Protein AF-S5MVE2-F1 (afdb_monomer_lite)

Radius of gyration: 26.45 Å; chains: 1; bounding box: 63×66×74 Å

Foldseek 3Di:
DFDDDDLQFTFQFLPQFKKFKFPDFLFAQAPDVGDTDTWIKMFTSVQKDPADDPDADDPRTGTDFAPIKNAFMDGCVRSVCAQPPQSFHRGIKGWQDFHPPDDDPNTGTFGAQTKIQHRRNSTIRNSRMDGDGDDDDDDDDDDDDDDDDDDPPPPPPPPDDLPFDQQFAEEEAELFPVSQDPPQVCQQVVQVVLCVLQVHDQQDGFPADSLNSDGPQDDPRGGNTSYDYQWFFDAAAAPVQQVVQVVVQVVVCVPCPVNGDDGGPKHFDDPPVVCVSSVVFGAIPQRHGADPVRNTGTSFAPQQFDQAQVQLQAAGDDDPLLVVVVCLVPPPFAPRNDNHDDTRGGGSVSLVVSLCVLLVVQVVQCVDVVRVPGAYEYEYEESSLNSLLSNQVVNVVVVHQGHFAYEYALYLHDLAWAPSQVVDPDDTDGSVRSLVSVQVSLVSQCVFPQNPLFFFDDPVVLVVSPVSNVHDPVSSVVSVDRQSRTDLGSAYEAEAECPDLSSQFRRRVHCNNQPDFPVSCVSHPSRYAYFYDYAQDWGQQDFFAQDAHDDDDPPHPPRGPRGDDHGSRRHTHHHHHPTDHD

Sequence (582 aa):
MVTININGLTLCHKGSDGVSHNTLPDVCKTPPFGVPVAYENEAYSADLVKGTVSVSADGGNMIANMGSQFARSVLDEAGSMGGVNSGTNKAETEWISHSFDVFFEGKPACRLTDKLFMNHGNTVNMAGLMQGYLPPLPELEDESYIPPWRDENNDEDEGKDKKSAMPCIVILVHGVNDVGEAYQNQDTGICAGLNERLGRTDLHPHSWNAEEFMITDVKDNVARSPIIPFYWGYKPVDKTTWEADQKRYRNELREKRNKTDLPYDTYRQDDEKIRHAHNDANIDNLNNWLDKKAHAKGGGTFANATTNIPDMFGPGANGVALDVVGAISRSKMNDGDWSHPIYANPHRIYQAYAARRLADLILAIRRHPPTEKDTINIVAHSQGTIVTMLANLWVKAEGEAPADCVILNNSPYSLENRWLENAQPGNQQTDKARQQTLAHFCQVMGDNARYNGGQSHSADDTEQLFNQGCLSDSGKEKWGAATYNRNNFGLVHNYFCPNDQVVSMLPVQGMGWRGIPDNISTQTKGNLRQRVFCKDVSVGDKTGYHFVMPEAKQNDPKIPPQDVKYTYQDVTVSGAAGTLRV

Secondary structure (DSSP, 8-state):
----EETTEEBPBTTS--EEE-SS-EEEEETTTTEEEEE--EEEGGGEES--SS-EETTTEEBPBTT-EES--BS-GGGTT-BTTT--SSPPPEES---SS-EETTEEBPBTT--EEETTTTEEESS--B-PPPPPPPP-------PPPPPS-----TTS--PPPP--EEEEE-S-GGG-SSHHHHHHHHHHHHHHHHT-S---PPPEETTTTEE---GGG--S--EEE---EE--B-HHHHHHHHHHHHHHHHHHGGGSPPPP--BB---HHHHHHTTT--BBTT--B--TTT-SEET--GGG--SSSGGGGSPPP-HHHHHHHHHHHTSTTSTT---S-------THHHHHHHHHHHHHHHHHHHSTTTTT--EEEEEETHHHHHHHHHHHHHHHTTS---SEEEEES----SS--HHHHTSSS-PPPHHHHHHHHHHHHHHHHT-TT--SSPBPPHHHHHHHHHTTSS-HHHHHHTTSTTTSB--TT-EEEEE-TT-TTTTBTTT--HHHH---HHHHTTS-S-EEEEE--TT-EESS--SEE--PPPPPTTSPPPPTTBPP---TT-EE----S-EE-

InterPro domains:
  IPR029058 Alpha/Beta hydrolase fold [SSF53474] (302-503)
  IPR056221 T6SS, Tle3 phospholipase effector, alpha/beta domain [PF24322] (166-517)

pLDDT: mean 79.29, std 18.42, range [29.34, 98.75]

Organism: NCBI:txid1197719

Structure (mmCIF, N/CA/C/O backbone):
data_AF-S5MVE2-F1
#
_entry.id   AF-S5MVE2-F1
#
loop_
_atom_site.group_PDB
_atom_site.id
_atom_site.type_symbol
_atom_site.label_atom_id
_atom_site.label_alt_id
_atom_site.label_comp_id
_atom_site.label_asym_id
_atom_site.label_entity_id
_atom_site.label_seq_id
_atom_site.pdbx_PDB_ins_code
_atom_site.Cartn_x
_atom_site.Cartn_y
_atom_site.Cartn_z
_atom_site.occupancy
_atom_site.B_iso_or_equiv
_atom_site.auth_seq_id
_atom_site.auth_comp_id
_atom_site.auth_asym_id
_atom_site.auth_atom_id
_atom_site.pdbx_PDB_model_num
ATOM 1 N N . MET A 1 1 ? -19.422 -7.641 -33.757 1.00 65.00 1 MET A N 1
ATOM 2 C CA . MET A 1 1 ? -19.140 -6.436 -32.950 1.00 65.00 1 MET A CA 1
ATOM 3 C C . MET A 1 1 ? -19.051 -6.899 -31.513 1.00 65.00 1 MET A C 1
ATOM 5 O O . MET A 1 1 ? -19.985 -7.555 -31.075 1.00 65.00 1 MET A O 1
ATOM 9 N N . VAL A 1 2 ? -17.928 -6.632 -30.848 1.00 82.44 2 VAL A N 1
ATOM 10 C CA . VAL A 1 2 ? -17.718 -6.956 -29.429 1.00 82.44 2 VAL A CA 1
ATOM 11 C C . VAL A 1 2 ? -18.524 -5.993 -28.564 1.00 82.44 2 VAL A C 1
ATOM 13 O O . VAL A 1 2 ? -18.376 -4.782 -28.719 1.00 82.44 2 VAL A O 1
ATOM 16 N N . THR A 1 3 ? -19.387 -6.510 -27.688 1.00 83.31 3 THR A N 1
ATOM 17 C CA . THR A 1 3 ? -20.278 -5.668 -26.860 1.00 83.31 3 THR A CA 1
ATOM 18 C C . THR A 1 3 ? -20.161 -5.920 -25.362 1.00 83.31 3 THR A C 1
ATOM 20 O O . THR A 1 3 ? -20.628 -5.112 -24.560 1.00 83.31 3 THR A O 1
ATOM 23 N N . ILE A 1 4 ? -19.520 -7.020 -24.967 1.00 80.62 4 ILE A N 1
ATOM 24 C CA . ILE A 1 4 ? -19.500 -7.464 -23.574 1.00 80.62 4 ILE A CA 1
ATOM 25 C C . ILE A 1 4 ? -18.275 -6.902 -22.846 1.00 80.62 4 ILE A C 1
ATOM 27 O O . ILE A 1 4 ? -17.134 -7.190 -23.215 1.00 80.62 4 ILE A O 1
ATOM 31 N N . ASN A 1 5 ? -18.535 -6.122 -21.794 1.00 80.44 5 ASN A N 1
ATOM 32 C CA . ASN A 1 5 ? -17.540 -5.585 -20.868 1.00 80.44 5 ASN A CA 1
ATOM 33 C C . ASN A 1 5 ? -17.265 -6.586 -19.739 1.00 80.44 5 ASN A C 1
ATOM 35 O O . ASN A 1 5 ? -18.195 -7.033 -19.068 1.00 80.44 5 ASN A O 1
ATOM 39 N N . ILE A 1 6 ? -15.989 -6.896 -19.519 1.00 63.50 6 ILE A N 1
ATOM 40 C CA . ILE A 1 6 ? -15.503 -7.688 -18.394 1.00 63.50 6 ILE A CA 1
ATOM 41 C C . ILE A 1 6 ? -14.327 -6.929 -17.762 1.00 63.50 6 ILE A C 1
ATOM 43 O O . ILE A 1 6 ? -13.237 -6.880 -18.329 1.00 63.50 6 ILE A O 1
ATOM 47 N N . ASN A 1 7 ? -14.551 -6.308 -16.601 1.00 61.16 7 ASN A N 1
ATOM 48 C CA . ASN A 1 7 ? -13.590 -5.437 -15.901 1.00 61.16 7 ASN A CA 1
ATOM 49 C C . ASN A 1 7 ? -12.975 -4.340 -16.803 1.00 61.16 7 ASN A C 1
ATOM 51 O O . ASN A 1 7 ? -11.760 -4.162 -16.854 1.00 61.16 7 ASN A O 1
ATOM 55 N N . GLY A 1 8 ? -13.808 -3.645 -17.581 1.00 50.81 8 GLY A N 1
ATOM 56 C CA . GLY A 1 8 ? -13.369 -2.562 -18.473 1.00 50.81 8 GLY A CA 1
ATOM 57 C C . GLY A 1 8 ? -12.738 -3.027 -19.790 1.00 50.81 8 GLY A C 1
ATOM 58 O O . GLY A 1 8 ? -12.370 -2.198 -20.619 1.00 50.81 8 GLY A O 1
ATOM 59 N N . LEU A 1 9 ? -12.637 -4.338 -20.018 1.00 67.19 9 LEU A N 1
ATOM 60 C CA . LEU A 1 9 ? -12.027 -4.939 -21.203 1.00 67.19 9 LEU A CA 1
ATOM 61 C C . LEU A 1 9 ? -13.079 -5.705 -22.008 1.00 67.19 9 LEU A C 1
ATOM 63 O O . LEU A 1 9 ? -14.011 -6.280 -21.445 1.00 67.19 9 LEU A O 1
ATOM 67 N N . THR A 1 10 ? -12.956 -5.724 -23.337 1.00 83.38 10 THR A N 1
ATOM 68 C CA . THR A 1 10 ? -13.884 -6.499 -24.171 1.00 83.38 10 THR A CA 1
ATOM 69 C C . THR A 1 10 ? -13.614 -7.994 -24.026 1.00 83.38 10 THR A C 1
ATOM 71 O O . THR A 1 10 ? -12.465 -8.434 -24.025 1.00 83.38 10 THR A O 1
ATOM 74 N N . LEU A 1 11 ? -14.676 -8.791 -23.906 1.00 95.44 11 LEU A N 1
ATOM 75 C CA . LEU A 1 11 ? -14.588 -10.250 -23.824 1.00 95.44 11 LEU A CA 1
ATOM 76 C C . LEU A 1 11 ? -13.982 -10.851 -25.104 1.00 95.44 11 LEU A C 1
ATOM 78 O O . LEU A 1 11 ? -14.411 -10.510 -26.208 1.00 95.44 11 LEU A O 1
ATOM 82 N N . CYS A 1 12 ? -13.032 -11.782 -24.981 1.00 96.50 12 CYS A N 1
ATOM 83 C CA . CYS A 1 12 ? -12.551 -12.561 -26.121 1.00 96.50 12 CYS A CA 1
ATOM 84 C C . CYS A 1 12 ? -13.529 -13.699 -26.435 1.00 96.50 12 CYS A C 1
ATOM 86 O O . CYS A 1 12 ? -13.911 -14.490 -25.570 1.00 96.50 12 CYS A O 1
ATOM 88 N N . HIS A 1 13 ? -13.933 -13.802 -27.695 1.00 97.50 13 HIS A N 1
ATOM 89 C CA . HIS A 1 13 ? -14.771 -14.882 -28.201 1.00 97.50 13 HIS A CA 1
ATOM 90 C C . HIS A 1 13 ? -14.418 -15.148 -29.667 1.00 97.50 13 HIS A C 1
ATOM 92 O O . HIS A 1 13 ? -13.736 -14.359 -30.307 1.00 97.50 13 HIS A O 1
ATOM 98 N N . LYS A 1 14 ? -14.898 -16.254 -30.236 1.00 97.25 14 LYS A N 1
ATOM 99 C CA . LYS A 1 14 ? -14.463 -16.722 -31.565 1.00 97.25 14 LYS A CA 1
ATOM 100 C C . LYS A 1 14 ? -14.621 -15.699 -32.703 1.00 97.25 14 LYS A C 1
ATOM 102 O O . LYS A 1 14 ? -13.828 -15.676 -33.633 1.00 97.25 14 LYS A O 1
ATOM 107 N N . GLY A 1 15 ? -15.653 -14.865 -32.624 1.00 94.19 15 GLY A N 1
ATOM 108 C CA . GLY A 1 15 ? -15.914 -13.760 -33.554 1.00 94.19 15 GLY A CA 1
ATOM 109 C C . GLY A 1 15 ? -15.497 -12.372 -33.053 1.00 94.19 15 GLY A C 1
ATOM 110 O O . GLY A 1 15 ? -16.134 -11.401 -33.454 1.00 94.19 15 GLY A O 1
ATOM 111 N N . SER A 1 16 ? -14.542 -12.258 -32.118 1.00 92.31 16 SER A N 1
ATOM 112 C CA . SER A 1 16 ? -14.120 -10.962 -31.554 1.00 92.31 16 SER A CA 1
ATOM 113 C C . SER A 1 16 ? -13.064 -10.233 -32.391 1.00 92.31 16 SER A C 1
ATOM 115 O O . SER A 1 16 ? -12.664 -9.128 -32.029 1.00 92.31 16 SER A O 1
ATOM 117 N N . ASP A 1 17 ? -12.615 -10.849 -33.491 1.00 92.44 17 ASP A N 1
ATOM 118 C CA . ASP A 1 17 ? -11.520 -10.385 -34.356 1.00 92.44 17 ASP A CA 1
ATOM 119 C C . ASP A 1 17 ? -10.205 -10.148 -33.593 1.00 92.44 17 ASP A C 1
ATOM 121 O O . ASP A 1 17 ? -9.360 -9.347 -33.985 1.00 92.44 17 ASP A O 1
ATOM 125 N N . GLY A 1 18 ? -10.025 -10.863 -32.479 1.00 89.44 18 GLY A N 1
ATOM 126 C CA . GLY A 1 18 ? -8.828 -10.786 -31.661 1.00 89.44 18 GLY A CA 1
ATOM 127 C C . GLY A 1 18 ? -7.590 -11.389 -32.319 1.00 89.44 18 GLY A C 1
ATOM 128 O O . GLY A 1 18 ? -7.659 -12.485 -32.882 1.00 89.44 18 GLY A O 1
ATOM 129 N N . VAL A 1 19 ? -6.467 -10.688 -32.187 1.00 87.81 19 VAL A N 1
ATOM 130 C CA . VAL A 1 19 ? -5.134 -11.047 -32.678 1.00 87.81 19 VAL A CA 1
ATOM 131 C C . VAL A 1 19 ? -4.164 -11.057 -31.503 1.00 87.81 19 VAL A C 1
ATOM 133 O O . VAL A 1 19 ? -4.139 -10.142 -30.682 1.00 87.81 19 VAL A O 1
ATOM 136 N N . SER A 1 20 ? -3.350 -12.098 -31.415 1.00 79.31 20 SER A N 1
ATOM 137 C CA . SER A 1 20 ? -2.237 -12.196 -30.483 1.00 79.31 20 SER A CA 1
ATOM 138 C C . SER A 1 20 ? -0.950 -12.205 -31.286 1.00 79.31 20 SER A C 1
ATOM 140 O O . SER A 1 20 ? -0.762 -13.125 -32.073 1.00 79.31 20 SER A O 1
ATOM 142 N N . HIS A 1 21 ? -0.083 -11.218 -31.071 1.00 72.88 21 HIS A N 1
ATOM 143 C CA . HIS A 1 21 ? 1.223 -11.101 -31.721 1.00 72.88 21 HIS A CA 1
ATOM 144 C C . HIS A 1 21 ? 2.330 -11.284 -30.680 1.00 72.88 21 HIS A C 1
ATOM 146 O O . HIS A 1 21 ? 2.231 -10.764 -29.566 1.00 72.88 21 HIS A O 1
ATOM 152 N N . ASN A 1 22 ? 3.372 -12.043 -31.003 1.00 57.62 22 ASN A N 1
ATOM 153 C CA . ASN A 1 22 ? 4.445 -12.325 -30.060 1.00 57.62 22 ASN A CA 1
ATOM 154 C C . ASN A 1 22 ? 5.256 -11.068 -29.715 1.00 57.62 22 ASN A C 1
ATOM 156 O O . ASN A 1 22 ? 5.780 -10.366 -30.568 1.00 57.62 22 ASN A O 1
ATOM 160 N N . THR A 1 23 ? 5.424 -10.804 -28.423 1.00 50.69 23 THR A N 1
ATOM 161 C CA . THR A 1 23 ? 6.289 -9.713 -27.942 1.00 50.69 23 THR A CA 1
ATOM 162 C C . THR A 1 23 ? 7.745 -10.131 -27.812 1.00 50.69 23 THR A C 1
ATOM 164 O O . THR A 1 23 ? 8.641 -9.292 -27.855 1.00 50.69 23 THR A O 1
ATOM 167 N N . LEU A 1 24 ? 7.985 -11.425 -27.593 1.00 54.53 24 LEU A N 1
ATOM 168 C CA . LEU A 1 24 ? 9.326 -11.991 -27.637 1.00 54.53 24 LEU A CA 1
ATOM 169 C C . LEU A 1 24 ? 9.519 -12.699 -28.979 1.00 54.53 24 LEU A C 1
ATOM 171 O O . LEU A 1 24 ? 8.573 -13.297 -29.492 1.00 54.53 24 LEU A O 1
ATOM 175 N N . PRO A 1 25 ? 10.726 -12.661 -29.561 1.00 56.44 25 PRO A N 1
ATOM 176 C CA . PRO A 1 25 ? 10.979 -13.347 -30.818 1.00 56.44 25 PRO A CA 1
ATOM 177 C C . PRO A 1 25 ? 10.756 -14.852 -30.664 1.00 56.44 25 PRO A C 1
ATOM 179 O O . PRO A 1 25 ? 11.233 -15.465 -29.707 1.00 56.44 25 PRO A O 1
ATOM 182 N N . ASP A 1 26 ? 10.055 -15.453 -31.621 1.00 62.41 26 ASP A N 1
ATOM 183 C CA . ASP A 1 26 ? 9.882 -16.898 -31.696 1.00 62.41 26 ASP A CA 1
ATOM 184 C C . ASP A 1 26 ? 11.151 -17.529 -32.269 1.00 62.41 26 ASP A C 1
ATOM 186 O O . ASP A 1 26 ? 11.365 -17.557 -33.480 1.00 62.41 26 ASP A O 1
ATOM 190 N N . VAL A 1 27 ? 12.074 -17.943 -31.398 1.00 76.56 27 VAL A N 1
ATOM 191 C CA . VAL A 1 27 ? 13.354 -18.496 -31.852 1.00 76.56 27 VAL A CA 1
ATOM 192 C C . VAL A 1 27 ? 13.167 -19.961 -32.236 1.00 76.56 27 VAL A C 1
ATOM 194 O O . VAL A 1 27 ? 12.989 -20.828 -31.374 1.00 76.56 27 VAL A O 1
ATOM 197 N N . CYS A 1 28 ? 13.265 -20.248 -33.532 1.00 74.38 28 CYS A N 1
ATOM 198 C CA . CYS A 1 28 ? 13.054 -21.573 -34.107 1.00 74.38 28 CYS A CA 1
ATOM 199 C C . CYS A 1 28 ? 14.303 -22.083 -34.829 1.00 74.38 28 CYS A C 1
ATOM 201 O O . CYS A 1 28 ? 15.113 -21.320 -35.365 1.00 74.38 28 CYS A O 1
ATOM 203 N N . LYS A 1 29 ? 14.476 -23.405 -34.847 1.00 86.88 29 LYS A N 1
ATOM 204 C CA . LYS A 1 29 ? 15.540 -24.064 -35.606 1.00 86.88 29 LYS A CA 1
ATOM 205 C C . LYS A 1 29 ? 15.180 -24.034 -37.087 1.00 86.88 29 LYS A C 1
ATOM 207 O O . LYS A 1 29 ? 14.137 -24.537 -37.501 1.00 86.88 29 LYS A O 1
ATOM 212 N N . THR A 1 30 ? 16.083 -23.475 -37.881 1.00 88.44 30 THR A N 1
ATOM 213 C CA . THR A 1 30 ? 15.837 -23.197 -39.297 1.00 88.44 30 THR A CA 1
ATOM 214 C C . THR A 1 30 ? 16.711 -24.081 -40.187 1.00 88.44 30 THR A C 1
ATOM 216 O O . THR A 1 30 ? 17.927 -24.169 -39.961 1.00 88.44 30 THR A O 1
ATOM 219 N N . PRO A 1 31 ? 16.135 -24.752 -41.202 1.00 88.94 31 PRO A N 1
ATOM 220 C CA . PRO A 1 31 ? 16.895 -25.507 -42.190 1.00 88.94 31 PRO A CA 1
ATOM 221 C C . PRO A 1 31 ? 17.967 -24.669 -42.917 1.00 88.94 31 PRO A C 1
ATOM 223 O O . PRO A 1 31 ? 17.847 -23.450 -43.016 1.00 88.94 31 PRO A O 1
ATOM 226 N N . PRO A 1 32 ? 19.000 -25.314 -43.490 1.00 85.81 32 PRO A N 1
ATOM 227 C CA . PRO A 1 32 ? 19.242 -26.760 -43.473 1.00 85.81 32 PRO A CA 1
ATOM 228 C C . PRO A 1 32 ? 20.035 -27.244 -42.248 1.00 85.81 32 PRO A C 1
ATOM 230 O O . PRO A 1 32 ? 20.119 -28.446 -42.021 1.00 85.81 32 PRO A O 1
ATOM 233 N N . PHE A 1 33 ? 20.613 -26.337 -41.454 1.00 90.00 33 PHE A N 1
ATOM 234 C CA . PHE A 1 33 ? 21.539 -26.696 -40.369 1.00 90.00 33 PHE A CA 1
ATOM 235 C C . PHE A 1 33 ? 20.926 -26.597 -38.964 1.00 90.00 33 PHE A C 1
ATOM 237 O O . PHE A 1 33 ? 21.631 -26.790 -37.977 1.00 90.00 33 PHE A O 1
ATOM 244 N N . GLY A 1 34 ? 19.631 -26.285 -38.857 1.00 84.88 34 GLY A N 1
ATOM 245 C CA . GLY A 1 34 ? 18.962 -26.078 -37.572 1.00 84.88 34 GLY A CA 1
ATOM 246 C C . GLY A 1 34 ? 19.457 -24.830 -36.843 1.00 84.88 34 GLY A C 1
ATOM 247 O O . GLY A 1 34 ? 19.500 -24.821 -35.613 1.00 84.88 34 GLY A O 1
ATOM 248 N N . VAL A 1 35 ? 19.855 -23.793 -37.589 1.00 83.31 35 VAL A N 1
ATOM 249 C CA . VAL A 1 35 ? 20.337 -22.533 -37.008 1.00 83.31 35 VAL A CA 1
ATOM 250 C C . VAL A 1 35 ? 19.170 -21.850 -36.288 1.00 83.31 35 VAL A C 1
ATOM 252 O O . VAL A 1 35 ? 18.106 -21.713 -36.894 1.00 83.31 35 VAL A O 1
ATOM 255 N N . PRO A 1 36 ? 19.330 -21.430 -35.021 1.00 81.88 36 PRO A N 1
ATOM 256 C CA . PRO A 1 36 ? 18.324 -20.631 -34.332 1.00 81.88 36 PRO A CA 1
ATOM 257 C C . PRO A 1 36 ? 18.107 -19.287 -35.038 1.00 81.88 36 PRO A C 1
ATOM 259 O O . PRO A 1 36 ? 19.049 -18.507 -35.182 1.00 81.88 36 PRO A O 1
ATOM 262 N N . VAL A 1 37 ? 16.876 -19.017 -35.466 1.00 70.00 37 VAL A N 1
ATOM 263 C CA . VAL A 1 37 ? 16.459 -17.757 -36.099 1.00 70.00 37 VAL A CA 1
ATOM 264 C C . VAL A 1 37 ? 15.207 -17.254 -35.390 1.00 70.00 37 VAL A C 1
ATOM 266 O O . VAL A 1 37 ? 14.331 -18.043 -35.049 1.00 70.00 37 VAL A O 1
ATOM 269 N N . ALA A 1 38 ? 15.157 -15.950 -35.134 1.00 71.56 38 ALA A N 1
ATOM 270 C CA . ALA A 1 38 ? 14.005 -15.278 -34.550 1.00 71.56 38 ALA A CA 1
ATOM 271 C C . ALA A 1 38 ? 12.928 -15.019 -35.613 1.00 71.56 38 ALA A C 1
ATOM 273 O O . ALA A 1 38 ? 13.238 -14.452 -36.662 1.00 71.56 38 ALA A O 1
ATOM 274 N N . TYR A 1 39 ? 11.684 -15.384 -35.306 1.00 68.94 39 TYR A N 1
ATOM 275 C CA . TYR A 1 39 ? 10.509 -15.135 -36.136 1.00 68.94 39 TYR A CA 1
ATOM 276 C C . TYR A 1 39 ? 9.450 -14.307 -35.403 1.00 68.94 39 TYR A C 1
ATOM 278 O O . TYR A 1 39 ? 9.380 -14.279 -34.168 1.00 68.94 39 TYR A O 1
ATOM 286 N N . GLU A 1 40 ? 8.621 -13.634 -36.193 1.00 76.62 40 GLU A N 1
ATOM 287 C CA . GLU A 1 40 ? 7.307 -13.173 -35.749 1.00 76.62 40 GLU A CA 1
ATOM 288 C C . GLU A 1 40 ? 6.378 -14.384 -35.601 1.00 76.62 40 GLU A C 1
ATOM 290 O O . GLU A 1 40 ? 6.586 -15.426 -36.224 1.00 76.62 40 GLU A O 1
ATOM 295 N N . ASN A 1 41 ? 5.373 -14.265 -34.742 1.00 81.75 41 ASN A N 1
ATOM 296 C CA . ASN A 1 41 ? 4.404 -15.310 -34.476 1.00 81.75 41 ASN A CA 1
ATOM 297 C C . ASN A 1 41 ? 3.049 -14.679 -34.129 1.00 81.75 41 ASN A C 1
ATOM 299 O O . ASN A 1 41 ? 2.964 -13.831 -33.240 1.00 81.75 41 ASN A O 1
ATOM 303 N N . GLU A 1 42 ? 1.989 -15.103 -34.815 1.00 86.50 42 GLU A N 1
ATOM 304 C CA . GLU A 1 42 ? 0.624 -14.607 -34.615 1.00 86.50 42 GLU A CA 1
ATOM 305 C C . GLU A 1 42 ? -0.389 -15.727 -34.407 1.00 86.50 42 GLU A C 1
ATOM 307 O O . GLU A 1 42 ? -0.283 -16.800 -34.994 1.00 86.50 42 GLU A O 1
ATOM 312 N N . ALA A 1 43 ? -1.416 -15.466 -33.603 1.00 92.62 43 ALA A N 1
ATOM 313 C CA . ALA A 1 43 ? -2.549 -16.362 -33.410 1.00 92.62 43 ALA A CA 1
ATOM 314 C C . ALA A 1 43 ? -3.857 -15.573 -33.298 1.00 92.62 43 ALA A C 1
ATOM 316 O O . ALA A 1 43 ? -3.871 -14.443 -32.809 1.00 92.62 43 ALA A O 1
ATOM 317 N N . TYR A 1 44 ? -4.968 -16.174 -33.722 1.00 96.25 44 TYR A N 1
ATOM 318 C CA . TYR A 1 44 ? -6.228 -15.457 -33.920 1.00 96.25 44 TYR A CA 1
ATOM 319 C C . TYR A 1 44 ? -7.380 -16.081 -33.135 1.00 96.25 44 TYR A C 1
ATOM 321 O O . TYR A 1 44 ? -7.546 -17.300 -33.106 1.00 96.25 44 TYR A O 1
ATOM 329 N N . SER A 1 45 ? -8.253 -15.233 -32.593 1.00 96.38 45 SER A N 1
ATOM 330 C CA . SER A 1 45 ? -9.502 -15.637 -31.928 1.00 96.38 45 SER A CA 1
ATOM 331 C C . SER A 1 45 ? -10.439 -16.455 -32.823 1.00 96.38 45 SER A C 1
ATOM 333 O O . SER A 1 45 ? -11.175 -17.304 -32.325 1.00 96.38 45 SER A O 1
ATOM 335 N N . ALA A 1 46 ? -10.359 -16.294 -34.147 1.00 96.69 46 ALA A N 1
ATOM 336 C CA . ALA A 1 46 ? -11.088 -17.125 -35.105 1.00 96.69 46 ALA A CA 1
ATOM 337 C C . ALA A 1 46 ? -10.722 -18.621 -35.004 1.00 96.69 46 ALA A C 1
ATOM 339 O O . ALA A 1 46 ? -11.563 -19.484 -35.272 1.00 96.69 46 ALA A O 1
ATOM 340 N N . ASP A 1 47 ? -9.505 -18.932 -34.546 1.00 97.19 47 ASP A N 1
ATOM 341 C CA . ASP A 1 47 ? -9.013 -20.291 -34.305 1.00 97.19 47 ASP A CA 1
ATOM 342 C C . ASP A 1 47 ? -9.297 -20.769 -32.862 1.00 97.19 47 ASP A C 1
ATOM 344 O O . ASP A 1 47 ? -8.759 -21.792 -32.431 1.00 97.19 47 ASP A O 1
ATOM 348 N N . LEU A 1 48 ? -10.159 -20.066 -32.106 1.00 97.88 48 LEU A N 1
ATOM 349 C CA . LEU A 1 48 ? -10.539 -20.440 -30.742 1.00 97.88 48 LEU A CA 1
ATOM 350 C C . LEU A 1 48 ? -11.178 -21.837 -30.692 1.00 97.88 48 LEU A C 1
ATOM 352 O O . LEU A 1 48 ? -12.163 -22.146 -31.385 1.00 97.88 48 LEU A O 1
ATOM 356 N N . VAL A 1 49 ? -10.608 -22.656 -29.810 1.00 97.19 49 VAL A N 1
ATOM 357 C CA . VAL A 1 49 ? -11.026 -24.006 -29.430 1.00 97.19 49 VAL A CA 1
ATOM 358 C C . VAL A 1 49 ? -10.965 -24.156 -27.909 1.00 97.19 49 VAL A C 1
ATOM 360 O O . VAL A 1 49 ? -10.363 -23.341 -27.212 1.00 97.19 49 VAL A O 1
ATOM 363 N N . LYS A 1 50 ? -11.590 -25.215 -27.377 1.00 96.88 50 LYS A N 1
ATOM 364 C CA . LYS A 1 50 ? -11.644 -25.505 -25.929 1.00 96.88 50 LYS A CA 1
ATOM 365 C C . LYS A 1 50 ? -12.230 -24.360 -25.073 1.00 96.88 50 LYS A C 1
ATOM 367 O O . LYS A 1 50 ? -11.993 -24.326 -23.870 1.00 96.88 50 LYS A O 1
ATOM 372 N N . GLY A 1 51 ? -12.972 -23.436 -25.688 1.00 94.25 51 GLY A N 1
ATOM 373 C CA . GLY A 1 51 ? -13.767 -22.424 -24.995 1.00 94.25 51 GLY A CA 1
ATOM 374 C C . GLY A 1 51 ? -15.094 -22.985 -24.487 1.00 94.25 51 GLY A C 1
ATOM 375 O O . GLY A 1 51 ? -15.274 -24.201 -24.391 1.00 94.25 51 GLY A O 1
ATOM 376 N N . THR A 1 52 ? -16.027 -22.093 -24.173 1.00 96.50 52 THR A N 1
ATOM 377 C CA . THR A 1 52 ? -17.339 -22.464 -23.628 1.00 96.50 52 THR A CA 1
ATOM 378 C C . THR A 1 52 ? -18.183 -23.309 -24.589 1.00 96.50 52 THR A C 1
ATOM 380 O O . THR A 1 52 ? -18.070 -23.194 -25.811 1.00 96.50 52 THR A O 1
ATOM 383 N N . VAL A 1 53 ? -19.074 -24.144 -24.041 1.00 94.69 53 VAL A N 1
ATOM 384 C CA . VAL A 1 53 ? -19.969 -25.014 -24.836 1.00 94.69 53 VAL A CA 1
ATOM 385 C C . VAL A 1 53 ? -21.448 -24.650 -24.655 1.00 94.69 53 VAL A C 1
ATOM 387 O O . VAL A 1 53 ? -22.229 -24.741 -25.597 1.00 94.69 53 VAL A O 1
ATOM 390 N N . SER A 1 54 ? -21.838 -24.228 -23.453 1.00 93.50 54 SER A N 1
ATOM 391 C CA . SER A 1 54 ? -23.216 -23.919 -23.043 1.00 93.50 54 SER A CA 1
ATOM 392 C C . SER A 1 54 ? -23.546 -22.424 -23.023 1.00 93.50 54 SER A C 1
ATOM 394 O O . SER A 1 54 ? -24.722 -22.064 -23.033 1.00 93.50 54 SER A O 1
ATOM 396 N N . VAL A 1 55 ? -22.531 -21.553 -23.022 1.00 92.44 55 VAL A N 1
ATOM 397 C CA . VAL A 1 55 ? -22.691 -20.089 -23.017 1.00 92.44 55 VAL A CA 1
ATOM 398 C C . VAL A 1 55 ? -21.967 -19.485 -24.216 1.00 92.44 55 VAL A C 1
ATOM 400 O O . VAL A 1 55 ? -20.851 -19.889 -24.537 1.00 92.44 55 VAL A O 1
ATOM 403 N N . SER A 1 56 ? -22.588 -18.507 -24.871 1.00 95.81 56 SER A N 1
ATOM 404 C CA . SER A 1 56 ? -22.058 -17.845 -26.068 1.00 95.81 56 SER A CA 1
ATOM 405 C C . SER A 1 56 ? -22.221 -16.326 -25.999 1.00 95.81 56 SER A C 1
ATOM 407 O O . SER A 1 56 ? -23.174 -15.850 -25.385 1.00 95.81 56 SER A O 1
ATOM 409 N N . ALA A 1 57 ? -21.348 -15.579 -26.674 1.00 92.00 57 ALA A N 1
ATOM 410 C CA . ALA A 1 57 ? -21.353 -14.115 -26.735 1.00 92.00 57 ALA A CA 1
ATOM 411 C C . ALA A 1 57 ? -21.546 -13.598 -28.169 1.00 92.00 57 ALA A C 1
ATOM 413 O O . ALA A 1 57 ? -21.263 -14.316 -29.127 1.00 92.00 57 ALA A O 1
ATOM 414 N N . ASP A 1 58 ? -22.031 -12.360 -28.310 1.00 91.00 58 ASP A N 1
ATOM 415 C CA . ASP A 1 58 ? -21.982 -11.564 -29.547 1.00 91.00 58 ASP A CA 1
ATOM 416 C C . ASP A 1 58 ? -22.300 -12.356 -30.830 1.00 91.00 58 ASP A C 1
ATOM 418 O O . ASP A 1 58 ? -21.454 -12.549 -31.701 1.00 91.00 58 ASP A O 1
ATOM 422 N N . GLY A 1 59 ? -23.541 -12.844 -30.938 1.00 86.81 59 GLY A N 1
ATOM 423 C CA . GLY A 1 59 ? -24.010 -13.587 -32.116 1.00 86.81 59 GLY A CA 1
ATOM 424 C C . GLY A 1 59 ? -23.757 -15.097 -32.073 1.00 86.81 59 GLY A C 1
ATOM 425 O O . GLY A 1 59 ? -23.636 -15.722 -33.122 1.00 86.81 59 GLY A O 1
ATOM 426 N N . GLY A 1 60 ? -23.694 -15.693 -30.878 1.00 93.69 60 GLY A N 1
ATOM 427 C CA . GLY A 1 60 ? -23.568 -17.147 -30.706 1.00 93.69 60 GLY A CA 1
ATOM 428 C C . GLY A 1 60 ? -22.126 -17.660 -30.719 1.00 93.69 60 GLY A C 1
ATOM 429 O O . GLY A 1 60 ? -21.898 -18.860 -30.858 1.00 93.69 60 GLY A O 1
ATOM 430 N N . ASN A 1 61 ? -21.142 -16.775 -30.562 1.00 97.50 61 ASN A N 1
ATOM 431 C CA . ASN A 1 61 ? -19.734 -17.143 -30.565 1.00 97.50 61 ASN A CA 1
ATOM 432 C C . ASN A 1 61 ? -19.306 -17.824 -29.260 1.00 97.50 61 ASN A C 1
ATOM 434 O O . ASN A 1 61 ? -19.674 -17.397 -28.165 1.00 97.50 61 ASN A O 1
ATOM 438 N N . MET A 1 62 ? -18.464 -18.850 -29.397 1.00 97.62 62 MET A N 1
ATOM 439 C CA . MET A 1 62 ? -17.761 -19.500 -28.287 1.00 97.62 62 MET A CA 1
ATOM 440 C C . MET A 1 62 ? -16.910 -18.479 -27.533 1.00 97.62 62 MET A C 1
ATOM 442 O O . MET A 1 62 ? -16.146 -17.746 -28.161 1.00 97.62 62 MET A O 1
ATOM 446 N N . ILE A 1 63 ? -17.030 -18.451 -26.208 1.00 98.25 63 ILE A N 1
ATOM 447 C CA . ILE A 1 63 ? -16.311 -17.527 -25.329 1.00 98.25 63 ILE A CA 1
ATOM 448 C C . ILE A 1 63 ? -14.964 -18.143 -24.941 1.00 98.25 63 ILE A C 1
ATOM 450 O O . ILE A 1 63 ? -14.882 -19.342 -24.661 1.00 98.25 63 ILE A O 1
ATOM 454 N N . ALA A 1 64 ? -13.912 -17.324 -24.911 1.00 97.56 64 ALA A N 1
ATOM 455 C CA . ALA A 1 64 ? -12.624 -17.720 -24.366 1.00 97.56 64 ALA A CA 1
ATOM 456 C C . ALA A 1 64 ? -12.653 -17.631 -22.831 1.00 97.56 64 ALA A C 1
ATOM 458 O O . ALA A 1 64 ? -12.972 -16.593 -22.249 1.00 97.56 64 ALA A O 1
ATOM 459 N N . ASN A 1 65 ? -12.315 -18.734 -22.174 1.00 94.94 65 ASN A N 1
ATOM 460 C CA . ASN A 1 65 ? -12.093 -18.813 -20.734 1.00 94.94 65 ASN A CA 1
ATOM 461 C C . ASN A 1 65 ? -10.774 -19.552 -20.445 1.00 94.94 65 ASN A C 1
ATOM 463 O O . ASN A 1 65 ? -10.167 -20.130 -21.352 1.00 94.94 65 ASN A O 1
ATOM 467 N N . MET A 1 66 ? -10.302 -19.518 -19.199 1.00 88.88 66 MET A N 1
ATOM 468 C CA . MET A 1 66 ? -9.006 -20.093 -18.830 1.00 88.88 66 MET A CA 1
ATOM 469 C C . MET A 1 66 ? -8.932 -21.594 -19.172 1.00 88.88 66 MET A C 1
ATOM 471 O O . MET A 1 66 ? -9.763 -22.398 -18.738 1.00 88.88 66 MET A O 1
ATOM 475 N N . GLY A 1 67 ? -7.934 -21.972 -19.976 1.00 83.06 67 GLY A N 1
ATOM 476 C CA . GLY A 1 67 ? -7.776 -23.311 -20.566 1.00 83.06 67 GLY A CA 1
ATOM 477 C C . GLY A 1 67 ? -8.317 -23.470 -21.998 1.00 83.06 67 GLY A C 1
ATOM 478 O O . GLY A 1 67 ? -8.154 -24.538 -22.593 1.00 83.06 67 GLY A O 1
ATOM 479 N N . SER A 1 68 ? -8.941 -22.431 -22.562 1.00 94.94 68 SER A N 1
ATOM 480 C CA . SER A 1 68 ? -9.191 -22.327 -24.006 1.00 94.94 68 SER A CA 1
ATOM 481 C C . SER A 1 68 ? -7.903 -22.005 -24.777 1.00 94.94 68 SER A C 1
ATOM 483 O O . SER A 1 68 ? -6.901 -21.618 -24.178 1.00 94.94 68 SER A O 1
ATOM 485 N N . GLN A 1 69 ? -7.891 -22.210 -26.096 1.00 97.50 69 GLN A N 1
ATOM 486 C CA . GLN A 1 69 ? -6.686 -22.067 -26.926 1.00 97.50 69 GLN A CA 1
ATOM 487 C C . GLN A 1 69 ? -7.029 -21.482 -28.294 1.00 97.50 69 GLN A C 1
ATOM 489 O O . GLN A 1 69 ? -8.105 -21.760 -28.824 1.00 97.50 69 GLN A O 1
ATOM 494 N N . PHE A 1 70 ? -6.101 -20.760 -28.919 1.00 97.69 70 PHE A N 1
ATOM 495 C CA . PHE A 1 70 ? -6.105 -20.602 -30.374 1.00 97.69 70 PHE A CA 1
ATOM 496 C C . PHE A 1 70 ? -5.346 -21.787 -30.956 1.00 97.69 70 PHE A C 1
ATOM 498 O O . PHE A 1 70 ? -4.196 -22.023 -30.598 1.00 97.69 70 PHE A O 1
ATOM 505 N N . ALA A 1 71 ? -6.010 -22.576 -31.801 1.00 95.38 71 ALA A N 1
ATOM 506 C CA . ALA A 1 71 ? -5.555 -23.918 -32.174 1.00 95.38 71 ALA A CA 1
ATOM 507 C C . ALA A 1 71 ? -4.215 -23.959 -32.924 1.00 95.38 71 ALA A C 1
ATOM 509 O O . ALA A 1 71 ? -3.620 -25.027 -33.052 1.00 95.38 71 ALA A O 1
ATOM 510 N N . ARG A 1 72 ? -3.772 -22.822 -33.457 1.00 92.62 72 ARG A N 1
ATOM 511 C CA . ARG A 1 72 ? -2.521 -22.687 -34.193 1.00 92.62 72 ARG A CA 1
ATOM 512 C C . ARG A 1 72 ? -1.994 -21.266 -34.095 1.00 92.62 72 ARG A C 1
ATOM 514 O O . ARG A 1 72 ? -2.768 -20.324 -33.905 1.00 92.62 72 ARG A O 1
ATOM 521 N N . SER A 1 73 ? -0.701 -21.136 -34.339 1.00 89.25 73 SER A N 1
ATOM 522 C CA . SER A 1 73 ? -0.066 -19.867 -34.651 1.00 89.25 73 SER A CA 1
ATOM 523 C C . SER A 1 73 ? 0.646 -19.909 -36.010 1.00 89.25 73 SER A C 1
ATOM 525 O O . SER A 1 73 ? 0.754 -20.970 -36.629 1.00 89.25 73 SER A O 1
ATOM 527 N N . VAL A 1 74 ? 1.015 -18.746 -36.541 1.00 88.88 74 VAL A N 1
ATOM 528 C CA . VAL A 1 74 ? 1.554 -18.544 -37.899 1.00 88.88 74 VAL A CA 1
ATOM 529 C C . VAL A 1 74 ? 2.709 -17.539 -37.880 1.00 88.88 74 VAL A C 1
ATOM 531 O O . VAL A 1 74 ? 2.911 -16.897 -36.858 1.00 88.88 74 VAL A O 1
ATOM 534 N N . LEU A 1 75 ? 3.402 -17.357 -39.013 1.00 84.81 75 LEU A N 1
ATOM 535 C CA . LEU A 1 75 ? 4.563 -16.471 -39.252 1.00 84.81 75 LEU A CA 1
ATOM 536 C C . LEU A 1 75 ? 5.939 -17.060 -38.880 1.00 84.81 75 LEU A C 1
ATOM 538 O O . LEU A 1 75 ? 6.969 -16.500 -39.261 1.00 84.81 75 LEU A O 1
ATOM 542 N N . ASP A 1 76 ? 5.975 -18.244 -38.265 1.00 80.50 76 ASP A N 1
ATOM 543 C CA . ASP A 1 76 ? 7.195 -18.982 -37.916 1.00 80.50 76 ASP A CA 1
ATOM 544 C C . ASP A 1 76 ? 7.515 -20.142 -38.887 1.00 80.50 76 ASP A C 1
ATOM 546 O O . ASP A 1 76 ? 8.399 -20.957 -38.623 1.00 80.50 76 ASP A O 1
ATOM 550 N N . GLU A 1 77 ? 6.832 -20.237 -40.037 1.00 89.12 77 GLU A N 1
ATOM 551 C CA . GLU A 1 77 ? 6.914 -21.341 -41.013 1.00 89.12 77 GLU A CA 1
ATOM 552 C C . GLU A 1 77 ? 8.333 -21.760 -41.420 1.00 89.12 77 GLU A C 1
ATOM 554 O O . GLU A 1 77 ? 8.603 -22.942 -41.652 1.00 89.12 77 GLU A O 1
ATOM 559 N N . ALA A 1 78 ? 9.238 -20.792 -41.571 1.00 84.19 78 ALA A N 1
ATOM 560 C CA . ALA A 1 78 ? 10.608 -21.063 -41.993 1.00 84.19 78 ALA A CA 1
ATOM 561 C C . ALA A 1 78 ? 11.409 -21.801 -40.901 1.00 84.19 78 ALA A C 1
ATOM 563 O O . ALA A 1 78 ? 12.283 -22.610 -41.225 1.00 84.19 78 ALA A O 1
ATOM 564 N N . GLY A 1 79 ? 11.026 -21.640 -39.630 1.00 86.62 79 GLY A N 1
ATOM 565 C CA . GLY A 1 79 ? 11.514 -22.375 -38.463 1.00 86.62 79 GLY A CA 1
ATOM 566 C C . GLY A 1 79 ? 10.992 -23.814 -38.359 1.00 86.62 79 GLY A C 1
ATOM 567 O O . GLY A 1 79 ? 10.732 -24.314 -37.267 1.00 86.62 79 GLY A O 1
ATOM 568 N N . SER A 1 80 ? 10.827 -24.494 -39.494 1.00 90.69 80 SER A N 1
ATOM 569 C CA . SER A 1 80 ? 10.153 -25.797 -39.621 1.00 90.69 80 SER A CA 1
ATOM 570 C C . SER A 1 80 ? 10.802 -26.969 -38.870 1.00 90.69 80 SER A C 1
ATOM 572 O O . SER A 1 80 ? 10.186 -28.028 -38.758 1.00 90.69 80 SER A O 1
ATOM 574 N N . MET A 1 81 ? 12.018 -26.814 -38.327 1.00 86.69 81 MET A N 1
ATOM 575 C CA . MET A 1 81 ? 12.624 -27.817 -37.433 1.00 86.69 81 MET A CA 1
ATOM 576 C C . MET A 1 81 ? 12.204 -27.632 -35.964 1.00 86.69 81 MET A C 1
ATOM 578 O O . MET A 1 81 ? 12.723 -28.327 -35.086 1.00 86.69 81 MET A O 1
ATOM 582 N N . GLY A 1 82 ? 11.272 -26.713 -35.708 1.00 85.38 82 GLY A N 1
ATOM 583 C CA . GLY A 1 82 ? 10.637 -26.478 -34.423 1.00 85.38 82 GLY A CA 1
ATOM 584 C C . GLY A 1 82 ? 11.335 -25.420 -33.574 1.00 85.38 82 GLY A C 1
ATOM 585 O O . GLY A 1 82 ? 12.524 -25.123 -33.731 1.00 85.38 82 GLY A O 1
ATOM 586 N N . GLY A 1 83 ? 10.571 -24.876 -32.636 1.00 81.12 83 GLY A N 1
ATOM 587 C CA . GLY A 1 83 ? 11.021 -23.949 -31.618 1.00 81.12 83 GLY A CA 1
ATOM 588 C C . GLY A 1 83 ? 12.219 -24.470 -30.834 1.00 81.12 83 GLY A C 1
ATOM 589 O O . GLY A 1 83 ? 12.309 -25.662 -30.526 1.00 81.12 83 GLY A O 1
ATOM 590 N N . VAL A 1 84 ? 13.165 -23.593 -30.496 1.00 67.88 84 VAL A N 1
ATOM 591 C CA . VAL A 1 84 ? 14.340 -23.982 -29.701 1.00 67.88 84 VAL A CA 1
ATOM 592 C C . VAL A 1 84 ? 13.925 -24.531 -28.333 1.00 67.88 84 VAL A C 1
ATOM 594 O O . VAL A 1 84 ? 14.563 -25.468 -27.850 1.00 67.88 84 VAL A O 1
ATOM 597 N N . ASN A 1 85 ? 12.845 -23.995 -27.756 1.00 60.69 85 ASN A N 1
ATOM 598 C CA . ASN A 1 85 ? 12.325 -24.404 -26.456 1.00 60.69 85 ASN A CA 1
ATOM 599 C C . ASN A 1 85 ? 11.211 -25.449 -26.570 1.00 60.69 85 ASN A C 1
ATOM 601 O O . ASN A 1 85 ? 11.238 -26.431 -25.829 1.00 60.69 85 ASN A O 1
ATOM 605 N N . SER A 1 86 ? 10.246 -25.249 -27.471 1.00 74.69 86 SER A N 1
ATOM 606 C CA . SER A 1 86 ? 9.071 -26.128 -27.571 1.00 74.69 86 SER A CA 1
ATOM 607 C C . SER A 1 86 ? 9.296 -27.367 -28.440 1.00 74.69 86 SER A C 1
ATOM 609 O O . SER A 1 86 ? 8.631 -28.382 -28.255 1.00 74.69 86 SER A O 1
ATOM 611 N N . GLY A 1 87 ? 10.215 -27.306 -29.410 1.00 86.38 87 GLY A N 1
ATOM 612 C CA . GLY A 1 87 ? 10.345 -28.316 -30.464 1.00 86.38 87 GLY A CA 1
ATOM 613 C C . GLY A 1 87 ? 9.179 -28.341 -31.463 1.00 86.38 87 GLY A C 1
ATOM 614 O O . GLY A 1 87 ? 9.137 -29.235 -32.305 1.00 86.38 87 GLY A O 1
ATOM 615 N N . THR A 1 88 ? 8.250 -27.383 -31.396 1.00 86.00 88 THR A N 1
ATOM 616 C CA . THR A 1 88 ? 7.036 -27.317 -32.226 1.00 86.00 88 THR A CA 1
ATOM 617 C C . THR A 1 88 ? 7.078 -26.164 -33.227 1.00 86.00 88 THR A C 1
ATOM 619 O O . THR A 1 88 ? 7.846 -25.220 -33.071 1.00 86.00 88 THR A O 1
ATOM 622 N N . ASN A 1 89 ? 6.245 -26.236 -34.261 1.00 87.62 89 ASN A N 1
ATOM 623 C CA . ASN A 1 89 ? 5.991 -25.159 -35.219 1.00 87.62 89 ASN A CA 1
ATOM 624 C C . ASN A 1 89 ? 4.474 -25.069 -35.428 1.00 87.62 89 ASN A C 1
ATOM 626 O O . ASN A 1 89 ? 3.821 -26.116 -35.482 1.00 87.62 89 ASN A O 1
ATOM 630 N N . LYS A 1 90 ? 3.925 -23.851 -35.534 1.00 86.25 90 LYS A N 1
ATOM 631 C CA . LYS A 1 90 ? 2.475 -23.590 -35.680 1.00 86.25 90 LYS A CA 1
ATOM 632 C C . LYS A 1 90 ? 1.583 -24.153 -34.571 1.00 86.25 90 LYS A C 1
ATOM 634 O O . LYS A 1 90 ? 0.409 -24.448 -34.808 1.00 86.25 90 LYS A O 1
ATOM 639 N N . ALA A 1 91 ? 2.130 -24.350 -33.377 1.00 90.06 91 ALA A N 1
ATOM 640 C CA . ALA A 1 91 ? 1.370 -24.922 -32.276 1.00 90.06 91 ALA A CA 1
ATOM 641 C C . ALA A 1 91 ? 0.445 -23.896 -31.604 1.00 90.06 91 ALA A C 1
ATOM 643 O O . ALA A 1 91 ? 0.503 -22.693 -31.862 1.00 90.06 91 ALA A O 1
ATOM 644 N N . GLU A 1 92 ? -0.438 -24.401 -30.757 1.00 92.75 92 GLU A N 1
ATOM 645 C CA . GLU A 1 92 ? -1.493 -23.641 -30.108 1.00 92.75 92 GLU A CA 1
ATOM 646 C C . GLU A 1 92 ? -0.987 -22.585 -29.114 1.00 92.75 92 GLU A C 1
ATOM 648 O O . GLU A 1 92 ? 0.167 -22.602 -28.663 1.00 92.75 92 GLU A O 1
ATOM 653 N N . THR A 1 93 ? -1.892 -21.672 -28.758 1.00 90.06 93 THR A N 1
ATOM 654 C CA . THR A 1 93 ? -1.703 -20.716 -27.664 1.00 90.06 93 THR A CA 1
ATOM 655 C C . THR A 1 93 ? -2.273 -21.220 -26.343 1.00 90.06 93 THR A C 1
ATOM 657 O O . THR A 1 93 ? -3.155 -22.080 -26.315 1.00 90.06 93 THR A O 1
ATOM 660 N N . GLU A 1 94 ? -1.811 -20.636 -25.239 1.00 88.06 94 GLU A N 1
ATOM 661 C CA . GLU A 1 94 ? -2.369 -20.849 -23.901 1.00 88.06 94 GLU A CA 1
ATOM 662 C C . GLU A 1 94 ? -2.448 -19.519 -23.146 1.00 88.06 94 GLU A C 1
ATOM 664 O O . GLU A 1 94 ? -1.517 -18.717 -23.203 1.00 88.06 94 GLU A O 1
ATOM 669 N N . TRP A 1 95 ? -3.566 -19.260 -22.467 1.00 78.81 95 TRP A N 1
ATOM 670 C CA . TRP A 1 95 ? -3.779 -18.012 -21.733 1.00 78.81 95 TRP A CA 1
ATOM 671 C C . TRP A 1 95 ? -2.910 -17.934 -20.479 1.00 78.81 95 TRP A C 1
ATOM 673 O O . TRP A 1 95 ? -2.800 -18.888 -19.719 1.00 78.81 95 TRP A O 1
ATOM 683 N N . ILE A 1 96 ? -2.331 -16.760 -20.264 1.00 71.56 96 ILE A N 1
ATOM 684 C CA . ILE A 1 96 ? -1.480 -16.413 -19.122 1.00 71.56 96 ILE A CA 1
ATOM 685 C C . ILE A 1 96 ? -2.255 -15.578 -18.106 1.00 71.56 96 ILE A C 1
ATOM 687 O O . ILE A 1 96 ? -2.087 -15.744 -16.904 1.00 71.56 96 ILE A O 1
ATOM 691 N N . SER A 1 97 ? -3.073 -14.640 -18.584 1.00 59.59 97 SER A N 1
ATOM 692 C CA . SER A 1 97 ? -3.917 -13.807 -17.731 1.00 59.59 97 SER A CA 1
ATOM 693 C C . SER A 1 97 ? -5.377 -13.925 -18.140 1.00 59.59 97 SER A C 1
ATOM 695 O O . SER A 1 97 ? -5.704 -14.368 -19.242 1.00 59.59 97 SER A O 1
ATOM 697 N N . HIS A 1 98 ? -6.253 -13.575 -17.209 1.00 79.44 98 HIS A N 1
ATOM 698 C CA . HIS A 1 98 ? -7.699 -13.674 -17.335 1.00 79.44 98 HIS A CA 1
ATOM 699 C C . HIS A 1 98 ? -8.364 -12.778 -16.277 1.00 79.44 98 HIS A C 1
ATOM 701 O O . HIS A 1 98 ? -7.692 -12.205 -15.416 1.00 79.44 98 HIS A O 1
ATOM 707 N N . SER A 1 99 ? -9.691 -12.659 -16.316 1.00 61.84 99 SER A N 1
ATOM 708 C CA . SER A 1 99 ? -10.481 -12.026 -15.250 1.00 61.84 99 SER A CA 1
ATOM 709 C C . SER A 1 99 ? -10.275 -12.742 -13.906 1.00 61.84 99 SER A C 1
ATOM 711 O O . SER A 1 99 ? -10.022 -13.943 -13.870 1.00 61.84 99 SER A O 1
ATOM 713 N N . PHE A 1 100 ? -10.350 -12.027 -12.787 1.00 59.91 100 PHE A N 1
ATOM 714 C CA . PHE A 1 100 ? -10.199 -12.611 -11.445 1.00 59.91 100 PHE A CA 1
ATOM 715 C C . PHE A 1 100 ? -11.552 -12.881 -10.765 1.00 59.91 100 PHE A C 1
ATOM 717 O O . PHE A 1 100 ? -11.609 -13.640 -9.800 1.00 59.91 100 PHE A O 1
ATOM 724 N N . ASP A 1 101 ? -12.637 -12.295 -11.273 1.00 54.09 101 ASP A N 1
ATOM 725 C CA . ASP A 1 101 ? -13.964 -12.276 -10.651 1.00 54.09 101 ASP A CA 1
ATOM 726 C C . ASP A 1 101 ? -15.111 -12.643 -11.610 1.00 54.09 101 ASP A C 1
ATOM 728 O O . ASP A 1 101 ? -16.189 -13.024 -11.151 1.00 54.09 101 ASP A O 1
ATOM 732 N N . VAL A 1 102 ? -14.896 -12.605 -12.930 1.00 59.66 102 VAL A N 1
ATOM 733 C CA . VAL A 1 102 ? -15.906 -12.993 -13.920 1.00 59.66 102 VAL A CA 1
ATOM 734 C C . VAL A 1 102 ? -15.576 -14.344 -14.546 1.00 59.66 102 VAL A C 1
ATOM 736 O O . VAL A 1 102 ? -14.537 -14.542 -15.181 1.00 59.66 102 VAL A O 1
ATOM 739 N N . PHE A 1 103 ? -16.511 -15.283 -14.395 1.00 88.81 103 PHE A N 1
ATOM 740 C CA . PHE A 1 103 ? -16.351 -16.680 -14.785 1.00 88.81 103 PHE A CA 1
ATOM 741 C C . PHE A 1 103 ? -17.435 -17.111 -15.776 1.00 88.81 103 PHE A C 1
ATOM 743 O O . PHE A 1 103 ? -18.618 -16.837 -15.582 1.00 88.81 103 PHE A O 1
ATOM 750 N N . PHE A 1 104 ? -17.042 -17.887 -16.786 1.00 86.75 104 PHE A N 1
ATOM 751 C CA . PHE A 1 104 ? -17.945 -18.616 -17.673 1.00 86.75 104 PHE A CA 1
ATOM 752 C C . PHE A 1 104 ? -17.687 -20.114 -17.534 1.00 86.75 104 PHE A C 1
ATOM 754 O O . PHE A 1 104 ? -16.556 -20.575 -17.684 1.00 86.75 104 PHE A O 1
ATOM 761 N N . GLU A 1 105 ? -18.740 -20.878 -17.233 1.00 93.12 105 GLU A N 1
ATOM 762 C CA . GLU A 1 105 ? -18.658 -22.327 -16.970 1.00 93.12 105 GLU A CA 1
ATOM 763 C C . GLU A 1 105 ? -17.672 -22.683 -15.841 1.00 93.12 105 GLU A C 1
ATOM 765 O O . GLU A 1 105 ? -16.956 -23.681 -15.898 1.00 93.12 105 GLU A O 1
ATOM 770 N N . GLY A 1 106 ? -17.618 -21.836 -14.806 1.00 85.38 106 GLY A N 1
ATOM 771 C CA . GLY A 1 106 ? -16.728 -22.013 -13.654 1.00 85.38 106 GLY A CA 1
ATOM 772 C C . GLY A 1 106 ? -15.256 -21.702 -13.935 1.00 85.38 106 GLY A C 1
ATOM 773 O O . GLY A 1 106 ? -14.419 -21.940 -13.068 1.00 85.38 106 GLY A O 1
ATOM 774 N N . LYS A 1 107 ? -14.928 -21.164 -15.117 1.00 86.00 107 LYS A N 1
ATOM 775 C CA . LYS A 1 107 ? -13.568 -20.784 -15.513 1.00 86.00 107 LYS A CA 1
ATOM 776 C C . LYS A 1 107 ? -13.471 -19.281 -15.784 1.00 86.00 107 LYS A C 1
ATOM 778 O O . LYS A 1 107 ? -14.392 -18.734 -16.391 1.00 86.00 107 LYS A O 1
ATOM 783 N N . PRO A 1 108 ? -12.380 -18.617 -15.374 1.00 80.50 108 PRO A N 1
ATOM 784 C CA . PRO A 1 108 ? -12.172 -17.193 -15.618 1.00 80.50 108 PRO A CA 1
ATOM 785 C C . PRO A 1 108 ? -12.315 -16.777 -17.083 1.00 80.50 108 PRO A C 1
ATOM 787 O O . PRO A 1 108 ? -11.833 -17.487 -17.963 1.00 80.50 108 PRO A O 1
ATOM 790 N N . ALA A 1 109 ? -12.936 -15.630 -17.351 1.00 87.44 109 ALA A N 1
ATOM 791 C CA . ALA A 1 109 ? -13.072 -15.074 -18.698 1.00 87.44 109 ALA A CA 1
ATOM 792 C C . ALA A 1 109 ? -11.738 -14.526 -19.245 1.00 87.44 109 ALA A C 1
ATOM 794 O O . ALA A 1 109 ? -11.020 -13.837 -18.521 1.00 87.44 109 ALA A O 1
ATOM 795 N N . CYS A 1 110 ? -11.437 -14.761 -20.525 1.00 92.75 110 CYS A N 1
ATOM 796 C CA . CYS A 1 110 ? -10.283 -14.179 -21.224 1.00 92.75 110 CYS A CA 1
ATOM 797 C C . CYS A 1 110 ? -10.724 -12.980 -22.076 1.00 92.75 110 CYS A C 1
ATOM 799 O O . CYS A 1 110 ? -11.807 -12.991 -22.666 1.00 92.75 110 CYS A O 1
ATOM 801 N N . ARG A 1 111 ? -9.923 -11.916 -22.114 1.00 90.00 111 ARG A N 1
ATOM 802 C CA . ARG A 1 111 ? -10.358 -10.583 -22.558 1.00 90.00 111 ARG A CA 1
ATOM 803 C C . ARG A 1 111 ? -9.290 -9.882 -23.393 1.00 90.00 111 ARG A C 1
ATOM 805 O O . ARG A 1 111 ? -8.156 -10.337 -23.520 1.00 90.00 111 ARG A O 1
ATOM 812 N N . LEU A 1 112 ? -9.651 -8.729 -23.943 1.00 73.62 112 LEU A N 1
ATOM 813 C CA . LEU A 1 112 ? -8.708 -7.735 -24.449 1.00 73.62 112 LEU A CA 1
ATOM 814 C C . LEU A 1 112 ? -7.565 -7.515 -23.441 1.00 73.62 112 LEU A C 1
ATOM 816 O O . LEU A 1 112 ? -7.813 -7.400 -22.248 1.00 73.62 112 LEU A O 1
ATOM 820 N N . THR A 1 113 ? -6.325 -7.435 -23.922 1.00 67.62 113 THR A N 1
ATOM 821 C CA . THR A 1 113 ? -5.063 -7.329 -23.157 1.00 67.62 113 THR A CA 1
ATOM 822 C C . THR A 1 113 ? -4.653 -8.549 -22.320 1.00 67.62 113 THR A C 1
ATOM 824 O O . THR A 1 113 ? -3.564 -8.538 -21.729 1.00 67.62 113 THR A O 1
ATOM 827 N N . ASP A 1 114 ? -5.449 -9.625 -22.306 1.00 63.03 114 ASP A N 1
ATOM 828 C CA . ASP A 1 114 ? -5.033 -10.855 -21.638 1.00 63.03 114 ASP A CA 1
ATOM 829 C C . ASP A 1 114 ? -3.923 -11.565 -22.426 1.00 63.03 114 ASP A C 1
ATOM 831 O O . ASP A 1 114 ? -3.955 -11.639 -23.653 1.00 63.03 114 ASP A O 1
ATOM 835 N N . LYS A 1 115 ? -2.890 -12.025 -21.721 1.00 82.38 115 LYS A N 1
ATOM 836 C CA . LYS A 1 115 ? -1.617 -12.494 -22.297 1.00 82.38 115 LYS A CA 1
ATOM 837 C C . LYS A 1 115 ? -1.711 -13.949 -22.729 1.00 82.38 115 LYS A C 1
ATOM 839 O O . LYS A 1 115 ? -2.490 -14.705 -22.152 1.00 82.38 115 LYS A O 1
ATOM 844 N N . LEU A 1 116 ? -0.894 -14.347 -23.705 1.00 81.94 116 LEU A N 1
ATOM 845 C CA . LEU A 1 116 ? -0.865 -15.725 -24.197 1.00 81.94 116 LEU A CA 1
ATOM 846 C C . LEU A 1 116 ? 0.560 -16.227 -24.417 1.00 81.94 116 LEU A C 1
ATOM 848 O O . LEU A 1 116 ? 1.374 -15.546 -25.036 1.00 81.94 116 LEU A O 1
ATOM 852 N N . PHE A 1 117 ? 0.832 -17.461 -24.006 1.00 82.50 117 PHE A N 1
ATOM 853 C CA . PHE A 1 117 ? 1.881 -18.265 -24.619 1.00 82.50 117 PHE A CA 1
ATOM 854 C C . PHE A 1 117 ? 1.497 -18.614 -26.048 1.00 82.50 117 PHE A C 1
ATOM 856 O O . PHE A 1 117 ? 0.319 -18.786 -26.357 1.00 82.50 117 PHE A O 1
ATOM 863 N N . MET A 1 118 ? 2.490 -18.738 -26.921 1.00 84.81 118 MET A N 1
ATOM 864 C CA . MET A 1 118 ? 2.285 -19.029 -28.336 1.00 84.81 118 MET A CA 1
ATOM 865 C C . MET A 1 118 ? 3.271 -20.100 -28.795 1.00 84.81 118 MET A C 1
ATOM 867 O O . MET A 1 118 ? 4.362 -20.235 -28.231 1.00 84.81 118 MET A O 1
ATOM 871 N N . ASN A 1 119 ? 2.868 -20.879 -29.801 1.00 85.25 119 ASN A N 1
ATOM 872 C CA . ASN A 1 119 ? 3.643 -21.998 -30.327 1.00 85.25 119 ASN A CA 1
ATOM 873 C C . ASN A 1 119 ? 4.081 -22.980 -29.219 1.00 85.25 119 ASN A C 1
ATOM 875 O O . ASN A 1 119 ? 5.269 -23.266 -29.054 1.00 85.25 119 ASN A O 1
ATOM 879 N N . HIS A 1 120 ? 3.118 -23.452 -28.415 1.00 86.00 120 HIS A N 1
ATOM 880 C CA . HIS A 1 120 ? 3.364 -24.377 -27.297 1.00 86.00 120 HIS A CA 1
ATOM 881 C C . HIS A 1 120 ? 4.410 -23.846 -26.291 1.00 86.00 120 HIS A C 1
ATOM 883 O O . HIS A 1 120 ? 5.279 -24.573 -25.805 1.00 86.00 120 HIS A O 1
ATOM 889 N N . GLY A 1 121 ? 4.369 -22.536 -26.028 1.00 74.00 121 GLY A N 1
ATOM 890 C CA . GLY A 1 121 ? 5.276 -21.863 -25.098 1.00 74.00 121 GLY A CA 1
ATOM 891 C C . GLY A 1 121 ? 6.689 -21.624 -25.637 1.00 74.00 121 GLY A C 1
ATOM 892 O O . GLY A 1 121 ? 7.586 -21.324 -24.848 1.00 74.00 121 GLY A O 1
ATOM 893 N N . ASN A 1 122 ? 6.922 -21.739 -26.953 1.00 80.88 122 ASN A N 1
ATOM 894 C CA . ASN A 1 122 ? 8.201 -21.315 -27.536 1.00 80.88 122 ASN A CA 1
ATOM 895 C C . ASN A 1 122 ? 8.387 -19.798 -27.464 1.00 80.88 122 ASN A C 1
ATOM 897 O O . ASN A 1 122 ? 9.507 -19.320 -27.278 1.00 80.88 122 ASN A O 1
ATOM 901 N N . THR A 1 123 ? 7.276 -19.070 -27.583 1.00 60.06 123 THR A N 1
ATOM 902 C CA . THR A 1 123 ? 7.217 -17.619 -27.467 1.00 60.06 123 THR A CA 1
ATOM 903 C C . THR A 1 123 ? 5.967 -17.166 -26.707 1.00 60.06 123 THR A C 1
ATOM 905 O O . THR A 1 123 ? 5.179 -17.977 -26.216 1.00 60.06 123 THR A O 1
ATOM 908 N N . VAL A 1 124 ? 5.806 -15.856 -26.545 1.00 65.25 124 VAL A N 1
ATOM 909 C CA . VAL A 1 124 ? 4.761 -15.250 -25.727 1.00 65.25 124 VAL A CA 1
ATOM 910 C C . VAL A 1 124 ? 4.333 -13.892 -26.279 1.00 65.25 124 VAL A C 1
ATOM 912 O O . VAL A 1 124 ? 5.158 -13.095 -26.735 1.00 65.25 124 VAL A O 1
ATOM 915 N N . ASN A 1 125 ? 3.038 -13.610 -26.173 1.00 67.44 125 ASN A N 1
ATOM 916 C CA . ASN A 1 125 ? 2.458 -12.282 -26.272 1.00 67.44 125 ASN A CA 1
ATOM 917 C C . ASN A 1 125 ? 2.222 -11.710 -24.865 1.00 67.44 125 ASN A C 1
ATOM 919 O O . ASN A 1 125 ? 1.227 -12.018 -24.204 1.00 67.44 125 ASN A O 1
ATOM 923 N N . MET A 1 126 ? 3.135 -10.842 -24.428 1.00 53.69 126 MET A N 1
ATOM 924 C CA . MET A 1 126 ? 3.047 -10.107 -23.164 1.00 53.69 126 MET A CA 1
ATOM 925 C C . MET A 1 126 ? 2.318 -8.765 -23.292 1.00 53.69 126 MET A C 1
ATOM 927 O O . MET A 1 126 ? 1.961 -8.179 -22.270 1.00 53.69 126 MET A O 1
ATOM 931 N N . ALA A 1 127 ? 2.080 -8.281 -24.516 1.00 44.16 127 ALA A N 1
ATOM 932 C CA . ALA A 1 127 ? 1.257 -7.100 -24.783 1.00 44.16 127 ALA A CA 1
ATOM 933 C C . ALA A 1 127 ? -0.239 -7.415 -24.621 1.00 44.16 127 ALA A C 1
ATOM 935 O O . ALA A 1 127 ? -1.036 -6.521 -24.342 1.00 44.16 127 ALA A O 1
ATOM 936 N N . GLY A 1 128 ? -0.593 -8.699 -24.714 1.00 57.78 128 GLY A N 1
ATOM 937 C CA . GLY A 1 128 ? -1.949 -9.198 -24.570 1.00 57.78 128 GLY A CA 1
ATOM 938 C C . GLY A 1 128 ? -2.705 -9.271 -25.889 1.00 57.78 128 GLY A C 1
ATOM 939 O O . GLY A 1 128 ? -2.288 -8.717 -26.907 1.00 57.78 128 GLY A O 1
ATOM 940 N N . LEU A 1 129 ? -3.821 -9.992 -25.880 1.00 78.31 129 LEU A N 1
ATOM 941 C CA . LEU A 1 129 ? -4.736 -10.085 -27.007 1.00 78.31 129 LEU A CA 1
ATOM 942 C C . LEU A 1 129 ? -5.208 -8.687 -27.421 1.00 78.31 129 LEU A C 1
ATOM 944 O O . LEU A 1 129 ? -5.732 -7.938 -26.598 1.00 78.31 129 LEU A O 1
ATOM 948 N N . MET A 1 130 ? -5.100 -8.362 -28.701 1.00 70.50 130 MET A N 1
ATOM 949 C CA . MET A 1 130 ? -5.646 -7.141 -29.285 1.00 70.50 130 MET A CA 1
ATOM 950 C C . MET A 1 130 ? -6.981 -7.444 -29.955 1.00 70.50 130 MET A C 1
ATOM 952 O O . MET A 1 130 ? -7.052 -8.362 -30.756 1.00 70.50 130 MET A O 1
ATOM 956 N N . GLN A 1 131 ? -8.030 -6.681 -29.658 1.00 81.69 131 GLN A N 1
ATOM 957 C CA . GLN A 1 131 ? -9.336 -6.755 -30.325 1.00 81.69 131 GLN A CA 1
ATOM 958 C C . GLN A 1 131 ? -10.057 -5.403 -30.219 1.00 81.69 131 GLN A C 1
ATOM 960 O O . GLN A 1 131 ? -9.525 -4.460 -29.630 1.00 81.69 131 GLN A O 1
ATOM 965 N N . GLY A 1 132 ? -11.264 -5.289 -30.782 1.00 74.62 132 GLY A N 1
ATOM 966 C CA . GLY A 1 132 ? -12.063 -4.064 -30.682 1.00 74.62 132 GLY A CA 1
ATOM 967 C C . GLY A 1 132 ? -12.270 -3.613 -29.229 1.00 74.62 132 GLY A C 1
ATOM 968 O O . GLY A 1 132 ? -12.519 -4.434 -28.345 1.00 74.62 132 GLY A O 1
ATOM 969 N N . TYR A 1 133 ? -12.161 -2.308 -28.983 1.00 71.31 133 TYR A N 1
ATOM 970 C CA . TYR A 1 133 ? -12.443 -1.679 -27.692 1.00 71.31 133 TYR A CA 1
ATOM 971 C C . TYR A 1 133 ? -13.920 -1.271 -27.596 1.00 71.31 133 TYR A C 1
ATOM 973 O O . TYR A 1 133 ? -14.607 -1.132 -28.610 1.00 71.31 133 TYR A O 1
ATOM 981 N N . LEU A 1 134 ? -14.416 -1.071 -26.373 1.00 64.88 134 LEU A N 1
ATOM 982 C CA . LEU A 1 134 ? -15.735 -0.470 -26.173 1.00 64.88 134 LEU A CA 1
ATOM 983 C C . LEU A 1 134 ? -15.683 0.999 -26.620 1.00 64.88 134 LEU A C 1
ATOM 985 O O . LEU A 1 134 ? -14.705 1.678 -26.302 1.00 64.88 134 LEU A O 1
ATOM 989 N N . PRO A 1 135 ? -16.684 1.504 -27.362 1.00 47.47 135 PRO A N 1
ATOM 990 C CA . PRO A 1 135 ? -16.680 2.890 -27.811 1.00 47.47 135 PRO A CA 1
ATOM 991 C C . PRO A 1 135 ? -16.634 3.846 -26.604 1.00 47.47 135 PRO A C 1
ATOM 993 O O . PRO A 1 135 ? -17.364 3.622 -25.636 1.00 47.47 135 PRO A O 1
ATOM 996 N N . PRO A 1 136 ? -15.800 4.899 -26.648 1.00 44.84 136 PRO A N 1
ATOM 997 C CA . PRO A 1 136 ? -15.699 5.864 -25.561 1.00 44.84 136 PRO A CA 1
ATOM 998 C C . PRO A 1 136 ? -16.988 6.687 -25.436 1.00 44.84 136 PRO A C 1
ATOM 1000 O O . PRO A 1 136 ? -17.599 7.065 -26.441 1.00 44.84 136 PRO A O 1
ATOM 1003 N N . LEU A 1 137 ? -17.386 6.992 -24.200 1.00 37.84 137 LEU A N 1
ATOM 1004 C CA . LEU A 1 137 ? -18.327 8.080 -23.931 1.00 37.84 137 LEU A CA 1
ATOM 1005 C C . LEU A 1 137 ? -17.605 9.427 -24.131 1.00 37.84 137 LEU A C 1
ATOM 1007 O O . LEU A 1 137 ? -16.400 9.502 -23.891 1.00 37.84 137 LEU A O 1
ATOM 1011 N N . PRO A 1 138 ? -18.301 10.479 -24.602 1.00 30.64 138 PRO A N 1
ATOM 1012 C CA . PRO A 1 138 ? -17.668 11.758 -24.912 1.00 30.64 138 PRO A CA 1
ATOM 1013 C C . PRO A 1 138 ? -17.040 12.406 -23.668 1.00 30.64 138 PRO A C 1
ATOM 1015 O O . PRO A 1 138 ? -17.650 12.452 -22.601 1.00 30.64 138 PRO A O 1
ATOM 1018 N N . GLU A 1 139 ? -15.813 12.895 -23.850 1.00 32.75 139 GLU A N 1
ATOM 1019 C CA . GLU A 1 139 ? -14.917 13.441 -22.828 1.00 32.75 139 GLU A CA 1
ATOM 1020 C C . GLU A 1 139 ? -15.364 14.818 -22.306 1.00 32.75 139 GLU A C 1
ATOM 1022 O O . GLU A 1 139 ? -15.820 15.675 -23.064 1.00 32.75 139 GLU A O 1
ATOM 1027 N N . LEU A 1 140 ? -15.164 15.046 -21.006 1.00 31.66 140 LEU A N 1
ATOM 1028 C CA . LEU A 1 140 ? -15.041 16.375 -20.409 1.00 31.66 140 LEU A CA 1
ATOM 1029 C C . LEU A 1 140 ? -13.592 16.525 -19.934 1.00 31.66 140 LEU A C 1
ATOM 1031 O O . LEU A 1 140 ? -13.122 15.732 -19.119 1.00 31.66 140 LEU A O 1
ATOM 1035 N N . GLU A 1 141 ? -12.891 17.520 -20.473 1.00 35.09 141 GLU A N 1
ATOM 1036 C CA . GLU A 1 141 ? -11.592 17.976 -19.972 1.00 35.09 141 GLU A CA 1
ATOM 1037 C C . GLU A 1 141 ? -11.791 18.700 -18.632 1.00 35.09 141 GLU A C 1
ATOM 1039 O O . GLU A 1 141 ? -12.699 19.526 -18.516 1.00 35.09 141 GLU A O 1
ATOM 1044 N N . ASP A 1 142 ? -10.932 18.453 -17.639 1.00 34.66 142 ASP A N 1
ATOM 1045 C CA . ASP A 1 142 ? -10.775 19.393 -16.524 1.00 34.66 142 ASP A CA 1
ATOM 1046 C C . ASP A 1 142 ? -9.298 19.540 -16.129 1.00 34.66 142 ASP A C 1
ATOM 1048 O O . ASP A 1 142 ? -8.655 18.622 -15.609 1.00 34.66 142 ASP A O 1
ATOM 1052 N N . GLU A 1 143 ? -8.761 20.727 -16.415 1.00 34.81 143 GLU A N 1
ATOM 1053 C CA . GLU A 1 143 ? -7.518 21.242 -15.863 1.00 34.81 143 GLU A CA 1
ATOM 1054 C C . GLU A 1 143 ? -7.810 22.067 -14.599 1.00 34.81 143 GLU A C 1
ATOM 1056 O O . GLU A 1 143 ? -8.550 23.047 -14.628 1.00 34.81 143 GLU A O 1
ATOM 1061 N N . SER A 1 144 ? -7.020 21.789 -13.558 1.00 35.91 144 SER A N 1
ATOM 1062 C CA . SER A 1 144 ? -6.642 22.691 -12.456 1.00 35.91 144 SER A CA 1
ATOM 1063 C C . SER A 1 144 ? -7.637 22.925 -11.306 1.00 35.91 144 SER A C 1
ATOM 1065 O O . SER A 1 144 ? -8.827 23.131 -11.499 1.00 35.91 144 SER A O 1
ATOM 1067 N N . TYR A 1 145 ? -7.076 22.973 -10.083 1.00 39.09 145 TYR A N 1
ATOM 1068 C CA . TYR A 1 145 ? -7.313 23.996 -9.041 1.00 39.09 145 TYR A CA 1
ATOM 1069 C C . TYR A 1 145 ? -7.381 23.428 -7.607 1.00 39.09 145 TYR A C 1
ATOM 1071 O O . TYR A 1 145 ? -8.132 22.502 -7.312 1.00 39.09 145 TYR A O 1
ATOM 1079 N N . ILE A 1 146 ? -6.616 24.046 -6.697 1.00 35.19 146 ILE A N 1
ATOM 1080 C CA . ILE A 1 146 ? -6.720 23.893 -5.237 1.00 35.19 146 ILE A CA 1
ATOM 1081 C C . ILE A 1 146 ? -7.548 25.085 -4.721 1.00 35.19 146 ILE A C 1
ATOM 1083 O O . ILE A 1 146 ? -7.072 26.217 -4.851 1.00 35.19 146 ILE A O 1
ATOM 1087 N N . PRO A 1 147 ? -8.752 24.890 -4.151 1.00 35.62 147 PRO A N 1
ATOM 1088 C CA . PRO A 1 147 ? -9.542 25.994 -3.614 1.00 35.62 147 PRO A CA 1
ATOM 1089 C C . PRO A 1 147 ? -9.097 26.422 -2.202 1.00 35.62 147 PRO A C 1
ATOM 1091 O O . PRO A 1 147 ? -8.631 25.587 -1.423 1.00 35.62 147 PRO A O 1
ATOM 1094 N N . PRO A 1 148 ? -9.261 27.711 -1.842 1.00 31.77 148 PRO A N 1
ATOM 1095 C CA . PRO A 1 148 ? -9.134 28.181 -0.468 1.00 31.77 148 PRO A CA 1
ATOM 1096 C C . PRO A 1 148 ? -10.329 27.710 0.377 1.00 31.77 148 PRO A C 1
ATOM 1098 O O . PRO A 1 148 ? -11.466 27.664 -0.093 1.00 31.77 148 PRO A O 1
ATOM 1101 N N . TRP A 1 149 ? -10.047 27.349 1.629 1.00 39.59 149 TRP A N 1
ATOM 1102 C CA . TRP A 1 149 ? -11.003 26.782 2.579 1.00 39.59 149 TRP A CA 1
ATOM 1103 C C . TRP A 1 149 ? -12.004 27.823 3.095 1.00 39.59 149 TRP A C 1
ATOM 1105 O O . TRP A 1 149 ? -11.692 29.008 3.209 1.00 39.59 149 TRP A O 1
ATOM 1115 N N . ARG A 1 150 ? -13.221 27.349 3.382 1.00 35.31 150 ARG A N 1
ATOM 1116 C CA . ARG A 1 150 ? -14.380 28.129 3.829 1.00 35.31 150 ARG A CA 1
ATOM 1117 C C . ARG A 1 150 ? -14.091 28.811 5.172 1.00 35.31 150 ARG A C 1
ATOM 1119 O O . ARG A 1 150 ? -13.656 28.159 6.112 1.00 35.31 150 ARG A O 1
ATOM 1126 N N . ASP A 1 151 ? -14.347 30.113 5.222 1.00 34.16 151 ASP A N 1
ATOM 1127 C CA . ASP A 1 151 ? -14.184 30.977 6.394 1.00 34.16 151 ASP A CA 1
ATOM 1128 C C . ASP A 1 151 ? -15.187 30.571 7.494 1.00 34.16 151 ASP A C 1
ATOM 1130 O O . ASP A 1 151 ? -16.392 30.486 7.239 1.00 34.16 151 ASP A O 1
ATOM 1134 N N . GLU A 1 152 ? -14.692 30.290 8.702 1.00 43.03 152 GLU A N 1
ATOM 1135 C CA . GLU A 1 152 ? -15.471 29.805 9.857 1.00 43.03 152 GLU A CA 1
ATOM 1136 C C . GLU A 1 152 ? -16.256 30.923 10.571 1.00 43.03 152 GLU A C 1
ATOM 1138 O O . GLU A 1 152 ? -16.936 30.677 11.558 1.00 43.03 152 GLU A O 1
ATOM 1143 N N . ASN A 1 153 ? -16.235 32.157 10.062 1.00 36.56 153 ASN A N 1
ATOM 1144 C CA . ASN A 1 153 ? -16.871 33.313 10.704 1.00 36.56 153 ASN A CA 1
ATOM 1145 C C . ASN A 1 153 ? -18.401 33.415 10.514 1.00 36.56 153 ASN A C 1
ATOM 1147 O O . ASN A 1 153 ? -18.941 34.518 10.518 1.00 36.56 153 ASN A O 1
ATOM 1151 N N . ASN A 1 154 ? -19.118 32.301 10.348 1.00 38.00 154 ASN A N 1
ATOM 1152 C CA . ASN A 1 154 ? -20.581 32.305 10.214 1.00 38.00 154 ASN A CA 1
ATOM 1153 C C . ASN A 1 154 ? -21.248 31.452 11.306 1.00 38.00 154 ASN A C 1
ATOM 1155 O O . ASN A 1 154 ? -21.991 30.511 11.028 1.00 38.00 154 ASN A O 1
ATOM 1159 N N . ASP A 1 155 ? -20.985 31.822 12.560 1.00 37.28 155 ASP A N 1
ATOM 1160 C CA . ASP A 1 155 ? -21.697 31.366 13.761 1.00 37.28 155 ASP A CA 1
ATOM 1161 C C . ASP A 1 155 ? -23.082 32.048 13.891 1.00 37.28 155 ASP A C 1
ATOM 1163 O O . ASP A 1 155 ? -23.413 32.643 14.914 1.00 37.28 155 ASP A O 1
ATOM 1167 N N . GLU A 1 156 ? -23.916 31.984 12.847 1.00 38.41 156 GLU A N 1
ATOM 1168 C CA . GLU A 1 156 ? -25.301 32.500 12.869 1.00 38.41 156 GLU A CA 1
ATOM 1169 C C . GLU A 1 156 ? -26.345 31.434 12.473 1.00 38.41 156 GLU A C 1
ATOM 1171 O O . GLU A 1 156 ? -27.315 31.721 11.777 1.00 38.41 156 GLU A O 1
ATOM 1176 N N . ASP A 1 157 ? -26.186 30.184 12.919 1.00 39.34 157 ASP A N 1
ATOM 1177 C CA . ASP A 1 157 ? -27.251 29.167 12.807 1.00 39.34 157 ASP A CA 1
ATOM 1178 C C . ASP A 1 157 ? -27.465 28.460 14.166 1.00 39.34 157 ASP A C 1
ATOM 1180 O O . ASP A 1 157 ? -27.403 27.235 14.303 1.00 39.34 157 ASP A O 1
ATOM 1184 N N . GLU A 1 158 ? -27.714 29.255 15.217 1.00 40.44 158 GLU A N 1
ATOM 1185 C CA . GLU A 1 158 ? -28.268 28.769 16.488 1.00 40.44 158 GLU A CA 1
ATOM 1186 C C . GLU A 1 158 ? -29.696 28.238 16.256 1.00 40.44 158 GLU A C 1
ATOM 1188 O O . GLU A 1 158 ? -30.682 28.968 16.355 1.00 40.44 158 GLU A O 1
ATOM 1193 N N . GLY A 1 159 ? -29.824 26.947 15.930 1.00 39.22 159 GLY A N 1
ATOM 1194 C CA . GLY A 1 159 ? -31.133 26.280 15.916 1.00 39.22 159 GLY A CA 1
ATOM 1195 C C . GLY A 1 159 ? -31.309 25.040 15.040 1.00 39.22 159 GLY A C 1
ATOM 1196 O O . GLY A 1 159 ? -32.396 24.464 15.066 1.00 39.22 159 GLY A O 1
ATOM 1197 N N . LYS A 1 160 ? -30.301 24.587 14.283 1.00 39.34 160 LYS A N 1
ATOM 1198 C CA . LYS A 1 160 ? -30.392 23.359 13.468 1.00 39.34 160 LYS A CA 1
ATOM 1199 C C . LYS A 1 160 ? -29.383 22.310 13.924 1.00 39.34 160 LYS A C 1
ATOM 1201 O O . LYS A 1 160 ? -28.223 22.635 14.135 1.00 39.34 160 LYS A O 1
ATOM 1206 N N . ASP A 1 161 ? -29.872 21.079 14.097 1.00 45.34 161 ASP A N 1
ATOM 1207 C CA . ASP A 1 161 ? -29.163 19.822 14.379 1.00 45.34 161 ASP A CA 1
ATOM 1208 C C . ASP A 1 161 ? -27.652 19.943 14.616 1.00 45.34 161 ASP A C 1
ATOM 1210 O O . ASP A 1 161 ? -26.868 20.104 13.680 1.00 45.34 161 ASP A O 1
ATOM 1214 N N . LYS A 1 162 ? -27.233 19.791 15.880 1.00 53.53 162 LYS A N 1
ATOM 1215 C CA . LYS A 1 162 ? -25.821 19.698 16.269 1.00 53.53 162 LYS A CA 1
ATOM 1216 C C . LYS A 1 162 ? -25.157 18.591 15.440 1.00 53.53 162 LYS A C 1
ATOM 1218 O O . LYS A 1 162 ? -25.348 17.405 15.704 1.00 53.53 162 LYS A O 1
ATOM 1223 N N . LYS A 1 163 ? -24.419 18.978 14.398 1.00 64.94 163 LYS A N 1
ATOM 1224 C CA . LYS A 1 163 ? -23.854 18.054 13.411 1.00 64.94 163 LYS A CA 1
ATOM 1225 C C . LYS A 1 163 ? -22.884 17.105 14.120 1.00 64.94 163 LYS A C 1
ATOM 1227 O O . LYS A 1 163 ? -21.887 17.553 14.677 1.00 64.94 163 LYS A O 1
ATOM 1232 N N . SER A 1 164 ? -23.184 15.803 14.122 1.00 83.19 164 SER A N 1
ATOM 1233 C CA . SER A 1 164 ? -22.353 14.796 14.799 1.00 83.19 164 SER A CA 1
ATOM 1234 C C . SER A 1 164 ? -20.890 14.860 14.356 1.00 83.19 164 SER A C 1
ATOM 1236 O O . SER A 1 164 ? -20.611 14.897 13.152 1.00 83.19 164 SER A O 1
ATOM 1238 N N . ALA A 1 165 ? -19.957 14.808 15.307 1.00 88.56 165 ALA A N 1
ATOM 1239 C CA . ALA A 1 165 ? -18.529 14.805 14.998 1.00 88.56 165 ALA A CA 1
ATOM 1240 C C . ALA A 1 165 ? -18.144 13.610 14.102 1.00 88.56 165 ALA A C 1
ATOM 1242 O O . ALA A 1 165 ? -18.737 12.527 14.193 1.00 88.56 165 ALA A O 1
ATOM 1243 N N . MET A 1 166 ? -17.159 13.794 13.220 1.00 90.75 166 MET A N 1
ATOM 1244 C CA . MET A 1 166 ? -16.558 12.680 12.479 1.00 90.75 166 MET A CA 1
ATOM 1245 C C . MET A 1 166 ? -15.743 11.803 13.442 1.00 90.75 166 MET A C 1
ATOM 1247 O O . MET A 1 166 ? -15.115 12.334 14.356 1.00 90.75 166 MET A O 1
ATOM 1251 N N . PRO A 1 167 ? -15.752 10.467 13.284 1.00 91.31 167 PRO A N 1
ATOM 1252 C CA . PRO A 1 167 ? -15.100 9.581 14.247 1.00 91.31 167 PRO A CA 1
ATOM 1253 C C . PRO A 1 167 ? -13.573 9.595 14.168 1.00 91.31 167 PRO A C 1
ATOM 1255 O O . PRO A 1 167 ? -12.903 9.379 15.177 1.00 91.31 167 PRO A O 1
ATOM 1258 N N . CYS A 1 168 ? -13.031 9.802 12.970 1.00 94.38 168 CYS A N 1
ATOM 1259 C CA . CYS A 1 168 ? -11.605 9.873 12.689 1.00 94.38 168 CYS A CA 1
ATOM 1260 C C . CYS A 1 168 ? -11.370 10.296 11.233 1.00 94.38 168 CYS A C 1
ATOM 1262 O O . CYS A 1 168 ? -12.300 10.337 10.429 1.00 94.38 168 CYS A O 1
ATOM 1264 N N . ILE A 1 169 ? -10.102 10.534 10.912 1.00 97.44 169 ILE A N 1
ATOM 1265 C CA . ILE A 1 169 ? -9.550 10.529 9.561 1.00 97.44 169 ILE A CA 1
ATOM 1266 C C . ILE A 1 169 ? -8.939 9.143 9.318 1.00 97.44 169 ILE A C 1
ATOM 1268 O O . ILE A 1 169 ? -8.245 8.594 10.182 1.00 97.44 169 ILE A O 1
ATOM 1272 N N . VAL A 1 170 ? -9.181 8.568 8.143 1.00 97.75 170 VAL A N 1
ATOM 1273 C CA . VAL A 1 170 ? -8.604 7.293 7.710 1.00 97.75 170 VAL A CA 1
ATOM 1274 C C . VAL A 1 170 ? -7.886 7.496 6.384 1.00 97.75 170 VAL A C 1
ATOM 1276 O O . VAL A 1 170 ? -8.512 7.621 5.338 1.00 97.75 170 VAL A O 1
ATOM 1279 N N . ILE A 1 171 ? -6.558 7.493 6.409 1.00 97.81 171 ILE A N 1
ATOM 1280 C CA . ILE A 1 171 ? -5.753 7.587 5.193 1.00 97.81 171 ILE A CA 1
ATOM 1281 C C . ILE A 1 171 ? -5.562 6.176 4.632 1.00 97.81 171 ILE A C 1
ATOM 1283 O O . ILE A 1 171 ? -4.971 5.312 5.287 1.00 97.81 171 ILE A O 1
ATOM 1287 N N . LEU A 1 172 ? -6.058 5.936 3.420 1.00 94.69 172 LEU A N 1
ATOM 1288 C CA . LEU A 1 172 ? -5.852 4.674 2.712 1.00 94.69 172 LEU A CA 1
ATOM 1289 C C . LEU A 1 172 ? -4.596 4.773 1.848 1.00 94.69 172 LEU A C 1
ATOM 1291 O O . LEU A 1 172 ? -4.467 5.695 1.044 1.00 94.69 172 LEU A O 1
ATOM 1295 N N . VAL A 1 173 ? -3.680 3.814 1.980 1.00 93.31 173 VAL A N 1
ATOM 1296 C CA . VAL A 1 173 ? -2.412 3.785 1.234 1.00 93.31 173 VAL A CA 1
ATOM 1297 C C . VAL A 1 173 ? -2.241 2.421 0.570 1.00 93.31 173 VAL A C 1
ATOM 1299 O O . VAL A 1 173 ? -1.857 1.445 1.215 1.00 93.31 173 VAL A O 1
ATOM 1302 N N . HIS A 1 174 ? -2.499 2.328 -0.731 1.00 86.56 174 HIS A N 1
ATOM 1303 C CA . HIS A 1 174 ? -2.358 1.076 -1.468 1.00 86.56 174 HIS A CA 1
ATOM 1304 C C . HIS A 1 174 ? -0.971 0.942 -2.117 1.00 86.56 174 HIS A C 1
ATOM 1306 O O . HIS A 1 174 ? -0.327 1.937 -2.429 1.00 86.56 174 HIS A O 1
ATOM 1312 N N . GLY A 1 175 ? -0.472 -0.286 -2.295 1.00 73.12 175 GLY A N 1
ATOM 1313 C CA . GLY A 1 175 ? 0.866 -0.537 -2.853 1.00 73.12 175 GLY A CA 1
ATOM 1314 C C . GLY A 1 175 ? 0.956 -0.444 -4.380 1.00 73.12 175 GLY A C 1
ATOM 1315 O O . GLY A 1 175 ? 2.028 -0.163 -4.901 1.00 73.12 175 GLY A O 1
ATOM 1316 N N . VAL A 1 176 ? -0.159 -0.652 -5.086 1.00 65.31 176 VAL A N 1
ATOM 1317 C CA . VAL A 1 176 ? -0.267 -0.562 -6.553 1.00 65.31 176 VAL A CA 1
ATOM 1318 C C . VAL A 1 176 ? -1.566 0.165 -6.883 1.00 65.31 176 VAL A C 1
ATOM 1320 O O . VAL A 1 176 ? -2.641 -0.384 -6.654 1.00 65.31 176 VAL A O 1
ATOM 1323 N N . ASN A 1 177 ? -1.493 1.410 -7.353 1.00 57.91 177 ASN A N 1
ATOM 1324 C CA . ASN A 1 177 ? -2.699 2.230 -7.557 1.00 57.91 177 ASN A CA 1
ATOM 1325 C C . ASN A 1 177 ? -3.355 1.990 -8.929 1.00 57.91 177 ASN A C 1
ATOM 1327 O O . ASN A 1 177 ? -4.490 2.396 -9.134 1.00 57.91 177 ASN A O 1
ATOM 1331 N N . ASP A 1 178 ? -2.675 1.270 -9.826 1.00 49.22 178 ASP A N 1
ATOM 1332 C CA . ASP A 1 178 ? -3.109 1.036 -11.212 1.00 49.22 178 ASP A CA 1
ATOM 1333 C C . ASP A 1 178 ? -4.142 -0.099 -11.381 1.00 49.22 178 ASP A C 1
ATOM 1335 O O . ASP A 1 178 ? -4.609 -0.329 -12.491 1.00 49.22 178 ASP A O 1
ATOM 1339 N N . VAL A 1 179 ? -4.482 -0.837 -10.313 1.00 47.06 179 VAL A N 1
ATOM 1340 C CA . VAL A 1 179 ? -5.411 -1.995 -10.370 1.00 47.06 179 VAL A CA 1
ATOM 1341 C C . VAL A 1 179 ? -6.811 -1.692 -9.835 1.00 47.06 179 VAL A C 1
ATOM 1343 O O . VAL A 1 179 ? -7.648 -2.582 -9.755 1.00 47.06 179 VAL A O 1
ATOM 1346 N N . GLY A 1 180 ? -7.066 -0.439 -9.467 1.00 48.94 180 GLY A N 1
ATOM 1347 C CA . GLY A 1 180 ? -8.396 0.150 -9.426 1.00 48.94 180 GLY A CA 1
ATOM 1348 C C . GLY A 1 180 ? -9.439 -0.302 -8.398 1.00 48.94 180 GLY A C 1
ATOM 1349 O O . GLY A 1 180 ? -10.279 0.491 -7.992 1.00 48.94 180 GLY A O 1
ATOM 1350 N N . GLU A 1 181 ? -9.382 -1.514 -7.866 1.00 52.94 181 GLU A N 1
ATOM 1351 C CA . GLU A 1 181 ? -10.494 -2.034 -7.053 1.00 52.94 181 GLU A CA 1
ATOM 1352 C C . GLU A 1 181 ? -10.278 -1.947 -5.537 1.00 52.94 181 GLU A C 1
ATOM 1354 O O . GLU A 1 181 ? -11.085 -2.438 -4.747 1.00 52.94 181 GLU A O 1
ATOM 1359 N N . ALA A 1 182 ? -9.203 -1.305 -5.081 1.00 65.88 182 ALA A N 1
ATOM 1360 C CA . ALA A 1 182 ? -8.871 -1.297 -3.660 1.00 65.88 182 ALA A CA 1
ATOM 1361 C C . ALA A 1 182 ? -9.605 -0.203 -2.868 1.00 65.88 182 ALA A C 1
ATOM 1363 O O . ALA A 1 182 ? -10.197 -0.488 -1.826 1.00 65.88 182 ALA A O 1
ATOM 1364 N N . TYR A 1 183 ? -9.569 1.047 -3.334 1.00 81.50 183 TYR A N 1
ATOM 1365 C CA . TYR A 1 183 ? -9.996 2.187 -2.520 1.00 81.50 183 TYR A CA 1
ATOM 1366 C C . TYR A 1 183 ? -11.513 2.262 -2.328 1.00 81.50 183 TYR A C 1
ATOM 1368 O O . TYR A 1 183 ? -11.964 2.388 -1.192 1.00 81.50 183 TYR A O 1
ATOM 1376 N N . GLN A 1 184 ? -12.297 2.100 -3.398 1.00 85.06 184 GLN A N 1
ATOM 1377 C CA . GLN A 1 184 ? -13.764 2.132 -3.335 1.00 85.06 184 GLN A CA 1
ATOM 1378 C C . GLN A 1 184 ? -14.337 1.049 -2.409 1.00 85.06 184 GLN A C 1
ATOM 1380 O O . GLN A 1 184 ? -15.221 1.313 -1.588 1.00 85.06 184 GLN A O 1
ATOM 1385 N N . ASN A 1 185 ? -13.816 -0.175 -2.516 1.00 85.31 185 ASN A N 1
ATOM 1386 C CA . ASN A 1 185 ? -14.249 -1.298 -1.687 1.00 85.31 185 ASN A CA 1
ATOM 1387 C C . ASN A 1 185 ? -13.879 -1.084 -0.213 1.00 85.31 185 ASN A C 1
ATOM 1389 O O . ASN A 1 185 ? -14.689 -1.349 0.678 1.00 85.31 185 ASN A O 1
ATOM 1393 N N . GLN A 1 186 ? -12.677 -0.562 0.052 1.00 87.00 186 GLN A N 1
ATOM 1394 C CA . GLN A 1 186 ? -12.242 -0.222 1.407 1.00 87.00 186 GLN A CA 1
ATOM 1395 C C . GLN A 1 186 ? -13.080 0.905 2.007 1.00 87.00 186 GLN A C 1
ATOM 1397 O O . GLN A 1 186 ? -13.502 0.787 3.152 1.00 87.00 186 GLN A O 1
ATOM 1402 N N . ASP A 1 187 ? -13.369 1.956 1.245 1.00 90.69 187 ASP A N 1
ATOM 1403 C CA . ASP A 1 187 ? -14.207 3.071 1.683 1.00 90.69 187 ASP A CA 1
ATOM 1404 C C . ASP A 1 187 ? -15.625 2.608 2.040 1.00 90.69 187 ASP A C 1
ATOM 1406 O O . ASP A 1 187 ? -16.108 2.850 3.149 1.00 90.69 187 ASP A O 1
ATOM 1410 N N . THR A 1 188 ? -16.235 1.805 1.167 1.00 91.00 188 THR A N 1
ATOM 1411 C CA . THR A 1 188 ? -17.545 1.187 1.417 1.00 91.00 188 THR A CA 1
ATOM 1412 C C . THR A 1 188 ? -17.532 0.332 2.687 1.00 91.00 188 THR A C 1
ATOM 1414 O O . THR A 1 188 ? -18.379 0.504 3.568 1.00 91.00 188 THR A O 1
ATOM 1417 N N . GLY A 1 189 ? -16.554 -0.571 2.817 1.00 91.12 189 GLY A N 1
ATOM 1418 C CA . GLY A 1 189 ? -16.446 -1.474 3.962 1.00 91.12 189 GLY A CA 1
ATOM 1419 C C . GLY A 1 189 ? -16.146 -0.755 5.280 1.00 91.12 189 GLY A C 1
ATOM 1420 O O . GLY A 1 189 ? -16.707 -1.109 6.318 1.00 91.12 189 GLY A O 1
ATOM 1421 N N . ILE A 1 190 ? -15.300 0.277 5.256 1.00 92.69 190 ILE A N 1
ATOM 1422 C CA . ILE A 1 190 ? -14.939 1.065 6.441 1.00 92.69 190 ILE A CA 1
ATOM 1423 C C . ILE A 1 190 ? -16.118 1.925 6.891 1.00 92.69 190 ILE A C 1
ATOM 1425 O O . ILE A 1 190 ? -16.429 1.920 8.083 1.00 92.69 190 ILE A O 1
ATOM 1429 N N . CYS A 1 191 ? -16.817 2.598 5.973 1.00 94.06 191 CYS A N 1
ATOM 1430 C CA . CYS A 1 191 ? -18.034 3.340 6.303 1.00 94.06 191 CYS A CA 1
ATOM 1431 C C . CYS A 1 191 ? -19.095 2.417 6.919 1.00 94.06 191 CYS A C 1
ATOM 1433 O O . CYS A 1 191 ? -19.638 2.728 7.982 1.00 94.06 191 CYS A O 1
ATOM 1435 N N . ALA A 1 192 ? -19.337 1.247 6.316 1.00 94.12 192 ALA A N 1
ATOM 1436 C CA . ALA A 1 192 ? -20.276 0.257 6.842 1.00 94.12 192 ALA A CA 1
ATOM 1437 C C . ALA A 1 192 ? -19.875 -0.243 8.242 1.00 94.12 192 ALA A C 1
ATOM 1439 O O . ALA A 1 192 ? -20.693 -0.233 9.163 1.00 94.12 192 ALA A O 1
ATOM 1440 N N . GLY A 1 193 ? -18.606 -0.614 8.434 1.00 91.69 193 GLY A N 1
ATOM 1441 C CA . GLY A 1 193 ? -18.103 -1.097 9.719 1.00 91.69 193 GLY A CA 1
ATOM 1442 C C . GLY A 1 193 ? -18.108 -0.030 10.817 1.00 91.69 193 GLY A C 1
ATOM 1443 O O . GLY A 1 193 ? -18.382 -0.340 11.977 1.00 91.69 193 GLY A O 1
ATOM 1444 N N . LEU A 1 194 ? -17.840 1.237 10.482 1.00 92.88 194 LEU A N 1
ATOM 1445 C CA . LEU A 1 194 ? -17.930 2.350 11.431 1.00 92.88 194 LEU A CA 1
ATOM 1446 C C . LEU A 1 194 ? -19.379 2.652 11.811 1.00 92.88 194 LEU A C 1
ATOM 1448 O O . LEU A 1 194 ? -19.657 2.819 12.997 1.00 92.88 194 LEU A O 1
ATOM 1452 N N . ASN A 1 195 ? -20.297 2.653 10.843 1.00 93.94 195 ASN A N 1
ATOM 1453 C CA . ASN A 1 195 ? -21.732 2.753 11.103 1.00 93.94 195 ASN A CA 1
ATOM 1454 C C . ASN A 1 195 ? -22.192 1.644 12.058 1.00 93.94 195 ASN A C 1
ATOM 1456 O O . ASN A 1 195 ? -22.791 1.921 13.096 1.00 93.94 195 ASN A O 1
ATOM 1460 N N . GLU A 1 196 ? -21.815 0.393 11.791 1.00 92.00 196 GLU A N 1
ATOM 1461 C CA . GLU A 1 196 ? -22.143 -0.728 12.670 1.00 92.00 196 GLU A CA 1
ATOM 1462 C C . GLU A 1 196 ? -21.551 -0.556 14.077 1.00 92.00 196 GLU A C 1
ATOM 1464 O O . GLU A 1 196 ? -22.268 -0.722 15.074 1.00 92.00 196 GLU A O 1
ATOM 1469 N N . ARG A 1 197 ? -20.259 -0.209 14.163 1.00 90.25 197 ARG A N 1
ATOM 1470 C CA . ARG A 1 197 ? -19.519 -0.087 15.424 1.00 90.25 197 ARG A CA 1
ATOM 1471 C C . ARG A 1 197 ? -20.014 1.070 16.287 1.00 90.25 197 ARG A C 1
ATOM 1473 O O . ARG A 1 197 ? -20.024 0.936 17.506 1.00 90.25 197 ARG A O 1
ATOM 1480 N N . LEU A 1 198 ? -20.378 2.196 15.680 1.00 92.44 198 LEU A N 1
ATOM 1481 C CA . LEU A 1 198 ? -20.796 3.424 16.369 1.00 92.44 198 LEU A CA 1
ATOM 1482 C C . LEU A 1 198 ? -22.326 3.542 16.495 1.00 92.44 198 LEU A C 1
ATOM 1484 O O . LEU A 1 198 ? -22.836 4.486 17.106 1.00 92.44 198 LEU A O 1
ATOM 1488 N N . GLY A 1 199 ? -23.068 2.593 15.915 1.00 91.69 199 GLY A N 1
ATOM 1489 C CA . GLY A 1 199 ? -24.528 2.641 15.817 1.00 91.69 199 GLY A CA 1
ATOM 1490 C C . GLY A 1 199 ? -25.031 3.806 14.955 1.00 91.69 199 GLY A C 1
ATOM 1491 O O . GLY A 1 199 ? -26.093 4.367 15.202 1.00 91.69 199 GLY A O 1
ATOM 1492 N N . ARG A 1 200 ? -24.223 4.218 13.981 1.00 92.00 200 ARG A N 1
ATOM 1493 C CA . ARG A 1 200 ? -24.510 5.314 13.056 1.00 92.00 200 ARG A CA 1
ATOM 1494 C C . ARG A 1 200 ? -25.033 4.775 11.731 1.00 92.00 200 ARG A C 1
ATOM 1496 O O . ARG A 1 200 ? -24.937 3.584 11.451 1.00 92.00 200 ARG A O 1
ATOM 1503 N N . THR A 1 201 ? -25.621 5.655 10.933 1.00 92.69 201 THR A N 1
ATOM 1504 C CA . THR A 1 201 ? -26.139 5.331 9.590 1.00 92.69 201 THR A CA 1
ATOM 1505 C C . THR A 1 201 ? -25.807 6.400 8.556 1.00 92.69 201 THR A C 1
ATOM 1507 O O . THR A 1 201 ? -26.146 6.250 7.389 1.00 92.69 201 THR A O 1
ATOM 1510 N N . ASP A 1 202 ? -25.143 7.471 8.982 1.00 92.06 202 ASP A N 1
ATOM 1511 C CA . ASP A 1 202 ? -24.934 8.696 8.220 1.00 92.06 202 ASP A CA 1
ATOM 1512 C C . ASP A 1 202 ? -23.538 8.791 7.594 1.00 92.06 202 ASP A C 1
ATOM 1514 O O . ASP A 1 202 ? -23.263 9.750 6.874 1.00 92.06 202 ASP A O 1
ATOM 1518 N N . LEU A 1 203 ? -22.644 7.835 7.880 1.00 93.31 203 LEU A N 1
ATOM 1519 C CA . LEU A 1 203 ? -21.368 7.728 7.179 1.00 93.31 203 LEU A CA 1
ATOM 1520 C C . LEU A 1 203 ? -21.596 7.040 5.835 1.00 93.31 203 LEU A C 1
ATOM 1522 O O . LEU A 1 203 ? -22.129 5.927 5.786 1.00 93.31 203 LEU A O 1
ATOM 1526 N N . HIS A 1 204 ? -21.180 7.687 4.756 1.00 93.44 204 HIS A N 1
ATOM 1527 C CA . HIS A 1 204 ? -21.382 7.199 3.397 1.00 93.44 204 HIS A CA 1
ATOM 1528 C C . HIS A 1 204 ? -20.069 7.275 2.628 1.00 93.44 204 HIS A C 1
ATOM 1530 O O . HIS A 1 204 ? -19.359 8.269 2.797 1.00 93.44 204 HIS A O 1
ATOM 1536 N N . PRO A 1 205 ? -19.749 6.254 1.811 1.00 92.69 205 PRO A N 1
ATOM 1537 C CA . PRO A 1 205 ? -18.546 6.280 1.000 1.00 92.69 205 PRO A CA 1
ATOM 1538 C C . PRO A 1 205 ? -18.599 7.427 -0.007 1.00 92.69 205 PRO A C 1
ATOM 1540 O O . PR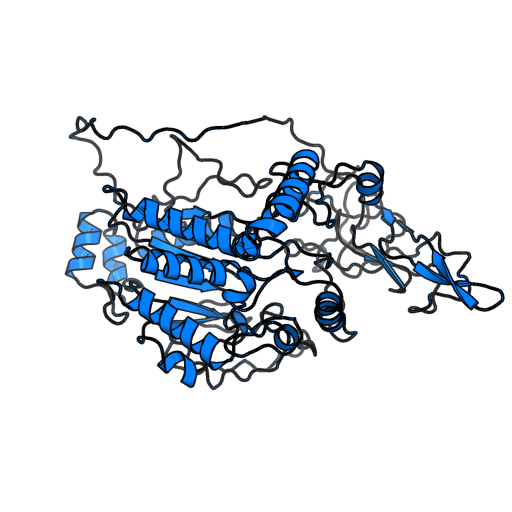O A 1 205 ? -19.674 7.920 -0.365 1.00 92.69 205 PRO A O 1
ATOM 1543 N N . HIS A 1 206 ? -17.421 7.809 -0.476 1.00 90.75 206 HIS A N 1
ATOM 1544 C CA . HIS A 1 206 ? -17.242 8.719 -1.589 1.00 90.75 206 HIS A CA 1
ATOM 1545 C C . HIS A 1 206 ? -17.948 8.225 -2.853 1.00 90.75 206 HIS A C 1
ATOM 1547 O O . HIS A 1 206 ? -18.259 7.041 -3.015 1.00 90.75 206 HIS A O 1
ATOM 1553 N N . SER A 1 207 ? -18.187 9.151 -3.776 1.00 88.94 207 SER A N 1
ATOM 1554 C CA . SER A 1 207 ? -18.562 8.807 -5.146 1.00 88.94 207 SER A CA 1
ATOM 1555 C C . SER A 1 207 ? -17.289 8.513 -5.928 1.00 88.94 207 SER A C 1
ATOM 1557 O O . SER A 1 207 ? -16.318 9.249 -5.813 1.00 88.94 207 SER A O 1
ATOM 1559 N N . TRP A 1 208 ? -17.279 7.445 -6.721 1.00 81.62 208 TRP A N 1
ATOM 1560 C CA . TRP A 1 208 ? -16.076 6.973 -7.413 1.00 81.62 208 TRP A CA 1
ATOM 1561 C C . TRP A 1 208 ? -16.279 6.977 -8.923 1.00 81.62 208 TRP A C 1
ATOM 1563 O O . TRP A 1 208 ? -17.332 6.561 -9.411 1.00 81.62 208 TRP A O 1
ATOM 1573 N N . ASN A 1 209 ? -15.257 7.398 -9.667 1.00 74.88 209 ASN A N 1
ATOM 1574 C CA . ASN A 1 209 ? -15.174 7.138 -11.099 1.00 74.88 209 ASN A CA 1
ATOM 1575 C C . ASN A 1 209 ? -14.490 5.782 -11.318 1.00 74.88 209 ASN A C 1
ATOM 1577 O O . ASN A 1 209 ? -13.307 5.631 -11.018 1.00 74.88 209 ASN A O 1
ATOM 1581 N N . ALA A 1 210 ? -15.228 4.807 -11.849 1.00 63.84 210 ALA A N 1
ATOM 1582 C CA . ALA A 1 210 ? -14.736 3.447 -12.061 1.00 63.84 210 ALA A CA 1
ATOM 1583 C C . ALA A 1 210 ? -13.606 3.347 -13.104 1.00 63.84 210 ALA A C 1
ATOM 1585 O O . ALA A 1 210 ? -12.890 2.354 -13.115 1.00 63.84 210 ALA A O 1
ATOM 1586 N N . GLU A 1 211 ? -13.433 4.348 -13.972 1.00 61.72 211 GLU A N 1
ATOM 1587 C CA . GLU A 1 211 ? -12.351 4.365 -14.968 1.00 61.72 211 GLU A CA 1
ATOM 1588 C C . GLU A 1 211 ? -11.072 5.032 -14.449 1.00 61.72 211 GLU A C 1
ATOM 1590 O O . GLU A 1 211 ? -9.984 4.756 -14.944 1.00 61.72 211 GLU A O 1
ATOM 1595 N N . GLU A 1 212 ? -11.203 5.930 -13.471 1.00 62.62 212 GLU A N 1
ATOM 1596 C CA . GLU A 1 212 ? -10.092 6.739 -12.944 1.00 62.62 212 GLU A CA 1
ATOM 1597 C C . GLU A 1 212 ? -9.662 6.301 -11.546 1.00 62.62 212 GLU A C 1
ATOM 1599 O O . GLU A 1 212 ? -8.608 6.708 -11.064 1.00 62.62 212 GLU A O 1
ATOM 1604 N N . PHE A 1 213 ? -10.489 5.491 -10.882 1.00 68.12 213 PHE A N 1
ATOM 1605 C CA . PHE A 1 213 ? -10.283 5.020 -9.514 1.00 68.12 213 PHE A CA 1
ATOM 1606 C C . PHE A 1 213 ? -10.039 6.159 -8.526 1.00 68.12 213 PHE A C 1
ATOM 1608 O O . PHE A 1 213 ? -9.298 6.020 -7.555 1.00 68.12 213 PHE A O 1
ATOM 1615 N N . MET A 1 214 ? -10.693 7.286 -8.797 1.00 75.88 214 MET A N 1
ATOM 1616 C CA . MET A 1 214 ? -10.634 8.517 -8.032 1.00 75.88 214 MET A CA 1
ATOM 1617 C C . MET A 1 214 ? -12.013 8.881 -7.495 1.00 75.88 214 MET A C 1
ATOM 1619 O O . MET A 1 214 ? -13.042 8.566 -8.100 1.00 75.88 214 MET A O 1
ATOM 1623 N N . ILE A 1 215 ? -12.012 9.573 -6.358 1.00 82.56 215 ILE A N 1
ATOM 1624 C CA . ILE A 1 215 ? -13.225 10.162 -5.799 1.00 82.56 215 ILE A CA 1
ATOM 1625 C C . ILE A 1 215 ? -13.681 11.336 -6.672 1.00 82.56 215 ILE A C 1
ATOM 1627 O O . ILE A 1 215 ? -12.855 12.109 -7.160 1.00 82.56 215 ILE A O 1
ATOM 1631 N N . THR A 1 216 ? -14.987 11.468 -6.876 1.00 82.25 216 THR A N 1
ATOM 1632 C CA . THR A 1 216 ? -15.607 12.514 -7.708 1.00 82.25 216 THR A CA 1
ATOM 1633 C C . THR A 1 216 ? -16.390 13.530 -6.888 1.00 82.25 216 THR A C 1
ATOM 1635 O O . THR A 1 216 ? -16.640 14.647 -7.337 1.00 82.25 216 THR A O 1
ATOM 1638 N N . ASP A 1 217 ? -16.746 13.176 -5.659 1.00 78.50 217 ASP A N 1
ATOM 1639 C CA . ASP A 1 217 ? -17.410 14.028 -4.684 1.00 78.50 217 ASP A CA 1
ATOM 1640 C C . ASP A 1 217 ? -16.387 14.899 -3.945 1.00 78.50 217 ASP A C 1
ATOM 1642 O O . ASP A 1 217 ? -16.089 14.739 -2.765 1.00 78.50 217 ASP A O 1
ATOM 1646 N N . VAL A 1 218 ? -15.824 15.848 -4.682 1.00 73.94 218 VAL A N 1
ATOM 1647 C CA . VAL A 1 218 ? -14.937 16.888 -4.156 1.00 73.94 218 VAL A CA 1
ATOM 1648 C C . VAL A 1 218 ? -15.700 18.214 -4.001 1.00 73.94 218 VAL A C 1
ATOM 1650 O O . VAL A 1 218 ? -16.747 18.413 -4.617 1.00 73.94 218 VAL A O 1
ATOM 1653 N N . LYS A 1 219 ? -15.165 19.162 -3.216 1.00 68.75 219 LYS A N 1
ATOM 1654 C CA . LYS A 1 219 ? -15.719 20.524 -2.995 1.00 68.75 219 LYS A CA 1
ATOM 1655 C C . LYS A 1 219 ? -16.971 20.560 -2.091 1.00 68.75 219 LYS A C 1
ATOM 1657 O O . LYS A 1 219 ? -16.904 20.111 -0.953 1.00 68.75 219 LYS A O 1
ATOM 1662 N N . ASP A 1 220 ? -18.088 21.136 -2.548 1.00 61.31 220 ASP A N 1
ATOM 1663 C CA . ASP A 1 220 ? -19.287 21.402 -1.727 1.00 61.31 220 ASP A CA 1
ATOM 1664 C C . ASP A 1 220 ? -20.201 20.180 -1.529 1.00 61.31 220 ASP A C 1
ATOM 1666 O O . ASP A 1 220 ? -21.153 20.241 -0.750 1.00 61.31 220 ASP A O 1
ATOM 1670 N N . ASN A 1 221 ? -19.924 19.073 -2.224 1.00 69.56 221 ASN A N 1
ATOM 1671 C CA . ASN A 1 221 ? -20.743 17.859 -2.204 1.00 69.56 221 ASN A CA 1
ATOM 1672 C C . ASN A 1 221 ? -19.960 16.628 -1.719 1.00 69.56 221 ASN A C 1
ATOM 1674 O O . ASN A 1 221 ? -20.206 15.525 -2.191 1.00 69.56 221 ASN A O 1
ATOM 1678 N N . VAL A 1 222 ? -18.989 16.824 -0.821 1.00 79.38 222 VAL A N 1
ATOM 1679 C CA . VAL A 1 222 ? -18.168 15.737 -0.264 1.00 79.38 222 VAL A CA 1
ATOM 1680 C C . VAL A 1 222 ? -19.043 14.814 0.581 1.00 79.38 222 VAL A C 1
ATOM 1682 O O . VAL A 1 222 ? -19.732 15.270 1.502 1.00 79.38 222 VAL A O 1
ATOM 1685 N N . ALA A 1 223 ? -19.019 13.515 0.276 1.00 85.00 223 ALA A N 1
ATOM 1686 C CA . ALA A 1 223 ? -19.705 12.510 1.070 1.00 85.00 223 ALA A CA 1
ATOM 1687 C C . ALA A 1 223 ? -19.193 12.523 2.509 1.00 85.00 223 ALA A C 1
ATOM 1689 O O . ALA A 1 223 ? -18.055 12.889 2.808 1.00 85.00 223 ALA A O 1
ATOM 1690 N N . ARG A 1 224 ? -20.033 12.065 3.436 1.00 90.56 224 ARG A N 1
ATOM 1691 C CA . ARG A 1 224 ? -19.664 11.947 4.848 1.00 90.56 224 ARG A CA 1
ATOM 1692 C C . ARG A 1 224 ? -18.807 10.696 5.093 1.00 90.56 224 ARG A C 1
ATOM 1694 O O . ARG A 1 224 ? -19.161 9.852 5.914 1.00 90.56 224 ARG A O 1
ATOM 1701 N N . SER A 1 225 ? -17.693 10.581 4.376 1.00 92.75 225 SER A N 1
ATOM 1702 C CA . SER A 1 225 ? -16.696 9.525 4.540 1.00 92.75 225 SER A CA 1
ATOM 1703 C C . SER A 1 225 ? -15.528 10.032 5.398 1.00 92.75 225 SER A C 1
ATOM 1705 O O . SER A 1 225 ? -15.126 11.189 5.268 1.00 92.75 225 SER A O 1
ATOM 1707 N N . PRO A 1 226 ? -14.964 9.210 6.303 1.00 94.25 226 PRO A N 1
ATOM 1708 C CA . PRO A 1 226 ? -13.726 9.543 7.008 1.00 94.25 226 PRO A CA 1
ATOM 1709 C C . PRO A 1 226 ? -12.471 9.304 6.150 1.00 94.25 226 PRO A C 1
ATOM 1711 O O . PRO A 1 226 ? -11.354 9.493 6.637 1.00 94.25 226 PRO A O 1
ATOM 1714 N N . ILE A 1 227 ? -12.627 8.797 4.927 1.00 93.75 227 ILE A N 1
ATOM 1715 C CA . ILE A 1 227 ? -11.530 8.300 4.107 1.00 93.75 227 ILE A CA 1
ATOM 1716 C C . ILE A 1 227 ? -10.802 9.438 3.383 1.00 93.75 227 ILE A C 1
ATOM 1718 O O . ILE A 1 227 ? -11.407 10.313 2.783 1.00 93.75 227 ILE A O 1
ATOM 1722 N N . ILE A 1 228 ? -9.472 9.374 3.371 1.00 92.94 228 ILE A N 1
ATOM 1723 C CA . ILE A 1 228 ? -8.619 10.116 2.442 1.00 92.94 228 ILE A CA 1
ATOM 1724 C C . ILE A 1 228 ? -7.835 9.083 1.624 1.00 92.94 228 ILE A C 1
ATOM 1726 O O . ILE A 1 228 ? -6.924 8.444 2.165 1.00 92.94 228 ILE A O 1
ATOM 1730 N N . PRO A 1 229 ? -8.150 8.876 0.334 1.00 90.62 229 PRO A N 1
ATOM 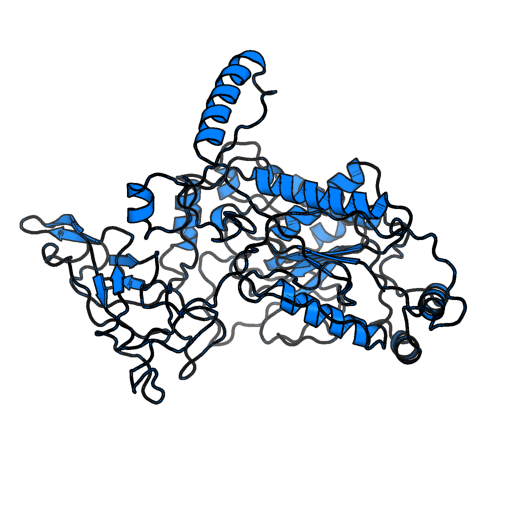1731 C CA . PRO A 1 229 ? -7.336 8.017 -0.512 1.00 90.62 229 PRO A CA 1
ATOM 1732 C C . PRO A 1 229 ? -6.003 8.707 -0.831 1.00 90.62 229 PRO A C 1
ATOM 1734 O O . PRO A 1 229 ? -5.965 9.815 -1.367 1.00 90.62 229 PRO A O 1
ATOM 1737 N N . PHE A 1 230 ? -4.888 8.057 -0.499 1.00 91.19 230 PHE A N 1
ATOM 1738 C CA . PHE A 1 230 ? -3.548 8.573 -0.766 1.00 91.19 230 PHE A CA 1
ATOM 1739 C C . PHE A 1 230 ? -2.959 7.936 -2.025 1.00 91.19 230 PHE A C 1
ATOM 1741 O O . PHE A 1 230 ? -2.430 6.820 -1.988 1.00 91.19 230 PHE A O 1
ATOM 1748 N N . TYR A 1 231 ? -3.023 8.665 -3.137 1.00 86.25 231 TYR A N 1
ATOM 1749 C CA . TYR A 1 231 ? -2.426 8.253 -4.403 1.00 86.25 231 TYR A CA 1
ATOM 1750 C C . TYR A 1 231 ? -0.948 8.624 -4.457 1.00 86.25 231 TYR A C 1
ATOM 1752 O O . TYR A 1 231 ? -0.529 9.739 -4.144 1.00 86.25 231 TYR A O 1
ATOM 1760 N N . TRP A 1 232 ? -0.139 7.681 -4.915 1.00 87.75 232 TRP A N 1
ATOM 1761 C CA . TRP A 1 232 ? 1.293 7.872 -5.088 1.00 87.75 232 TRP A CA 1
ATOM 1762 C C . TRP A 1 232 ? 1.813 7.060 -6.271 1.00 87.75 232 TRP A C 1
ATOM 1764 O O . TRP A 1 232 ? 1.074 6.294 -6.883 1.00 87.75 232 TRP A O 1
ATOM 1774 N N . GLY A 1 233 ? 3.079 7.254 -6.623 1.00 86.31 233 GLY A N 1
ATOM 1775 C CA . GLY A 1 233 ? 3.669 6.722 -7.844 1.00 86.31 233 GLY A CA 1
ATOM 1776 C C . GLY A 1 233 ? 4.734 7.663 -8.389 1.00 86.31 233 GLY A C 1
ATOM 1777 O O . GLY A 1 233 ? 5.198 8.551 -7.661 1.00 86.31 233 GLY A O 1
ATOM 1778 N N . TYR A 1 234 ? 5.081 7.497 -9.663 1.00 86.06 234 TYR A N 1
ATOM 1779 C CA . TYR A 1 234 ? 5.948 8.427 -10.388 1.00 86.06 234 TYR A CA 1
ATOM 1780 C C . TYR A 1 234 ? 5.253 8.965 -11.638 1.00 86.06 234 TYR A C 1
ATOM 1782 O O . TYR A 1 234 ? 4.402 8.305 -12.233 1.00 86.06 234 TYR A O 1
ATOM 1790 N N . LYS A 1 235 ? 5.627 10.184 -12.025 1.00 89.94 235 LYS A N 1
ATOM 1791 C CA . LYS A 1 235 ? 5.180 10.832 -13.254 1.00 89.94 235 LYS A CA 1
ATOM 1792 C C . LYS A 1 235 ? 6.419 11.268 -14.037 1.00 89.94 235 LYS A C 1
ATOM 1794 O O . LYS A 1 235 ? 7.125 12.153 -13.550 1.00 89.94 235 LYS A O 1
ATOM 1799 N N . PRO A 1 236 ? 6.714 10.652 -15.190 1.00 90.56 236 PRO A N 1
ATOM 1800 C CA . PRO A 1 236 ? 7.826 11.084 -16.021 1.00 90.56 236 PRO A CA 1
ATOM 1801 C C . PRO A 1 236 ? 7.583 12.490 -16.583 1.00 90.56 236 PRO A C 1
ATOM 1803 O O . PRO A 1 236 ? 6.449 12.880 -16.876 1.00 90.56 236 PRO A O 1
ATOM 1806 N N . VAL A 1 237 ? 8.664 13.248 -16.760 1.00 93.56 237 VAL A N 1
ATOM 1807 C CA . VAL A 1 237 ? 8.630 14.569 -17.411 1.00 93.56 237 VAL A CA 1
ATOM 1808 C C . VAL A 1 237 ? 8.565 14.423 -18.938 1.00 93.56 237 VAL A C 1
ATOM 1810 O O . VAL A 1 237 ? 8.632 13.318 -19.470 1.00 93.56 237 VAL A O 1
ATOM 1813 N N . ASP A 1 238 ? 8.411 15.511 -19.692 1.00 94.62 238 ASP A N 1
ATOM 1814 C CA . ASP A 1 238 ? 8.662 15.455 -21.137 1.00 94.62 238 ASP A CA 1
ATOM 1815 C C . ASP A 1 238 ? 10.170 15.330 -21.436 1.00 94.62 238 ASP A C 1
ATOM 1817 O O . ASP A 1 238 ? 11.025 15.673 -20.613 1.00 94.62 238 ASP A O 1
ATOM 1821 N N . LYS A 1 239 ? 10.505 14.838 -22.631 1.00 93.56 239 LYS A N 1
ATOM 1822 C CA . LYS A 1 239 ? 11.895 14.594 -23.031 1.00 93.56 239 LYS A CA 1
ATOM 1823 C C . LYS A 1 239 ? 12.755 15.853 -23.042 1.00 93.56 239 LYS A C 1
ATOM 1825 O O . LYS A 1 239 ? 13.921 15.782 -22.666 1.00 93.56 239 LYS A O 1
ATOM 1830 N N . THR A 1 240 ? 12.195 17.006 -23.407 1.00 95.38 240 THR A N 1
ATOM 1831 C CA . THR A 1 240 ? 12.948 18.269 -23.433 1.00 95.38 240 THR A CA 1
ATOM 1832 C C . THR A 1 240 ? 13.358 18.673 -22.019 1.00 95.38 240 THR A C 1
ATOM 1834 O O . THR A 1 240 ? 14.527 18.988 -21.775 1.00 95.38 240 THR A O 1
ATOM 1837 N N . THR A 1 241 ? 12.423 18.592 -21.069 1.00 96.00 241 THR A N 1
ATOM 1838 C CA . THR A 1 241 ? 12.689 18.810 -19.643 1.00 96.00 241 THR A CA 1
ATOM 1839 C C . THR A 1 241 ? 13.738 17.832 -19.123 1.00 96.00 241 THR A C 1
ATOM 1841 O O . THR A 1 241 ? 14.699 18.250 -18.474 1.00 96.00 241 THR A O 1
ATOM 1844 N N . TRP A 1 242 ? 13.616 16.544 -19.454 1.00 93.56 242 TRP A N 1
ATOM 1845 C CA . TRP A 1 242 ? 14.598 15.534 -19.062 1.00 93.56 242 TRP A CA 1
ATOM 1846 C C . TRP A 1 242 ? 15.995 15.831 -19.618 1.00 93.56 242 TRP A C 1
ATOM 1848 O O . TRP A 1 242 ? 16.962 15.846 -18.861 1.00 93.56 242 TRP A O 1
ATOM 1858 N N . GLU A 1 243 ? 16.133 16.130 -20.911 1.00 91.56 243 GLU A N 1
ATOM 1859 C CA . GLU A 1 243 ? 17.428 16.428 -21.537 1.00 91.56 243 GLU A CA 1
ATOM 1860 C C . GLU A 1 243 ? 18.103 17.669 -20.941 1.00 91.56 243 GLU A C 1
ATOM 1862 O O . GLU A 1 243 ? 19.329 17.688 -20.756 1.00 91.56 243 GLU A O 1
ATOM 1867 N N . ALA A 1 244 ? 17.321 18.710 -20.638 1.00 93.06 244 ALA A N 1
ATOM 1868 C CA . ALA A 1 244 ? 17.805 19.898 -19.944 1.00 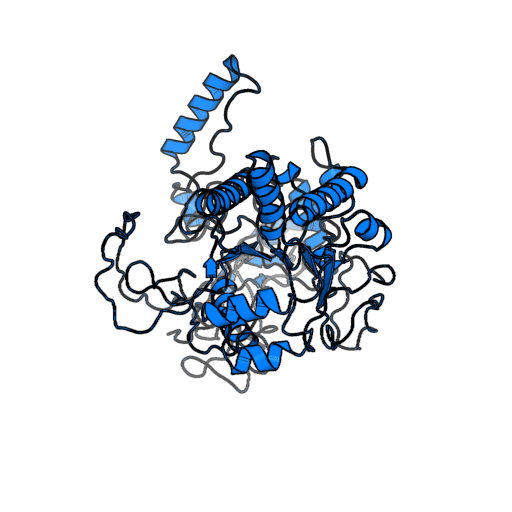93.06 244 ALA A CA 1
ATOM 1869 C C . ALA A 1 244 ? 18.327 19.542 -18.544 1.00 93.06 244 ALA A C 1
ATOM 1871 O O . ALA A 1 244 ? 19.421 19.968 -18.159 1.00 93.06 244 ALA A O 1
ATOM 1872 N N . ASP A 1 245 ? 17.601 18.688 -17.826 1.00 91.38 245 ASP A N 1
ATOM 1873 C CA . ASP A 1 245 ? 17.965 18.238 -16.488 1.00 91.38 245 ASP A CA 1
ATOM 1874 C C . ASP A 1 245 ? 19.221 17.353 -16.476 1.00 91.38 245 ASP A C 1
ATOM 1876 O O . ASP A 1 245 ? 20.115 17.533 -15.647 1.00 91.38 245 ASP A O 1
ATOM 1880 N N . GLN A 1 246 ? 19.375 16.475 -17.473 1.00 86.62 246 GLN A N 1
ATOM 1881 C CA . GLN A 1 246 ? 20.598 15.691 -17.667 1.00 86.62 246 GLN A CA 1
ATOM 1882 C C . GLN A 1 246 ? 21.824 16.589 -17.884 1.00 86.62 246 GLN A C 1
ATOM 1884 O O . GLN A 1 246 ? 22.922 16.287 -17.406 1.00 86.62 246 GLN A O 1
ATOM 1889 N N . LYS A 1 247 ? 21.673 17.699 -18.621 1.00 87.12 247 LYS A N 1
ATOM 1890 C CA . LYS A 1 247 ? 22.755 18.679 -18.819 1.00 87.12 247 LYS A CA 1
ATOM 1891 C C . LYS A 1 247 ? 23.074 19.410 -17.515 1.00 87.12 247 LYS A C 1
ATOM 1893 O O . LYS A 1 247 ? 24.252 19.479 -17.159 1.00 87.12 247 LYS A O 1
ATOM 1898 N N . ARG A 1 248 ? 22.053 19.884 -16.785 1.00 91.25 248 ARG A N 1
ATOM 1899 C CA . ARG A 1 248 ? 22.204 20.490 -15.449 1.00 91.25 248 ARG A CA 1
ATOM 1900 C C . ARG A 1 248 ? 22.992 19.562 -14.529 1.00 91.25 248 ARG A C 1
ATOM 1902 O O . ARG A 1 248 ? 24.044 19.951 -14.029 1.00 91.25 248 ARG A O 1
ATOM 1909 N N . TYR A 1 249 ? 22.537 18.320 -14.376 1.00 82.06 249 TYR A N 1
ATOM 1910 C CA . TYR A 1 249 ? 23.164 17.335 -13.501 1.00 82.06 249 TYR A CA 1
ATOM 1911 C C . TYR A 1 249 ? 24.634 17.088 -13.845 1.00 82.06 249 TYR A C 1
ATOM 1913 O O . TYR A 1 249 ? 25.481 17.137 -12.959 1.00 82.06 249 TYR A O 1
ATOM 1921 N N . ARG A 1 250 ? 24.982 16.892 -15.126 1.00 84.31 250 ARG A N 1
ATOM 1922 C CA . ARG A 1 250 ? 26.387 16.686 -15.532 1.00 84.31 250 ARG A CA 1
ATOM 1923 C C . ARG A 1 250 ? 27.281 17.891 -15.238 1.00 84.31 250 ARG A C 1
ATOM 1925 O O . ARG A 1 250 ? 28.459 17.692 -14.933 1.00 84.31 250 ARG A O 1
ATOM 1932 N N . ASN A 1 251 ? 26.751 19.107 -15.354 1.00 84.56 251 ASN A N 1
ATOM 1933 C CA . ASN A 1 251 ? 27.488 20.328 -15.035 1.00 84.56 251 ASN A CA 1
ATOM 1934 C C . ASN A 1 251 ? 27.716 20.433 -13.524 1.00 84.56 251 ASN A C 1
ATOM 1936 O O . ASN A 1 251 ? 28.854 20.567 -13.081 1.00 84.56 251 ASN A O 1
ATOM 1940 N N . GLU A 1 252 ? 26.653 20.273 -12.738 1.00 88.75 252 GLU A N 1
ATOM 1941 C CA . GLU A 1 252 ? 26.717 20.386 -11.283 1.00 88.75 252 GLU A CA 1
ATOM 1942 C C . GLU A 1 252 ? 27.513 19.253 -10.627 1.00 88.75 252 GLU A C 1
ATOM 1944 O O . GLU A 1 252 ? 28.227 19.499 -9.657 1.00 88.75 252 GLU A O 1
ATOM 1949 N N . LEU A 1 253 ? 27.475 18.033 -11.174 1.00 80.56 253 LEU A N 1
ATOM 1950 C CA . LEU A 1 253 ? 28.193 16.875 -10.630 1.00 80.56 253 LEU A CA 1
ATOM 1951 C C . LEU A 1 253 ? 29.705 17.106 -10.548 1.00 80.56 253 LEU A C 1
ATOM 1953 O O . LEU A 1 253 ? 30.365 16.618 -9.627 1.00 80.56 253 LEU A O 1
ATOM 1957 N N . ARG A 1 254 ? 30.259 17.881 -11.486 1.00 81.44 254 ARG A N 1
ATOM 1958 C CA . ARG A 1 254 ? 31.685 18.238 -11.506 1.00 81.44 254 ARG A CA 1
ATOM 1959 C C . ARG A 1 254 ? 32.068 19.144 -10.335 1.00 81.44 254 ARG A C 1
ATOM 1961 O O . ARG A 1 254 ? 33.191 19.050 -9.845 1.00 81.44 254 ARG A O 1
ATOM 1968 N N . GLU A 1 255 ? 31.138 19.980 -9.884 1.00 86.81 255 GLU A N 1
ATOM 1969 C CA . GLU A 1 255 ? 31.353 20.994 -8.851 1.00 86.81 255 GLU A CA 1
ATOM 1970 C C . GLU A 1 255 ? 30.925 20.498 -7.465 1.00 86.81 255 GLU A C 1
ATOM 1972 O O . GLU A 1 255 ? 31.709 20.513 -6.516 1.00 86.81 255 GLU A O 1
ATOM 1977 N N . LYS A 1 256 ? 29.683 20.017 -7.350 1.00 86.38 256 LYS A N 1
ATOM 1978 C CA . LYS A 1 256 ? 29.029 19.640 -6.090 1.00 86.38 256 LYS A CA 1
ATOM 1979 C C . LYS A 1 256 ? 29.282 18.184 -5.688 1.00 86.38 256 LYS A C 1
ATOM 1981 O O . LYS A 1 256 ? 29.082 17.833 -4.524 1.00 86.38 256 LYS A O 1
ATOM 1986 N N . ARG A 1 257 ? 29.743 17.330 -6.613 1.00 79.88 257 ARG A N 1
ATOM 1987 C CA . ARG A 1 257 ? 29.999 15.894 -6.390 1.00 79.88 257 ARG A CA 1
ATOM 1988 C C . ARG A 1 257 ? 28.794 15.203 -5.735 1.00 79.88 257 ARG A C 1
ATOM 1990 O O . ARG A 1 257 ? 27.705 15.213 -6.295 1.00 79.88 257 ARG A O 1
ATOM 1997 N N . ASN A 1 258 ? 28.962 14.634 -4.543 1.00 76.50 258 ASN A N 1
ATOM 1998 C CA . ASN A 1 258 ? 27.923 13.911 -3.806 1.00 76.50 258 ASN A CA 1
ATOM 1999 C C . ASN A 1 258 ? 26.815 14.806 -3.220 1.00 76.50 258 ASN A C 1
ATOM 2001 O O . ASN A 1 258 ? 25.882 14.279 -2.629 1.00 76.50 258 ASN A O 1
ATOM 2005 N N . LYS A 1 259 ? 26.915 16.134 -3.359 1.00 83.19 259 LYS A N 1
ATOM 2006 C CA . LYS A 1 259 ? 25.859 17.092 -2.991 1.00 83.19 259 LYS A CA 1
ATOM 2007 C C . LYS A 1 259 ? 24.991 17.521 -4.178 1.00 83.19 259 LYS A C 1
ATOM 2009 O O . LYS A 1 259 ? 24.236 18.478 -4.060 1.00 83.19 259 LYS A O 1
ATOM 2014 N N . THR A 1 260 ? 25.172 16.897 -5.337 1.00 77.44 260 THR A N 1
ATOM 2015 C CA . THR A 1 260 ? 24.383 17.206 -6.533 1.00 77.44 260 THR A CA 1
ATOM 2016 C C . THR A 1 260 ? 23.015 16.557 -6.417 1.00 77.44 260 THR A C 1
ATOM 2018 O O . THR A 1 260 ? 22.941 15.364 -6.119 1.00 77.44 260 THR A O 1
ATOM 2021 N N . ASP A 1 261 ? 21.961 17.317 -6.696 1.00 82.25 261 ASP A N 1
ATOM 2022 C CA . ASP A 1 261 ? 20.605 16.778 -6.731 1.00 82.25 261 ASP A CA 1
ATOM 2023 C C . ASP A 1 261 ? 20.470 15.734 -7.842 1.00 82.25 261 ASP A C 1
ATOM 2025 O O . ASP A 1 261 ? 21.036 15.881 -8.932 1.00 82.25 261 ASP A O 1
ATOM 2029 N N . LEU A 1 262 ? 19.719 14.668 -7.561 1.00 81.25 262 LEU A N 1
ATOM 2030 C CA . LEU A 1 262 ? 19.462 13.620 -8.544 1.00 81.25 262 LEU A CA 1
ATOM 2031 C C . LEU A 1 262 ? 18.709 14.205 -9.751 1.00 81.25 262 LEU A C 1
ATOM 2033 O O . LEU A 1 262 ? 17.809 15.031 -9.569 1.00 81.25 262 LEU A O 1
ATOM 2037 N N . PRO A 1 263 ? 19.068 13.807 -10.984 1.00 81.00 263 PRO A N 1
ATOM 2038 C CA . PRO A 1 263 ? 18.305 14.202 -12.152 1.00 81.00 263 PRO A CA 1
ATOM 2039 C C . PRO A 1 263 ? 17.015 13.389 -12.255 1.00 81.00 263 PRO A C 1
ATOM 2041 O O . PRO A 1 263 ? 16.919 12.293 -11.696 1.00 81.00 263 PRO A O 1
ATOM 2044 N N . TYR A 1 264 ? 16.069 13.871 -13.058 1.00 86.00 264 TYR A N 1
ATOM 2045 C CA . TYR A 1 264 ? 14.986 13.020 -13.545 1.00 86.00 264 TYR A CA 1
ATOM 2046 C C . TYR A 1 264 ? 15.561 11.789 -14.249 1.00 86.00 264 TYR A C 1
ATOM 2048 O O . TYR A 1 264 ? 16.457 11.879 -15.088 1.00 86.00 264 TYR A O 1
ATOM 2056 N N . ASP A 1 265 ? 15.033 10.624 -13.917 1.00 84.56 265 ASP A N 1
ATOM 2057 C CA . ASP A 1 265 ? 15.449 9.336 -14.466 1.00 84.56 265 ASP A CA 1
ATOM 2058 C C . ASP A 1 265 ? 14.549 8.867 -15.613 1.00 84.56 265 ASP A C 1
ATOM 2060 O O . ASP A 1 265 ? 14.978 8.064 -16.444 1.00 84.56 265 ASP A O 1
ATOM 2064 N N . THR A 1 266 ? 13.331 9.410 -15.682 1.00 88.69 266 THR A N 1
ATOM 2065 C CA . THR A 1 266 ? 12.306 9.012 -16.639 1.00 88.69 266 THR A CA 1
ATOM 2066 C C . THR A 1 266 ? 11.678 10.188 -17.380 1.00 88.69 266 THR A C 1
ATOM 2068 O O . THR A 1 266 ? 11.492 11.279 -16.835 1.00 88.69 266 THR A O 1
ATOM 2071 N N . TYR A 1 267 ? 11.339 9.949 -18.645 1.00 92.69 267 TYR A N 1
ATOM 2072 C CA . TYR A 1 267 ? 10.594 10.859 -19.506 1.00 92.69 267 TYR A CA 1
ATOM 2073 C C . TYR A 1 267 ? 9.527 10.106 -20.304 1.00 92.69 267 TYR A C 1
ATOM 2075 O O . TYR A 1 267 ? 9.657 8.909 -20.553 1.00 92.69 267 TYR A O 1
ATOM 2083 N N . ARG A 1 268 ? 8.457 10.805 -20.691 1.00 94.06 268 ARG A N 1
ATOM 2084 C CA . ARG A 1 268 ? 7.394 10.266 -21.547 1.00 94.06 268 ARG A CA 1
ATOM 2085 C C . ARG A 1 268 ? 7.971 9.976 -22.924 1.00 94.06 268 ARG A C 1
ATOM 2087 O O . ARG A 1 268 ? 8.535 10.882 -23.536 1.00 94.06 268 ARG A O 1
ATOM 2094 N N . GLN A 1 269 ? 7.832 8.742 -23.398 1.00 90.75 269 GLN A N 1
ATOM 2095 C CA . GLN A 1 269 ? 8.334 8.364 -24.712 1.00 90.75 269 GLN A CA 1
ATOM 2096 C C . GLN A 1 269 ? 7.617 9.181 -25.789 1.00 90.75 269 GLN A C 1
ATOM 2098 O O . GLN A 1 269 ? 6.390 9.180 -25.859 1.00 90.75 269 GLN A O 1
ATOM 2103 N N . ASP A 1 270 ? 8.389 9.871 -26.622 1.00 91.00 270 ASP A N 1
ATOM 2104 C CA . ASP A 1 270 ? 7.893 10.717 -27.708 1.00 91.00 270 ASP A CA 1
ATOM 2105 C C . ASP A 1 270 ? 8.347 10.237 -29.093 1.00 91.00 270 ASP A C 1
ATOM 2107 O O . ASP A 1 270 ? 7.859 10.742 -30.101 1.00 91.00 270 ASP A O 1
ATOM 2111 N N . ASP A 1 271 ? 9.238 9.242 -29.158 1.00 91.31 271 ASP A N 1
ATOM 2112 C CA . ASP A 1 271 ? 9.676 8.655 -30.418 1.00 91.31 271 ASP A CA 1
ATOM 2113 C C . ASP A 1 271 ? 8.547 7.814 -31.025 1.00 91.31 271 ASP A C 1
ATOM 2115 O O . ASP A 1 271 ? 8.152 6.779 -30.480 1.00 91.31 271 ASP A O 1
ATOM 2119 N N . GLU A 1 272 ? 8.033 8.264 -32.169 1.00 87.38 272 GLU A N 1
ATOM 2120 C CA . GLU A 1 272 ? 6.924 7.620 -32.876 1.00 87.38 272 GLU A CA 1
ATOM 2121 C C . GLU A 1 272 ? 7.223 6.163 -33.238 1.00 87.38 272 GLU A C 1
ATOM 2123 O O . GLU A 1 272 ? 6.327 5.329 -33.173 1.00 87.38 272 GLU A O 1
ATOM 2128 N N . LYS A 1 273 ? 8.475 5.816 -33.566 1.00 83.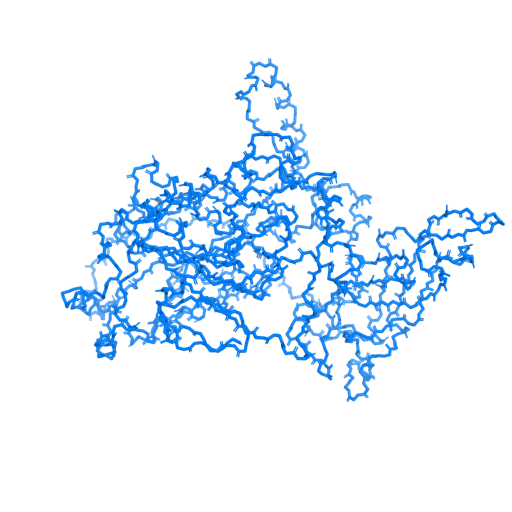38 273 LYS A N 1
ATOM 2129 C CA . LYS A 1 273 ? 8.829 4.436 -33.925 1.00 83.38 273 LYS A CA 1
ATOM 2130 C C . LYS A 1 273 ? 8.801 3.532 -32.705 1.00 83.38 273 LYS A C 1
ATOM 2132 O O . LYS A 1 273 ? 8.314 2.409 -32.799 1.00 83.38 273 LYS A O 1
ATOM 2137 N N . ILE A 1 274 ? 9.316 4.013 -31.572 1.00 72.00 274 ILE A N 1
ATOM 2138 C CA . ILE A 1 274 ? 9.288 3.254 -30.317 1.00 72.00 274 ILE A CA 1
ATOM 2139 C C . ILE A 1 274 ? 7.843 3.099 -29.846 1.00 72.00 274 ILE A C 1
ATOM 2141 O O . ILE A 1 274 ? 7.424 1.994 -29.523 1.00 72.00 274 ILE A O 1
ATOM 2145 N N . ARG A 1 275 ? 7.050 4.174 -29.865 1.00 76.44 275 ARG A N 1
ATOM 2146 C CA . ARG A 1 275 ? 5.629 4.099 -29.508 1.00 76.44 275 ARG A CA 1
ATOM 2147 C C . ARG A 1 275 ? 4.870 3.134 -30.407 1.00 76.44 275 ARG A C 1
ATOM 2149 O O . ARG A 1 275 ? 4.163 2.283 -29.880 1.00 76.44 275 ARG A O 1
ATOM 2156 N N . HIS A 1 276 ? 5.084 3.193 -31.717 1.00 69.12 276 HIS A N 1
ATOM 2157 C CA . HIS A 1 276 ? 4.451 2.274 -32.656 1.00 69.12 276 HIS A CA 1
ATOM 2158 C C . HIS A 1 276 ? 4.844 0.814 -32.384 1.00 69.12 276 HIS A C 1
ATOM 2160 O O . HIS A 1 276 ? 3.982 -0.059 -32.347 1.00 69.12 276 HIS A O 1
ATOM 2166 N N . ALA A 1 277 ? 6.118 0.552 -32.068 1.00 60.66 277 ALA A N 1
ATOM 2167 C CA . ALA A 1 277 ? 6.589 -0.770 -31.638 1.00 60.66 277 ALA A CA 1
ATOM 2168 C C . ALA A 1 277 ? 5.974 -1.245 -30.303 1.00 60.66 277 ALA A C 1
ATOM 2170 O O . ALA A 1 277 ? 6.028 -2.430 -29.980 1.00 60.66 277 ALA A O 1
ATOM 2171 N N . HIS A 1 278 ? 5.374 -0.334 -29.536 1.00 58.34 278 HIS A N 1
ATOM 2172 C CA . HIS A 1 278 ? 4.643 -0.595 -28.300 1.00 58.34 278 HIS A CA 1
ATOM 2173 C C . HIS A 1 278 ? 3.135 -0.311 -28.444 1.00 58.34 278 HIS A C 1
ATOM 2175 O O . HIS A 1 278 ? 2.483 0.081 -27.475 1.00 58.34 278 HIS A O 1
ATOM 2181 N N . ASN A 1 279 ? 2.564 -0.520 -29.637 1.00 69.56 279 ASN A N 1
ATOM 2182 C CA . ASN A 1 279 ? 1.129 -0.364 -29.929 1.00 69.56 279 ASN A CA 1
ATOM 2183 C C . ASN A 1 279 ? 0.577 1.031 -29.594 1.00 69.56 279 ASN A C 1
ATOM 2185 O O . ASN A 1 279 ? -0.530 1.171 -29.072 1.00 69.56 279 ASN A O 1
ATOM 2189 N N . ASP A 1 280 ? 1.390 2.058 -29.828 1.00 72.25 280 ASP A N 1
ATOM 2190 C CA . ASP A 1 280 ? 1.106 3.465 -29.542 1.00 72.25 280 ASP A CA 1
ATOM 2191 C C . ASP A 1 280 ? 0.740 3.750 -28.075 1.00 72.25 280 ASP A C 1
ATOM 2193 O O . ASP A 1 280 ? 0.191 4.811 -27.750 1.00 72.25 280 ASP A O 1
ATOM 2197 N N . ALA A 1 281 ? 1.095 2.826 -27.172 1.00 72.44 281 ALA A N 1
ATOM 2198 C CA . ALA A 1 281 ? 0.815 2.924 -25.752 1.00 72.44 281 ALA A CA 1
ATOM 2199 C C . ALA A 1 281 ? 1.482 4.154 -25.118 1.00 72.44 281 ALA A C 1
ATOM 2201 O O . ALA A 1 281 ? 2.550 4.618 -25.528 1.00 72.44 281 ALA A O 1
ATOM 2202 N N . ASN A 1 282 ? 0.842 4.671 -24.069 1.00 78.44 282 ASN A N 1
ATOM 2203 C CA . ASN A 1 282 ? 1.418 5.701 -23.216 1.00 78.44 282 ASN A CA 1
ATOM 2204 C C . ASN A 1 282 ? 2.478 5.039 -22.328 1.00 78.44 282 ASN A C 1
ATOM 2206 O O . ASN A 1 282 ? 2.131 4.291 -21.416 1.00 78.44 282 ASN A O 1
ATOM 2210 N N . ILE A 1 283 ? 3.756 5.259 -22.636 1.00 82.12 283 ILE A N 1
ATOM 2211 C CA . ILE A 1 283 ? 4.888 4.634 -21.943 1.00 82.12 283 ILE A CA 1
ATOM 2212 C C . ILE A 1 283 ? 5.960 5.664 -21.583 1.00 82.12 283 ILE A C 1
ATOM 2214 O O . ILE A 1 283 ? 6.064 6.728 -22.200 1.00 82.12 283 ILE A O 1
ATOM 2218 N N . ASP A 1 284 ? 6.776 5.345 -20.584 1.00 86.56 284 ASP A N 1
ATOM 2219 C CA . ASP A 1 284 ? 8.022 6.063 -20.327 1.00 86.56 284 ASP A CA 1
ATOM 2220 C C . ASP A 1 284 ? 9.170 5.551 -21.222 1.00 86.56 284 ASP A C 1
ATOM 2222 O O . ASP A 1 284 ? 9.044 4.589 -21.983 1.00 86.56 284 ASP A O 1
ATOM 2226 N N . ASN A 1 285 ? 10.330 6.193 -21.121 1.00 86.56 285 ASN A N 1
ATOM 2227 C CA . ASN A 1 285 ? 11.571 5.801 -21.793 1.00 86.56 285 ASN A CA 1
ATOM 2228 C C . ASN A 1 285 ? 12.157 4.453 -21.338 1.00 86.56 285 ASN A C 1
ATOM 2230 O O . ASN A 1 285 ? 13.192 4.039 -21.861 1.00 86.56 285 ASN A O 1
ATOM 2234 N N . LEU A 1 286 ? 11.547 3.808 -20.346 1.00 78.50 286 LEU A N 1
ATOM 2235 C CA . LEU A 1 286 ? 11.891 2.480 -19.852 1.00 78.50 286 LEU A CA 1
ATOM 2236 C C . LEU A 1 286 ? 10.836 1.437 -20.261 1.00 78.50 286 LEU A C 1
ATOM 2238 O O . LEU A 1 286 ? 10.923 0.285 -19.842 1.00 78.50 286 LEU A O 1
ATOM 2242 N N . ASN A 1 287 ? 9.880 1.827 -21.110 1.00 75.31 287 ASN A N 1
ATOM 2243 C CA . ASN A 1 287 ? 8.776 1.018 -21.622 1.00 75.31 287 ASN A CA 1
ATOM 2244 C C . ASN A 1 287 ? 7.751 0.597 -20.556 1.00 75.31 287 ASN A C 1
ATOM 2246 O O . ASN A 1 287 ? 6.965 -0.329 -20.768 1.00 75.31 287 ASN A O 1
ATOM 2250 N N . ASN A 1 288 ? 7.715 1.292 -19.419 1.00 74.00 288 ASN A N 1
ATOM 2251 C CA . ASN A 1 288 ? 6.662 1.113 -18.432 1.00 74.00 288 ASN A CA 1
ATOM 2252 C C . ASN A 1 288 ? 5.395 1.827 -18.897 1.00 74.00 288 ASN A C 1
ATOM 2254 O O . ASN A 1 288 ? 5.435 3.002 -19.258 1.00 74.00 288 ASN A O 1
ATOM 2258 N N . TRP A 1 289 ? 4.260 1.131 -18.837 1.00 74.06 289 TRP A N 1
ATOM 2259 C CA . TRP A 1 289 ? 2.954 1.719 -19.134 1.00 74.06 289 TRP A CA 1
ATOM 2260 C C . TRP A 1 289 ? 2.584 2.817 -18.137 1.00 74.06 289 TRP A C 1
ATOM 2262 O O . TRP A 1 289 ? 2.747 2.637 -16.932 1.00 74.06 289 TRP A O 1
ATOM 2272 N N . LEU A 1 290 ? 2.030 3.911 -18.646 1.00 76.38 290 LEU A N 1
ATOM 2273 C CA . LEU A 1 290 ? 1.559 5.061 -17.890 1.00 76.38 290 LEU A CA 1
ATOM 2274 C C . LEU A 1 290 ? 0.048 5.209 -18.062 1.00 76.38 290 LEU A C 1
ATOM 2276 O O . LEU A 1 290 ? -0.474 5.068 -19.172 1.00 76.38 290 LEU A O 1
ATOM 2280 N N . ASP A 1 291 ? -0.628 5.596 -16.984 1.00 75.19 291 ASP A N 1
ATOM 2281 C CA . ASP A 1 291 ? -2.034 5.971 -17.023 1.00 75.19 291 ASP A CA 1
ATOM 2282 C C . ASP A 1 291 ? -2.285 7.011 -18.117 1.00 75.19 291 ASP A C 1
ATOM 2284 O O . ASP A 1 291 ? -1.547 7.993 -18.239 1.00 75.19 291 ASP A O 1
ATOM 2288 N N . LYS A 1 292 ? -3.310 6.779 -18.940 1.00 70.19 292 LYS A N 1
ATOM 2289 C CA . LYS A 1 292 ? -3.563 7.570 -20.151 1.00 70.19 292 LYS A CA 1
ATOM 2290 C C . LYS A 1 292 ? -3.860 9.036 -19.842 1.00 70.19 292 LYS A C 1
ATOM 2292 O O . LYS A 1 292 ? -3.437 9.886 -20.617 1.00 70.19 292 LYS A O 1
ATOM 2297 N N . LYS A 1 293 ? -4.548 9.322 -18.733 1.00 72.62 293 LYS A N 1
ATOM 2298 C CA . LYS A 1 293 ? -4.969 10.678 -18.352 1.00 72.62 293 LYS A CA 1
ATOM 2299 C C . LYS A 1 293 ? -3.892 11.377 -17.526 1.00 72.62 293 LYS A C 1
ATOM 2301 O O . LYS A 1 293 ? -3.456 12.482 -17.839 1.00 72.62 293 LYS A O 1
ATOM 2306 N N . ALA A 1 294 ? -3.401 10.717 -16.483 1.00 74.00 294 ALA A N 1
ATOM 2307 C CA . ALA A 1 294 ? -2.420 11.282 -15.567 1.00 74.00 294 ALA A CA 1
ATOM 2308 C C . ALA A 1 294 ? -1.001 11.326 -16.159 1.00 74.00 294 ALA A C 1
ATOM 2310 O O . ALA A 1 294 ? -0.165 12.110 -15.686 1.00 74.00 294 ALA A O 1
ATOM 2311 N N . HIS A 1 295 ? -0.722 10.500 -17.176 1.00 81.56 295 HIS A N 1
ATOM 2312 C CA . HIS A 1 295 ? 0.619 10.189 -17.680 1.00 81.56 295 HIS A CA 1
ATOM 2313 C C . HIS A 1 295 ? 1.579 9.792 -16.553 1.00 81.56 295 HIS A C 1
ATOM 2315 O O . HIS A 1 295 ? 2.712 10.265 -16.495 1.00 81.56 295 HIS A O 1
ATOM 2321 N N . ALA A 1 296 ? 1.102 8.963 -15.627 1.00 83.94 296 ALA A N 1
ATOM 2322 C CA . ALA A 1 296 ? 1.816 8.557 -14.422 1.00 83.94 296 ALA A CA 1
ATOM 2323 C C . ALA A 1 296 ? 1.656 7.053 -14.174 1.00 83.94 296 ALA A C 1
ATOM 2325 O O . ALA A 1 296 ? 0.747 6.426 -14.707 1.00 83.94 296 ALA A O 1
ATOM 2326 N N . LYS A 1 297 ? 2.527 6.478 -13.347 1.00 79.19 297 LYS A N 1
ATOM 2327 C CA . LYS A 1 297 ? 2.439 5.088 -12.889 1.00 79.19 297 LYS A CA 1
ATOM 2328 C C . LYS A 1 297 ? 2.099 5.065 -11.405 1.00 79.19 297 LYS A C 1
ATOM 2330 O O . LYS A 1 297 ? 2.928 5.460 -10.578 1.00 79.19 297 LYS A O 1
ATOM 2335 N N . GLY A 1 298 ? 0.908 4.598 -11.057 1.00 78.12 298 GLY A N 1
ATOM 2336 C CA . GLY A 1 298 ? 0.405 4.529 -9.694 1.00 78.12 298 GLY A CA 1
ATOM 2337 C C . GLY A 1 298 ? 1.019 3.381 -8.886 1.00 78.12 298 GLY A C 1
ATOM 2338 O O . GLY A 1 298 ? 1.047 2.232 -9.309 1.00 78.12 298 GLY A O 1
ATOM 2339 N N . GLY A 1 299 ? 1.535 3.674 -7.691 1.00 73.62 299 GLY A N 1
ATOM 2340 C CA . GLY A 1 299 ? 2.274 2.726 -6.841 1.00 73.62 299 GLY A CA 1
ATOM 2341 C C . GLY A 1 299 ? 3.662 2.340 -7.380 1.00 73.62 299 GLY A C 1
ATOM 2342 O O . GLY A 1 299 ? 4.462 1.717 -6.685 1.00 73.62 299 GLY A O 1
ATOM 2343 N N . GLY A 1 300 ? 3.997 2.771 -8.600 1.00 70.88 300 GLY A N 1
ATOM 2344 C CA . GLY A 1 300 ? 5.216 2.382 -9.300 1.00 70.88 300 GLY A CA 1
ATOM 2345 C C . GLY A 1 300 ? 5.138 0.977 -9.900 1.00 70.88 300 GLY A C 1
ATOM 2346 O O . GLY A 1 300 ? 4.072 0.382 -10.027 1.00 70.88 300 GLY A O 1
ATOM 2347 N N . THR A 1 301 ? 6.278 0.449 -10.336 1.00 65.50 301 THR A N 1
ATOM 2348 C CA . THR A 1 301 ? 6.347 -0.871 -10.973 1.00 65.50 301 THR A CA 1
ATOM 2349 C C . THR A 1 301 ? 6.526 -1.971 -9.928 1.00 65.50 301 THR A C 1
ATOM 2351 O O . THR A 1 301 ? 7.322 -1.836 -8.999 1.00 65.50 301 THR A O 1
ATOM 2354 N N . PHE A 1 302 ? 5.825 -3.094 -10.102 1.00 62.25 302 PHE A N 1
ATOM 2355 C CA . PHE A 1 302 ? 5.914 -4.251 -9.202 1.00 62.25 302 PHE A CA 1
ATOM 2356 C C . PHE A 1 302 ? 7.357 -4.763 -9.044 1.00 62.25 302 PHE A C 1
ATOM 2358 O O . PHE A 1 302 ? 7.828 -4.995 -7.934 1.00 62.25 302 PHE A O 1
ATOM 2365 N N . ALA A 1 303 ? 8.108 -4.831 -10.150 1.00 58.91 303 ALA A N 1
ATOM 2366 C CA . ALA A 1 303 ? 9.519 -5.227 -10.162 1.00 58.91 303 ALA A CA 1
ATOM 2367 C C . ALA A 1 303 ? 10.444 -4.287 -9.364 1.00 58.91 303 ALA A C 1
ATOM 2369 O O . ALA A 1 303 ? 11.589 -4.636 -9.073 1.00 58.91 303 ALA A O 1
ATOM 2370 N N . ASN A 1 304 ? 9.960 -3.096 -9.013 1.00 70.12 304 ASN A N 1
ATOM 2371 C CA . ASN A 1 304 ? 10.707 -2.092 -8.275 1.00 70.12 304 ASN A CA 1
ATOM 2372 C C . ASN A 1 304 ? 10.335 -2.010 -6.790 1.00 70.12 304 ASN A C 1
ATOM 2374 O O . ASN A 1 304 ? 10.841 -1.131 -6.086 1.00 70.12 304 ASN A O 1
ATOM 2378 N N . ALA A 1 305 ? 9.488 -2.926 -6.313 1.00 73.00 305 ALA A N 1
ATOM 2379 C CA . ALA A 1 305 ? 9.202 -3.111 -4.898 1.00 73.00 305 ALA A CA 1
ATOM 2380 C C . ALA A 1 305 ? 10.490 -3.326 -4.078 1.00 73.00 305 ALA A C 1
ATOM 2382 O O . ALA A 1 305 ? 11.530 -3.756 -4.594 1.00 73.00 305 ALA A O 1
ATOM 2383 N N . THR A 1 306 ? 10.418 -3.005 -2.787 1.00 81.25 306 THR A N 1
ATOM 2384 C CA . THR A 1 306 ? 11.525 -3.161 -1.832 1.00 81.25 306 THR A CA 1
ATOM 2385 C C . THR A 1 306 ? 11.047 -3.863 -0.573 1.00 81.25 306 THR A C 1
ATOM 2387 O O . THR A 1 306 ? 9.868 -3.811 -0.233 1.00 81.25 306 THR A O 1
ATOM 2390 N N . THR A 1 307 ? 11.974 -4.481 0.161 1.00 87.25 307 THR A N 1
ATOM 2391 C CA . THR A 1 307 ? 11.657 -5.134 1.443 1.00 87.25 307 THR A CA 1
ATOM 2392 C C . THR A 1 307 ? 12.108 -4.325 2.660 1.00 87.25 307 THR A C 1
ATOM 2394 O O . THR A 1 307 ? 12.005 -4.792 3.795 1.00 87.25 307 THR A O 1
ATOM 2397 N N . ASN A 1 308 ? 12.653 -3.125 2.445 1.00 88.00 308 ASN A N 1
ATOM 2398 C CA . ASN A 1 308 ? 13.170 -2.252 3.492 1.00 88.00 308 ASN A CA 1
ATOM 2399 C C . ASN A 1 308 ? 13.126 -0.769 3.088 1.00 88.00 308 ASN A C 1
ATOM 2401 O O . ASN A 1 308 ? 12.929 -0.423 1.922 1.00 88.00 308 ASN A O 1
ATOM 2405 N N . ILE A 1 309 ? 13.301 0.100 4.089 1.00 91.94 309 ILE A N 1
ATOM 2406 C CA . ILE A 1 309 ? 13.239 1.558 3.937 1.00 91.94 309 ILE A CA 1
ATOM 2407 C C . ILE A 1 309 ? 14.443 2.116 3.153 1.00 91.94 309 ILE A C 1
ATOM 2409 O O . ILE A 1 309 ? 14.205 2.868 2.211 1.00 91.94 309 ILE A O 1
ATOM 2413 N N . PRO A 1 310 ? 15.718 1.802 3.481 1.00 87.31 310 PRO A N 1
ATOM 2414 C CA . PRO A 1 310 ? 16.854 2.383 2.756 1.00 87.31 310 PRO A CA 1
ATOM 2415 C C . PRO A 1 310 ? 16.848 2.132 1.249 1.00 87.31 310 PRO A C 1
ATOM 2417 O O . PRO A 1 310 ? 17.231 3.021 0.491 1.00 87.31 310 PRO A O 1
ATOM 2420 N N . ASP A 1 311 ? 16.350 0.982 0.801 1.00 82.69 311 ASP A N 1
ATOM 2421 C CA . ASP A 1 311 ? 16.279 0.656 -0.624 1.00 82.69 311 ASP A CA 1
ATOM 2422 C C . ASP A 1 311 ? 15.339 1.573 -1.416 1.00 82.69 311 ASP A C 1
ATOM 2424 O O . ASP A 1 311 ? 15.488 1.686 -2.633 1.00 82.69 311 ASP A O 1
ATOM 2428 N N . MET A 1 312 ? 14.426 2.295 -0.752 1.00 85.31 312 MET A N 1
ATOM 2429 C CA . MET A 1 312 ? 13.632 3.358 -1.387 1.00 85.31 312 MET A CA 1
ATOM 2430 C C . MET A 1 312 ? 14.504 4.510 -1.905 1.00 85.31 312 MET A C 1
ATOM 2432 O O . MET A 1 312 ? 14.099 5.237 -2.805 1.00 85.31 312 MET A O 1
ATOM 2436 N N . PHE A 1 313 ? 15.703 4.691 -1.350 1.00 81.69 313 PHE A N 1
ATOM 2437 C CA . PHE A 1 313 ? 16.667 5.713 -1.767 1.00 81.69 313 PHE A CA 1
ATOM 2438 C C . PHE A 1 313 ? 17.712 5.172 -2.747 1.00 81.69 313 PHE A C 1
ATOM 2440 O O . PHE A 1 313 ? 18.579 5.923 -3.189 1.00 81.69 313 PHE A O 1
ATOM 2447 N N . GLY A 1 314 ? 17.657 3.877 -3.060 1.00 71.50 314 GLY A N 1
ATOM 2448 C CA . GLY A 1 314 ? 18.582 3.215 -3.966 1.00 71.50 314 GLY A CA 1
ATOM 2449 C C . GLY A 1 314 ? 18.108 3.214 -5.421 1.00 71.50 314 GLY A C 1
ATOM 2450 O O . GLY A 1 314 ? 16.955 3.558 -5.720 1.00 71.50 314 GLY A O 1
ATOM 2451 N N . PRO A 1 315 ? 18.983 2.778 -6.344 1.00 63.16 315 PRO A N 1
ATOM 2452 C CA . PRO A 1 315 ? 18.583 2.543 -7.721 1.00 63.16 315 PRO A CA 1
ATOM 2453 C C . PRO A 1 315 ? 17.457 1.503 -7.783 1.00 63.16 315 PRO A C 1
ATOM 2455 O O . PRO A 1 315 ? 17.336 0.631 -6.917 1.00 63.16 315 PRO A O 1
ATOM 2458 N N . GLY A 1 316 ? 16.628 1.597 -8.823 1.00 57.12 316 GLY A N 1
ATOM 2459 C CA . GLY A 1 316 ? 15.665 0.547 -9.124 1.00 57.12 316 GLY A CA 1
ATOM 2460 C C . GLY A 1 316 ? 16.352 -0.766 -9.498 1.00 57.12 316 GLY A C 1
ATOM 2461 O O . GLY A 1 316 ? 17.541 -0.795 -9.829 1.00 57.12 316 GLY A O 1
ATOM 2462 N N . ALA A 1 317 ? 15.613 -1.873 -9.433 1.00 55.00 317 ALA A N 1
ATOM 2463 C CA . ALA A 1 317 ? 16.152 -3.164 -9.851 1.00 55.00 317 ALA A CA 1
ATOM 2464 C C . ALA A 1 317 ? 16.506 -3.130 -11.354 1.00 55.00 317 ALA A C 1
ATOM 2466 O O . ALA A 1 317 ? 15.674 -2.727 -12.167 1.00 55.00 317 ALA A O 1
ATOM 2467 N N . ASN A 1 318 ? 17.730 -3.564 -11.701 1.00 46.34 318 ASN A N 1
ATOM 2468 C CA . ASN A 1 318 ? 18.311 -3.517 -13.052 1.00 46.34 318 ASN A CA 1
ATOM 2469 C C . ASN A 1 318 ? 18.874 -4.884 -13.503 1.00 46.34 318 ASN A C 1
ATOM 2471 O O . ASN A 1 318 ? 19.366 -5.659 -12.680 1.00 46.34 318 ASN A O 1
ATOM 2475 N N . GLY A 1 319 ? 18.858 -5.132 -14.823 1.00 39.19 319 GLY A N 1
ATOM 2476 C CA . GLY A 1 319 ? 19.596 -6.178 -15.557 1.00 39.19 319 GLY A CA 1
ATOM 2477 C C . GLY A 1 319 ? 19.652 -7.559 -14.895 1.00 39.19 319 GLY A C 1
ATOM 2478 O O . GLY A 1 319 ? 18.732 -8.354 -15.011 1.00 39.19 319 GLY A O 1
ATOM 2479 N N . VAL A 1 320 ? 20.731 -7.839 -14.163 1.00 35.75 320 VAL A N 1
ATOM 2480 C CA . VAL A 1 320 ? 21.013 -9.161 -13.569 1.00 35.75 320 VAL A CA 1
ATOM 2481 C C . VAL A 1 320 ? 20.099 -9.486 -12.376 1.00 35.75 320 VAL A C 1
ATOM 2483 O O . VAL A 1 320 ? 19.696 -10.631 -12.199 1.00 35.75 320 VAL A O 1
ATOM 2486 N N . ALA A 1 321 ? 19.725 -8.493 -11.562 1.00 37.91 321 ALA A N 1
ATOM 2487 C CA . ALA A 1 321 ? 18.808 -8.717 -10.442 1.00 37.91 321 ALA A CA 1
ATOM 2488 C C . ALA A 1 321 ? 17.375 -8.971 -10.936 1.00 37.91 321 ALA A C 1
ATOM 2490 O O . ALA A 1 321 ? 16.673 -9.804 -10.371 1.00 37.91 321 ALA A O 1
ATOM 2491 N N . LEU A 1 322 ? 16.973 -8.308 -12.028 1.00 44.50 322 LEU A N 1
ATOM 2492 C CA . LEU A 1 322 ? 15.709 -8.553 -12.731 1.00 44.50 322 LEU A CA 1
ATOM 2493 C C . LEU A 1 322 ? 15.699 -9.910 -13.441 1.00 44.50 322 LEU A C 1
ATOM 2495 O O . LEU A 1 322 ? 14.647 -10.539 -13.506 1.00 44.50 322 LEU A O 1
ATOM 2499 N N . ASP A 1 323 ? 16.846 -10.376 -13.938 1.00 35.38 323 ASP A N 1
ATOM 2500 C CA . ASP A 1 323 ? 17.002 -11.713 -14.518 1.00 35.38 323 ASP A CA 1
ATOM 2501 C C . ASP A 1 323 ? 16.946 -12.820 -13.472 1.00 35.38 323 ASP A C 1
ATOM 2503 O O . ASP A 1 323 ? 16.533 -13.922 -13.804 1.00 35.38 323 ASP A O 1
ATOM 2507 N N . VAL A 1 324 ? 17.299 -12.545 -12.214 1.00 36.75 324 VAL A N 1
ATOM 2508 C CA . VAL A 1 324 ? 17.220 -13.511 -11.110 1.00 36.75 324 VAL A CA 1
ATOM 2509 C C . VAL A 1 324 ? 15.864 -13.461 -10.399 1.00 36.75 324 VAL A C 1
ATOM 2511 O O . VAL A 1 324 ? 15.261 -14.514 -10.239 1.00 36.75 324 VAL A O 1
ATOM 2514 N N . VAL A 1 325 ? 15.316 -12.281 -10.053 1.00 37.94 325 VAL A N 1
ATOM 2515 C CA . VAL A 1 325 ? 13.894 -12.142 -9.638 1.00 37.94 325 VAL A CA 1
ATOM 2516 C C . VAL A 1 325 ? 13.004 -12.729 -10.723 1.00 37.94 325 VAL A C 1
ATOM 2518 O O . VAL A 1 325 ? 12.097 -13.503 -10.445 1.00 37.94 325 VAL A O 1
ATOM 2521 N N . GLY A 1 326 ? 13.349 -12.409 -11.967 1.00 36.34 326 GLY A N 1
ATOM 2522 C CA . GLY A 1 326 ? 12.874 -13.045 -13.167 1.00 36.34 326 GLY A CA 1
ATOM 2523 C C . GLY A 1 326 ? 13.000 -14.549 -13.102 1.00 36.34 326 GLY A C 1
ATOM 2524 O O . GLY A 1 326 ? 12.000 -15.201 -12.933 1.00 36.34 326 GLY A O 1
ATOM 2525 N N . ALA A 1 327 ? 14.185 -15.135 -13.179 1.00 33.84 327 ALA A N 1
ATOM 2526 C CA . ALA A 1 327 ? 14.383 -16.584 -13.190 1.00 33.84 327 ALA A CA 1
ATOM 2527 C C . ALA A 1 327 ? 13.757 -17.330 -11.996 1.00 33.84 327 ALA A C 1
ATOM 2529 O O . ALA A 1 327 ? 13.389 -18.487 -12.157 1.00 33.84 327 ALA A O 1
ATOM 2530 N N . ILE A 1 328 ? 13.600 -16.700 -10.827 1.00 36.59 328 ILE A N 1
ATOM 2531 C CA . ILE A 1 328 ? 12.925 -17.272 -9.647 1.00 36.59 328 ILE A CA 1
ATOM 2532 C C . ILE A 1 328 ? 11.402 -17.216 -9.815 1.00 36.59 328 ILE A C 1
ATOM 2534 O O . ILE A 1 328 ? 10.734 -18.226 -9.609 1.00 36.59 328 ILE A O 1
ATOM 2538 N N . SER A 1 329 ? 10.865 -16.075 -10.259 1.00 33.69 329 SER A N 1
ATOM 2539 C CA . SER A 1 329 ? 9.462 -15.908 -10.669 1.00 33.69 329 SER A CA 1
ATOM 2540 C C . SER A 1 329 ? 9.110 -16.707 -11.935 1.00 33.69 329 SER A C 1
ATOM 2542 O O . SER A 1 329 ? 7.944 -16.993 -12.167 1.00 33.69 329 SER A O 1
ATOM 2544 N N . ARG A 1 330 ? 10.114 -17.048 -12.754 1.00 38.00 330 ARG A N 1
ATOM 2545 C CA . ARG A 1 330 ? 10.045 -17.659 -14.093 1.00 38.00 330 ARG A CA 1
ATOM 2546 C C . ARG A 1 330 ? 10.595 -19.100 -14.110 1.00 38.00 330 ARG A C 1
ATOM 2548 O O . ARG A 1 330 ? 10.810 -19.654 -15.188 1.00 38.00 330 ARG A O 1
ATOM 2555 N N . SER A 1 3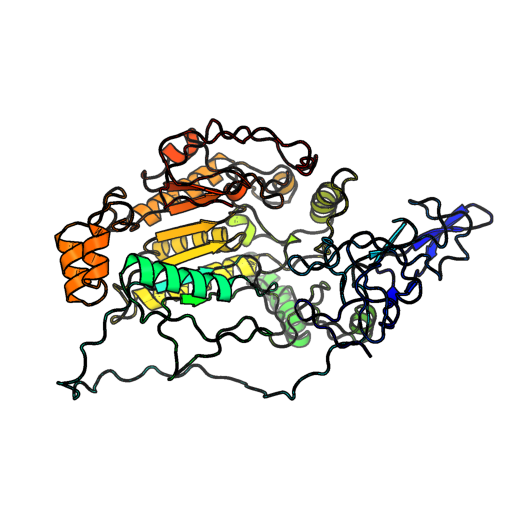31 ? 10.885 -19.720 -12.958 1.00 30.89 331 SER A N 1
ATOM 2556 C CA . SER A 1 331 ? 11.344 -21.120 -12.926 1.00 30.89 331 SER A CA 1
ATOM 2557 C C . SER A 1 331 ? 10.168 -22.062 -13.231 1.00 30.89 331 SER A C 1
ATOM 2559 O O . SER A 1 331 ? 9.032 -21.754 -12.879 1.00 30.89 331 SER A O 1
ATOM 2561 N N . LYS A 1 332 ? 10.427 -23.199 -13.905 1.00 35.00 332 LYS A N 1
ATOM 2562 C CA . LYS A 1 332 ? 9.467 -24.205 -14.452 1.00 35.00 332 LYS A CA 1
ATOM 2563 C C . LYS A 1 332 ? 8.552 -24.908 -13.425 1.00 35.00 332 LYS A C 1
ATOM 2565 O O . LYS A 1 332 ? 8.110 -26.034 -13.626 1.00 35.00 332 LYS A O 1
ATOM 2570 N N . MET A 1 333 ? 8.330 -24.287 -12.286 1.00 36.66 333 MET A N 1
ATOM 2571 C CA . MET A 1 333 ? 7.872 -24.908 -11.062 1.00 36.66 333 MET A CA 1
ATOM 2572 C C . MET A 1 333 ? 6.624 -24.205 -10.486 1.00 36.66 333 MET A C 1
ATOM 2574 O O . MET A 1 333 ? 6.169 -24.591 -9.416 1.00 36.66 333 MET A O 1
ATOM 2578 N N . ASN A 1 334 ? 6.040 -23.239 -11.213 1.00 29.34 334 ASN A N 1
ATOM 2579 C CA . ASN A 1 334 ? 4.883 -22.450 -10.768 1.00 29.34 334 ASN A CA 1
ATOM 2580 C C . ASN A 1 334 ? 3.818 -22.162 -11.842 1.00 29.34 334 ASN A C 1
ATOM 2582 O O . ASN A 1 334 ? 3.417 -21.013 -11.981 1.00 29.34 334 ASN A O 1
ATOM 2586 N N . ASP A 1 335 ? 3.419 -23.160 -12.638 1.00 34.84 335 ASP A N 1
ATOM 2587 C CA . ASP A 1 335 ? 2.211 -23.159 -13.499 1.00 34.84 335 ASP A CA 1
ATOM 2588 C C . ASP A 1 335 ? 1.866 -21.863 -14.283 1.00 34.84 335 ASP A C 1
ATOM 2590 O O . ASP A 1 335 ? 0.730 -21.649 -14.685 1.00 34.84 335 ASP A O 1
ATOM 2594 N N . GLY A 1 336 ? 2.859 -21.022 -14.574 1.00 34.16 336 GLY A N 1
ATOM 2595 C CA . GLY A 1 336 ? 2.761 -19.906 -15.500 1.00 34.16 336 GLY A CA 1
ATOM 2596 C C . GLY A 1 336 ? 1.967 -18.661 -15.066 1.00 34.16 336 GLY A C 1
ATOM 2597 O O . GLY A 1 336 ? 1.229 -18.133 -15.890 1.00 34.16 336 GLY A O 1
ATOM 2598 N N . ASP A 1 337 ? 2.163 -18.114 -13.862 1.00 35.41 337 ASP A N 1
ATOM 2599 C CA . ASP A 1 337 ? 1.700 -16.743 -13.540 1.00 35.41 337 ASP A CA 1
ATOM 2600 C C . ASP A 1 337 ? 2.712 -15.676 -14.026 1.00 35.41 337 ASP A C 1
ATOM 2602 O O . ASP A 1 337 ? 3.836 -15.589 -13.524 1.00 35.41 337 ASP A O 1
ATOM 2606 N N . TRP A 1 338 ? 2.322 -14.873 -15.031 1.00 40.09 338 TRP A N 1
ATOM 2607 C CA . TRP A 1 338 ? 3.165 -13.857 -15.699 1.00 40.09 338 TRP A CA 1
ATOM 2608 C C . TRP A 1 338 ? 2.499 -12.474 -15.802 1.00 40.09 338 TRP A C 1
ATOM 2610 O O . TRP A 1 338 ? 2.636 -11.765 -16.801 1.00 40.09 338 TRP A O 1
ATOM 2620 N N . SER A 1 339 ? 1.765 -12.046 -14.780 1.00 31.77 339 SER A N 1
ATOM 2621 C CA . SER A 1 339 ? 0.994 -10.791 -14.810 1.00 31.77 339 SER A CA 1
ATOM 2622 C C . SER A 1 339 ? 1.806 -9.475 -14.903 1.00 31.77 339 SER A C 1
ATOM 2624 O O . SER A 1 339 ? 1.203 -8.417 -15.072 1.00 31.77 339 SER A O 1
ATOM 2626 N N . HIS A 1 340 ? 3.150 -9.486 -14.887 1.00 35.34 340 HIS A N 1
ATOM 2627 C CA . HIS A 1 340 ? 3.967 -8.258 -14.882 1.00 35.34 340 HIS A CA 1
ATOM 2628 C C . HIS A 1 340 ? 5.238 -8.375 -15.756 1.00 35.34 340 HIS A C 1
ATOM 2630 O O . HIS A 1 340 ? 6.176 -9.073 -15.362 1.00 35.34 340 HIS A O 1
ATOM 2636 N N . PRO A 1 341 ? 5.346 -7.697 -16.920 1.00 35.09 341 PRO A N 1
ATOM 2637 C CA . PRO A 1 341 ? 6.622 -7.603 -17.626 1.00 35.09 341 PRO A CA 1
ATOM 2638 C C . PRO A 1 341 ? 7.636 -6.809 -16.787 1.00 35.09 341 PRO A C 1
ATOM 2640 O O . PRO A 1 341 ? 7.345 -5.734 -16.263 1.00 35.09 341 PRO A O 1
ATOM 2643 N N . ILE A 1 342 ? 8.834 -7.372 -16.639 1.00 38.72 342 ILE A N 1
ATOM 2644 C CA . ILE A 1 342 ? 9.931 -6.818 -15.846 1.00 38.72 342 ILE A CA 1
ATOM 2645 C C . ILE A 1 342 ? 10.827 -5.986 -16.779 1.00 38.72 342 ILE A C 1
ATOM 2647 O O . ILE A 1 342 ? 11.721 -6.533 -17.424 1.00 38.72 342 ILE A O 1
ATOM 2651 N N . TYR A 1 343 ? 10.577 -4.678 -16.870 1.00 42.28 343 TYR A N 1
ATOM 2652 C CA . TYR A 1 343 ? 11.439 -3.726 -17.584 1.00 42.28 343 TYR A CA 1
ATOM 2653 C C . TYR A 1 343 ? 12.514 -3.134 -16.662 1.00 42.28 343 TYR A C 1
ATOM 2655 O O . TYR A 1 343 ? 12.506 -3.357 -15.447 1.00 42.28 343 TYR A O 1
ATOM 2663 N N . ALA A 1 344 ? 13.453 -2.373 -17.235 1.00 50.53 344 ALA A N 1
ATOM 2664 C CA . ALA A 1 344 ? 14.296 -1.486 -16.440 1.00 50.53 344 ALA A CA 1
ATOM 2665 C C . ALA A 1 344 ? 13.395 -0.535 -15.637 1.00 50.53 344 ALA A C 1
ATOM 2667 O O . ALA A 1 344 ? 12.395 -0.033 -16.149 1.00 50.53 344 ALA A O 1
ATOM 2668 N N . ASN A 1 345 ? 13.716 -0.320 -14.365 1.00 65.25 345 ASN A N 1
ATOM 2669 C CA . ASN A 1 345 ? 12.838 0.425 -13.472 1.00 65.25 345 ASN A CA 1
ATOM 2670 C C . ASN A 1 345 ? 13.372 1.834 -13.220 1.00 65.25 345 ASN A C 1
ATOM 2672 O O . ASN A 1 345 ? 14.594 2.015 -13.168 1.00 65.25 345 ASN A O 1
ATOM 2676 N N . PRO A 1 346 ? 12.484 2.817 -12.989 1.00 75.06 346 PRO A N 1
ATOM 2677 C CA . PRO A 1 346 ? 12.916 4.089 -12.437 1.00 75.06 346 PRO A CA 1
ATOM 2678 C C . PRO A 1 346 ? 13.612 3.875 -11.090 1.00 75.06 346 PRO A C 1
ATOM 2680 O O . PRO A 1 346 ? 13.359 2.914 -10.355 1.00 75.06 346 PRO A O 1
ATOM 2683 N N . HIS A 1 347 ? 14.476 4.810 -10.736 1.00 80.88 347 HIS A N 1
ATOM 2684 C CA . HIS A 1 347 ? 15.017 4.976 -9.403 1.00 80.88 347 HIS A CA 1
ATOM 2685 C C . HIS A 1 347 ? 13.889 4.965 -8.365 1.00 80.88 347 HIS A C 1
ATOM 2687 O O . HIS A 1 347 ? 12.865 5.628 -8.518 1.00 80.88 347 HIS A O 1
ATOM 2693 N N . ARG A 1 348 ? 14.075 4.261 -7.245 1.00 83.81 348 ARG A N 1
ATOM 2694 C CA . ARG A 1 348 ? 13.012 4.055 -6.240 1.00 83.81 348 ARG A CA 1
ATOM 2695 C C . ARG A 1 348 ? 12.672 5.300 -5.422 1.00 83.81 348 ARG A C 1
ATOM 2697 O O . ARG A 1 348 ? 11.780 5.251 -4.580 1.00 83.81 348 ARG A O 1
ATOM 2704 N N . ILE A 1 349 ? 13.316 6.434 -5.706 1.00 84.88 349 ILE A N 1
ATOM 2705 C CA . ILE A 1 349 ? 13.203 7.668 -4.912 1.00 84.88 349 ILE A CA 1
ATOM 2706 C C . ILE A 1 349 ? 11.773 8.215 -4.904 1.00 84.88 349 ILE A C 1
ATOM 2708 O O . ILE A 1 349 ? 11.373 8.863 -3.941 1.00 84.88 349 ILE A O 1
ATOM 2712 N N . TYR A 1 350 ? 10.955 7.889 -5.911 1.00 87.81 350 TYR A N 1
ATOM 2713 C CA . TYR A 1 350 ? 9.529 8.222 -5.894 1.00 87.81 350 TYR A CA 1
ATOM 2714 C C . TYR A 1 350 ? 8.781 7.592 -4.703 1.00 87.81 350 TYR A C 1
ATOM 2716 O O . TYR A 1 350 ? 7.805 8.179 -4.239 1.00 87.81 350 TYR A O 1
ATOM 2724 N N . GLN A 1 351 ? 9.240 6.450 -4.169 1.00 90.69 351 GLN A N 1
ATOM 2725 C CA . GLN A 1 351 ? 8.699 5.831 -2.951 1.00 90.69 351 GLN A CA 1
ATOM 2726 C C . GLN A 1 351 ? 9.037 6.674 -1.714 1.00 90.69 351 GLN A C 1
ATOM 2728 O O . GLN A 1 351 ? 8.168 6.936 -0.883 1.00 90.69 351 GLN A O 1
ATOM 2733 N N . ALA A 1 352 ? 10.273 7.176 -1.623 1.00 90.88 352 ALA A N 1
ATOM 2734 C CA . ALA A 1 352 ? 10.678 8.101 -0.568 1.00 90.88 352 ALA A CA 1
ATOM 2735 C C . ALA A 1 352 ? 9.908 9.431 -0.671 1.00 90.88 352 ALA A C 1
ATOM 2737 O O . ALA A 1 352 ? 9.383 9.921 0.324 1.00 90.88 352 ALA A O 1
ATOM 2738 N N . TYR A 1 353 ? 9.733 9.986 -1.874 1.00 91.56 353 TYR A N 1
ATOM 2739 C CA . TYR A 1 353 ? 8.894 11.173 -2.070 1.00 91.56 353 TYR A CA 1
ATOM 2740 C C . TYR A 1 353 ? 7.412 10.916 -1.774 1.00 91.56 353 TYR A C 1
ATOM 2742 O O . TYR A 1 353 ? 6.715 11.812 -1.304 1.00 91.56 353 TYR A O 1
ATOM 2750 N N . ALA A 1 354 ? 6.898 9.709 -2.024 1.00 94.19 354 ALA A N 1
ATOM 2751 C CA . ALA A 1 354 ? 5.557 9.321 -1.597 1.00 94.19 354 ALA A CA 1
ATOM 2752 C C . ALA A 1 354 ? 5.437 9.321 -0.071 1.00 94.19 354 ALA A C 1
ATOM 2754 O O . ALA A 1 354 ? 4.521 9.936 0.464 1.00 94.19 354 ALA A O 1
ATOM 2755 N N . ALA A 1 355 ? 6.399 8.725 0.633 1.00 97.31 355 ALA A N 1
ATOM 2756 C CA . ALA A 1 355 ? 6.419 8.747 2.090 1.00 97.31 355 ALA A CA 1
ATOM 2757 C C . ALA A 1 355 ? 6.553 10.179 2.638 1.00 97.31 355 ALA A C 1
ATOM 2759 O O . ALA A 1 355 ? 5.952 10.491 3.663 1.00 97.31 355 ALA A O 1
ATOM 2760 N N . ARG A 1 356 ? 7.269 11.076 1.940 1.00 95.88 356 ARG A N 1
ATOM 2761 C CA . ARG A 1 356 ? 7.403 12.473 2.365 1.00 95.88 356 ARG A CA 1
ATOM 2762 C C . ARG A 1 356 ? 6.084 13.212 2.192 1.00 95.88 356 ARG A C 1
ATOM 2764 O O . ARG A 1 356 ? 5.650 13.857 3.129 1.00 95.88 356 ARG A O 1
ATOM 2771 N N . ARG A 1 357 ? 5.400 13.031 1.059 1.00 96.44 357 ARG A N 1
ATOM 2772 C CA . ARG A 1 357 ? 4.052 13.580 0.833 1.00 96.44 357 ARG A CA 1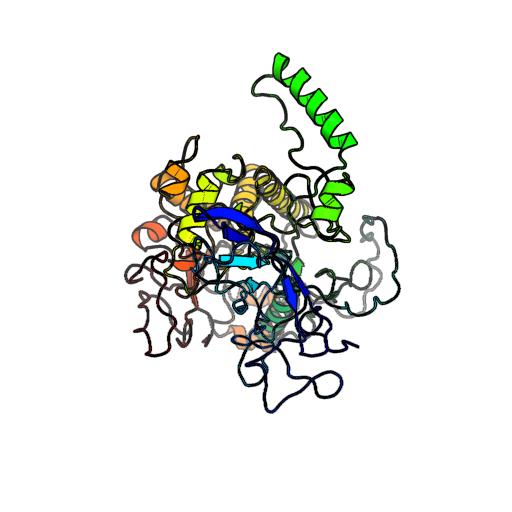
ATOM 2773 C C . ARG A 1 357 ? 3.029 13.053 1.840 1.00 96.44 357 ARG A C 1
ATOM 2775 O O . ARG A 1 357 ? 2.183 13.813 2.292 1.00 96.44 357 ARG A O 1
ATOM 2782 N N . LEU A 1 358 ? 3.112 11.774 2.212 1.00 98.44 358 LEU A N 1
ATOM 2783 C CA . LEU A 1 358 ? 2.260 11.205 3.258 1.00 98.44 358 LEU A CA 1
ATOM 2784 C C . LEU A 1 358 ? 2.575 11.825 4.627 1.00 98.44 358 LEU A C 1
ATOM 2786 O O . LEU A 1 358 ? 1.655 12.155 5.370 1.00 98.44 358 LEU A O 1
ATOM 2790 N N . ALA A 1 359 ? 3.856 12.030 4.947 1.00 98.25 359 ALA A N 1
ATOM 2791 C CA . ALA A 1 359 ? 4.259 12.751 6.151 1.00 98.25 359 ALA A CA 1
ATOM 2792 C C . ALA A 1 359 ? 3.734 14.191 6.133 1.00 98.25 359 ALA A C 1
ATOM 2794 O O . ALA A 1 359 ? 3.135 14.622 7.109 1.00 98.25 359 ALA A O 1
ATOM 2795 N N . ASP A 1 360 ? 3.883 14.908 5.019 1.00 97.06 360 ASP A N 1
ATOM 2796 C CA . ASP A 1 360 ? 3.409 16.283 4.869 1.00 97.06 360 ASP A CA 1
ATOM 2797 C C . ASP A 1 360 ? 1.876 16.377 4.994 1.00 97.06 360 ASP A C 1
ATOM 2799 O O . ASP A 1 360 ? 1.386 17.329 5.592 1.00 97.06 360 ASP A O 1
ATOM 2803 N N . LEU A 1 361 ? 1.114 15.376 4.529 1.00 98.12 361 LEU A N 1
ATOM 2804 C CA . LEU A 1 361 ? -0.333 15.282 4.773 1.00 98.12 361 LEU A CA 1
ATOM 2805 C C . LEU A 1 361 ? -0.650 15.149 6.272 1.00 98.12 361 LEU A C 1
ATOM 2807 O O . LEU A 1 361 ? -1.498 15.874 6.786 1.00 98.12 361 LEU A O 1
ATOM 2811 N N . ILE A 1 362 ? 0.047 14.262 6.991 1.00 98.38 362 ILE A N 1
ATOM 2812 C CA . ILE A 1 362 ? -0.123 14.112 8.446 1.00 98.38 362 ILE A CA 1
ATOM 2813 C C . ILE A 1 362 ? 0.249 15.418 9.159 1.00 98.38 362 ILE A C 1
ATOM 2815 O O . ILE A 1 362 ? -0.492 15.879 10.022 1.00 98.38 362 ILE A O 1
ATOM 2819 N N . LEU A 1 363 ? 1.366 16.043 8.779 1.00 96.81 363 LEU A N 1
ATOM 2820 C CA . LEU A 1 363 ? 1.816 17.320 9.335 1.00 96.81 363 LEU A CA 1
ATOM 2821 C C . LEU A 1 363 ? 0.813 18.441 9.057 1.00 96.81 363 LEU A C 1
ATOM 2823 O O . LEU A 1 363 ? 0.576 19.256 9.940 1.00 96.81 363 LEU A O 1
ATOM 2827 N N . ALA A 1 364 ? 0.213 18.484 7.866 1.00 96.12 364 ALA A N 1
ATOM 2828 C CA . ALA A 1 364 ? -0.818 19.459 7.532 1.00 96.12 364 ALA A CA 1
ATOM 2829 C C . ALA A 1 364 ? -2.034 19.314 8.455 1.00 96.12 364 ALA A C 1
ATOM 2831 O O . ALA A 1 364 ? -2.491 20.312 9.001 1.00 96.12 364 ALA A O 1
ATOM 2832 N N . ILE A 1 365 ? -2.491 18.081 8.705 1.00 95.75 365 ILE A N 1
ATOM 2833 C CA . ILE A 1 365 ? -3.584 17.804 9.651 1.00 95.75 365 ILE A CA 1
ATOM 2834 C C . ILE A 1 365 ? -3.186 18.223 11.076 1.00 95.75 365 ILE A C 1
ATOM 2836 O O . ILE A 1 365 ? -3.950 18.905 11.755 1.00 95.75 365 ILE A O 1
ATOM 2840 N N . ARG A 1 366 ? -1.979 17.854 11.528 1.00 95.25 366 ARG A N 1
ATOM 2841 C CA . ARG A 1 366 ? -1.483 18.130 12.890 1.00 95.25 366 ARG A CA 1
ATOM 2842 C C . ARG A 1 366 ? -1.205 19.604 13.168 1.00 95.25 366 ARG A C 1
ATOM 2844 O O . ARG A 1 366 ? -1.352 20.031 14.302 1.00 95.25 366 ARG A O 1
ATOM 2851 N N . ARG A 1 367 ? -0.805 20.375 12.158 1.00 94.06 367 ARG A N 1
ATOM 2852 C CA . ARG A 1 367 ? -0.456 21.801 12.294 1.00 94.06 367 ARG A CA 1
ATOM 2853 C C . ARG A 1 367 ? -1.631 22.734 12.012 1.00 94.06 367 ARG A C 1
ATOM 2855 O O . ARG A 1 367 ? -1.484 23.948 12.141 1.00 94.06 367 ARG A O 1
ATOM 2862 N N . HIS A 1 368 ? -2.775 22.193 11.602 1.00 92.69 368 HIS A N 1
ATOM 2863 C CA . HIS A 1 368 ? -3.977 22.967 11.343 1.00 92.69 368 HIS A CA 1
ATOM 2864 C C . HIS A 1 368 ? -4.891 22.945 12.582 1.00 92.69 368 HIS A C 1
ATOM 2866 O O . HIS A 1 368 ? -5.380 21.872 12.931 1.00 92.69 368 HIS A O 1
ATOM 2872 N N . PRO A 1 369 ? -5.144 24.089 13.257 1.00 91.75 369 PRO A N 1
ATOM 2873 C CA . PRO A 1 369 ? -5.812 24.106 14.565 1.00 91.75 369 PRO A CA 1
ATOM 2874 C C . PRO A 1 369 ? -7.170 23.382 14.639 1.00 91.75 369 PRO A C 1
ATOM 2876 O O . PRO A 1 369 ? -7.396 22.689 15.632 1.00 91.75 369 PRO A O 1
ATOM 2879 N N . PRO A 1 370 ? -8.056 23.455 13.621 1.00 90.44 370 PRO A N 1
ATOM 2880 C CA . PRO A 1 370 ? -9.311 22.699 13.627 1.00 90.44 370 PRO A CA 1
ATOM 2881 C C . PRO A 1 370 ? -9.130 21.176 13.662 1.00 90.44 370 PRO A C 1
ATOM 2883 O O . PRO A 1 370 ? -9.965 20.481 14.232 1.00 90.44 370 PRO A O 1
ATOM 2886 N N . THR A 1 371 ? -8.041 20.657 13.086 1.00 91.25 371 THR A N 1
ATOM 2887 C CA . THR A 1 371 ? -7.805 19.214 12.906 1.00 91.25 371 THR A CA 1
ATOM 2888 C C . THR A 1 371 ? -6.613 18.683 13.706 1.00 91.25 371 THR A C 1
ATOM 2890 O O . THR A 1 371 ? -6.320 17.489 13.664 1.00 91.25 371 THR A O 1
ATOM 2893 N N . GLU A 1 372 ? -5.914 19.533 14.468 1.00 92.00 372 GLU A N 1
ATOM 2894 C CA . GLU A 1 372 ? -4.661 19.179 15.156 1.00 92.00 372 GLU A CA 1
ATOM 2895 C C . GLU A 1 372 ? -4.838 17.984 16.118 1.00 92.00 372 GLU A C 1
ATOM 2897 O O . GLU A 1 372 ? -3.932 17.162 16.298 1.00 92.00 372 GLU A O 1
ATOM 2902 N N . LYS A 1 373 ? -6.048 17.850 16.685 1.00 90.38 373 LYS A N 1
ATOM 2903 C CA . LYS A 1 373 ? -6.446 16.802 17.643 1.00 90.38 373 LYS A CA 1
ATOM 2904 C C . LYS A 1 373 ? -7.240 15.660 17.013 1.00 90.38 373 LYS A C 1
ATOM 2906 O O . LYS A 1 373 ? -7.619 14.732 17.735 1.00 90.38 373 LYS A O 1
ATOM 2911 N N . ASP A 1 374 ? -7.503 15.710 15.709 1.00 94.38 374 ASP A N 1
ATOM 2912 C CA . ASP A 1 374 ? -8.278 14.671 15.040 1.00 94.38 374 ASP A CA 1
ATOM 2913 C C . ASP A 1 374 ? -7.526 13.348 15.048 1.00 94.38 374 ASP A C 1
ATOM 2915 O O . ASP A 1 374 ? -6.307 13.281 14.909 1.00 94.38 374 ASP A O 1
ATOM 2919 N N . THR A 1 375 ? -8.260 12.255 15.223 1.00 96.06 375 THR A N 1
ATOM 2920 C CA . THR A 1 375 ? -7.647 10.926 15.227 1.00 96.06 375 THR A CA 1
ATOM 2921 C C . THR A 1 375 ? -7.300 10.512 13.803 1.00 96.06 375 THR A C 1
ATOM 2923 O O . THR A 1 375 ? -8.194 10.428 12.966 1.00 96.06 375 THR A O 1
ATOM 2926 N N . ILE A 1 376 ? -6.032 10.196 13.535 1.00 98.50 376 ILE A N 1
ATOM 2927 C CA . ILE A 1 376 ? -5.550 9.765 12.216 1.00 98.50 376 ILE A CA 1
ATOM 2928 C C . ILE A 1 376 ? -5.265 8.264 12.248 1.00 98.50 376 ILE A C 1
ATOM 2930 O O . ILE A 1 376 ? -4.370 7.804 12.952 1.00 98.50 376 ILE A O 1
ATOM 2934 N N . ASN A 1 377 ? -5.976 7.487 11.439 1.00 98.31 377 ASN A N 1
ATOM 2935 C CA . ASN A 1 377 ? -5.669 6.078 11.203 1.00 98.31 377 ASN A CA 1
ATOM 2936 C C . ASN A 1 377 ? -5.080 5.923 9.803 1.00 98.31 377 ASN A C 1
ATOM 2938 O O . ASN A 1 377 ? -5.556 6.562 8.868 1.00 98.31 377 ASN A O 1
ATOM 2942 N N . ILE A 1 378 ? -4.092 5.046 9.634 1.00 98.62 378 ILE A N 1
ATOM 2943 C CA . ILE A 1 378 ? -3.598 4.674 8.304 1.00 98.62 378 ILE A CA 1
ATOM 2944 C C . ILE A 1 378 ? -3.860 3.194 8.070 1.00 98.62 378 ILE A C 1
ATOM 2946 O O . ILE A 1 378 ? -3.434 2.352 8.862 1.00 98.62 378 ILE A O 1
ATOM 2950 N N . VAL A 1 379 ? -4.534 2.879 6.966 1.00 97.25 379 VAL A N 1
ATOM 2951 C CA . VAL A 1 379 ? -4.687 1.507 6.476 1.00 97.25 379 VAL A CA 1
ATOM 2952 C C . VAL A 1 379 ? -3.839 1.378 5.224 1.00 97.25 379 VAL A C 1
ATOM 2954 O O . VAL A 1 379 ? -4.129 1.977 4.191 1.00 97.25 379 VAL A O 1
ATOM 2957 N N . ALA A 1 380 ? -2.755 0.622 5.344 1.00 96.00 380 ALA A N 1
ATOM 2958 C CA . ALA A 1 380 ? -1.758 0.470 4.305 1.00 96.00 380 ALA A CA 1
ATOM 2959 C C . ALA A 1 380 ? -1.725 -0.964 3.778 1.00 96.00 380 ALA A C 1
ATOM 2961 O O . ALA A 1 380 ? -1.912 -1.915 4.540 1.00 96.00 380 ALA A O 1
ATOM 2962 N N . HIS A 1 381 ? -1.449 -1.126 2.488 1.00 91.50 381 HIS A N 1
ATOM 2963 C CA . HIS A 1 381 ? -1.322 -2.428 1.838 1.00 91.50 381 HIS A CA 1
ATOM 2964 C C . HIS A 1 381 ? -0.033 -2.529 1.015 1.00 91.50 381 HIS A C 1
ATOM 2966 O O . HIS A 1 381 ? 0.356 -1.565 0.349 1.00 91.50 381 HIS A O 1
ATOM 2972 N N . SER A 1 382 ? 0.597 -3.709 1.023 1.00 89.56 382 SER A N 1
ATOM 2973 C CA . SER A 1 382 ? 1.765 -4.042 0.198 1.00 89.56 382 SER A CA 1
ATOM 2974 C C . SER A 1 382 ? 2.869 -2.971 0.311 1.00 89.56 382 SER A C 1
ATOM 2976 O O . SER A 1 382 ? 3.179 -2.559 1.421 1.00 89.56 382 SER A O 1
ATOM 2978 N N . GLN A 1 383 ? 3.462 -2.464 -0.776 1.00 87.75 383 GLN A N 1
ATOM 2979 C CA . GLN A 1 383 ? 4.517 -1.430 -0.720 1.00 87.75 383 GLN A CA 1
ATOM 2980 C C . GLN A 1 383 ? 4.096 -0.161 0.057 1.00 87.75 383 GLN A C 1
ATOM 2982 O O . GLN A 1 383 ? 4.934 0.508 0.671 1.00 87.75 383 GLN A O 1
ATOM 2987 N N . GLY A 1 384 ? 2.791 0.138 0.105 1.00 93.00 384 GLY A N 1
ATOM 2988 C CA . GLY A 1 384 ? 2.226 1.228 0.899 1.00 93.00 384 GLY A CA 1
ATOM 2989 C C . GLY A 1 384 ? 2.511 1.105 2.402 1.00 93.00 384 GLY A C 1
ATOM 2990 O O . GLY A 1 384 ? 2.552 2.118 3.104 1.00 93.00 384 GLY A O 1
ATOM 2991 N N . THR A 1 385 ? 2.776 -0.105 2.914 1.00 97.00 385 THR A N 1
ATOM 2992 C CA . THR A 1 385 ? 3.146 -0.327 4.322 1.00 97.00 385 THR A CA 1
ATOM 2993 C C . THR A 1 385 ? 4.505 0.281 4.649 1.00 97.00 385 THR A C 1
ATOM 2995 O O . THR A 1 385 ? 4.642 0.951 5.670 1.00 97.00 385 THR A O 1
ATOM 2998 N N . ILE A 1 386 ? 5.495 0.122 3.767 1.00 96.62 386 ILE A N 1
ATOM 2999 C CA . ILE A 1 386 ? 6.843 0.664 3.970 1.00 96.62 386 ILE A CA 1
ATOM 3000 C C . ILE A 1 386 ? 6.827 2.187 3.778 1.00 96.62 386 ILE A C 1
ATOM 3002 O O . ILE A 1 386 ? 7.462 2.907 4.551 1.00 96.62 386 ILE A O 1
ATOM 3006 N N . VAL A 1 387 ? 6.029 2.685 2.821 1.00 97.19 387 VAL A N 1
ATOM 3007 C CA . VAL A 1 387 ? 5.766 4.126 2.643 1.00 97.19 387 VAL A CA 1
ATOM 3008 C C . VAL A 1 387 ? 5.191 4.718 3.934 1.00 97.19 387 VAL A C 1
ATOM 3010 O O . VAL A 1 387 ? 5.663 5.744 4.419 1.00 97.19 387 VAL A O 1
ATOM 3013 N N . THR A 1 388 ? 4.225 4.025 4.541 1.00 98.62 388 THR A N 1
ATOM 3014 C CA . THR A 1 388 ? 3.599 4.418 5.811 1.00 98.62 388 THR A CA 1
ATOM 3015 C C . THR A 1 388 ? 4.583 4.401 6.980 1.00 98.62 388 THR A C 1
ATOM 3017 O O . THR A 1 388 ? 4.583 5.333 7.788 1.00 98.62 388 THR A O 1
ATOM 3020 N N . MET A 1 389 ? 5.441 3.379 7.079 1.00 98.69 389 MET A N 1
ATOM 3021 C CA . MET A 1 389 ? 6.469 3.309 8.123 1.00 98.69 389 MET A CA 1
ATOM 3022 C C . MET A 1 389 ? 7.417 4.511 8.043 1.00 98.69 389 MET A C 1
ATOM 3024 O O . MET A 1 389 ? 7.608 5.206 9.039 1.00 98.69 389 MET A O 1
ATOM 3028 N N . LEU A 1 390 ? 7.966 4.795 6.857 1.00 98.50 390 LEU A N 1
ATOM 3029 C CA . LEU A 1 390 ? 8.882 5.919 6.657 1.00 98.50 390 LEU A CA 1
ATOM 3030 C C . LEU A 1 390 ? 8.198 7.275 6.900 1.00 98.50 390 LEU A C 1
ATOM 3032 O O . LEU A 1 390 ? 8.778 8.134 7.563 1.00 98.50 390 LEU A O 1
ATOM 3036 N N . ALA A 1 391 ? 6.955 7.450 6.441 1.00 98.75 391 ALA A N 1
ATOM 3037 C CA . ALA A 1 391 ? 6.198 8.684 6.645 1.00 98.75 391 ALA A CA 1
ATOM 3038 C C . ALA A 1 391 ? 6.057 9.042 8.133 1.00 98.75 391 ALA A C 1
ATOM 3040 O O . ALA A 1 391 ? 6.380 10.154 8.540 1.00 98.75 391 ALA A O 1
ATOM 3041 N N . ASN A 1 392 ? 5.646 8.087 8.971 1.00 98.75 392 ASN A N 1
ATOM 3042 C CA . ASN A 1 392 ? 5.470 8.324 10.408 1.00 98.75 392 ASN A CA 1
ATOM 3043 C C . ASN A 1 392 ? 6.800 8.579 11.137 1.00 98.75 392 ASN A C 1
ATOM 3045 O O . ASN A 1 392 ? 6.845 9.388 12.065 1.00 98.75 392 ASN A O 1
ATOM 3049 N N . LEU A 1 393 ? 7.894 7.939 10.705 1.00 98.31 393 LEU A N 1
ATOM 3050 C CA . LEU A 1 393 ? 9.233 8.239 11.223 1.00 98.31 393 LEU A CA 1
ATOM 3051 C C . LEU A 1 393 ? 9.660 9.675 10.879 1.00 98.31 393 LEU A C 1
ATOM 3053 O O . LEU A 1 393 ? 10.259 10.346 11.719 1.00 98.31 393 LEU A O 1
ATOM 3057 N N . TRP A 1 394 ? 9.313 10.179 9.690 1.00 97.88 394 TRP A N 1
ATOM 3058 C CA . TRP A 1 394 ? 9.549 11.580 9.333 1.00 97.88 394 TRP A CA 1
ATOM 3059 C C . TRP A 1 394 ? 8.695 12.558 10.126 1.00 97.88 394 TRP A C 1
ATOM 3061 O O . TRP A 1 394 ? 9.240 13.542 10.614 1.00 97.88 394 TRP A O 1
ATOM 3071 N N . VAL A 1 395 ? 7.403 12.280 10.316 1.00 98.44 395 VAL A N 1
ATOM 3072 C CA . VAL A 1 395 ? 6.533 13.111 11.169 1.00 98.44 395 VAL A CA 1
ATOM 3073 C C . VAL A 1 395 ? 7.139 13.249 12.567 1.00 98.44 395 VAL A C 1
ATOM 3075 O O . VAL A 1 395 ? 7.259 14.357 13.088 1.00 98.44 395 VAL A O 1
ATOM 3078 N N . LYS A 1 396 ? 7.623 12.135 13.134 1.00 97.62 396 LYS A N 1
ATOM 3079 C CA . LYS A 1 396 ? 8.310 12.144 14.428 1.00 97.62 396 LYS A CA 1
ATOM 3080 C C . LYS A 1 396 ? 9.612 12.949 14.402 1.00 97.62 396 LYS A C 1
ATOM 3082 O O . LYS A 1 396 ? 9.899 13.660 15.363 1.00 97.62 396 LYS A O 1
ATOM 3087 N N . ALA A 1 397 ? 10.403 12.837 13.336 1.00 97.00 397 ALA A N 1
ATOM 3088 C CA . ALA A 1 397 ? 11.640 13.604 13.171 1.00 97.00 397 ALA A CA 1
ATOM 3089 C C . ALA A 1 397 ? 11.388 15.120 13.046 1.00 97.00 397 ALA A C 1
ATOM 3091 O O . ALA A 1 397 ? 12.221 15.913 13.473 1.00 97.00 397 ALA A O 1
ATOM 3092 N N . GLU A 1 398 ? 10.228 15.511 12.517 1.00 96.56 398 GLU A N 1
ATOM 3093 C CA . GLU A 1 398 ? 9.741 16.896 12.418 1.00 96.56 398 GLU A CA 1
ATOM 3094 C C . GLU A 1 398 ? 9.117 17.408 13.734 1.00 96.56 398 GLU A C 1
ATOM 3096 O O . GLU A 1 398 ? 8.622 18.533 13.790 1.00 96.56 398 GLU A O 1
ATOM 3101 N N . GLY A 1 399 ? 9.149 16.602 14.803 1.00 96.19 399 GLY A N 1
ATOM 3102 C CA . GLY A 1 399 ? 8.694 16.979 16.143 1.00 96.19 399 GLY A CA 1
ATOM 3103 C C . GLY A 1 399 ? 7.193 16.824 16.392 1.00 96.19 399 GLY A C 1
ATOM 3104 O O . GLY A 1 399 ? 6.745 17.127 17.494 1.00 96.19 399 GLY A O 1
ATOM 3105 N N . GLU A 1 400 ? 6.433 16.321 15.419 1.00 96.44 400 GLU A N 1
ATOM 3106 C CA . GLU A 1 400 ? 4.980 16.163 15.516 1.00 96.44 400 GLU A CA 1
ATOM 3107 C C . GLU A 1 400 ? 4.562 14.738 15.899 1.00 96.44 400 GLU A C 1
ATOM 3109 O O . GLU A 1 400 ? 5.332 13.771 15.812 1.00 96.44 400 GLU A O 1
ATOM 3114 N N . ALA A 1 401 ? 3.308 14.598 16.333 1.00 96.44 401 ALA A N 1
ATOM 3115 C CA . ALA A 1 401 ? 2.719 13.295 16.610 1.00 96.44 401 ALA A CA 1
ATOM 3116 C C . ALA A 1 401 ? 2.430 12.537 15.296 1.00 96.44 401 ALA A C 1
ATOM 3118 O O . ALA A 1 401 ? 1.756 13.091 14.420 1.00 96.44 401 ALA A O 1
ATOM 3119 N N . PRO A 1 402 ? 2.882 11.273 15.153 1.00 98.00 402 PRO A N 1
ATOM 3120 C CA . PRO A 1 402 ? 2.541 10.433 14.005 1.00 98.00 402 PRO A CA 1
ATOM 3121 C C . PRO A 1 402 ? 1.029 10.131 13.947 1.00 98.00 402 PRO A C 1
ATOM 3123 O O . PRO A 1 402 ? 0.223 10.648 14.733 1.00 98.00 402 PRO A O 1
ATOM 3126 N N . ALA A 1 403 ? 0.625 9.274 13.008 1.00 98.44 403 ALA A N 1
ATOM 3127 C CA . ALA A 1 403 ? -0.716 8.704 13.022 1.00 98.44 403 ALA A CA 1
ATOM 3128 C C . ALA A 1 403 ? -1.014 8.024 14.373 1.00 98.44 403 ALA A C 1
ATOM 3130 O O . ALA A 1 403 ? -0.122 7.559 15.083 1.00 98.44 403 ALA A O 1
ATOM 3131 N N . ASP A 1 404 ? -2.288 7.958 14.733 1.00 98.56 404 ASP A N 1
ATOM 3132 C CA . ASP A 1 404 ? -2.744 7.383 15.993 1.00 98.56 404 ASP A CA 1
ATOM 3133 C C . ASP A 1 404 ? -2.791 5.858 15.965 1.00 98.56 404 ASP A C 1
ATOM 3135 O O . ASP A 1 404 ? -2.592 5.221 16.992 1.00 98.56 404 ASP A O 1
ATOM 3139 N N . CYS A 1 405 ? -3.028 5.262 14.800 1.00 98.12 405 CYS A N 1
ATOM 3140 C CA . CYS A 1 405 ? -3.019 3.818 14.599 1.00 98.12 405 CYS A CA 1
ATOM 3141 C C . CYS A 1 405 ? -2.612 3.507 13.161 1.00 98.12 405 CYS A C 1
ATOM 3143 O O . CYS A 1 405 ? -3.023 4.194 12.223 1.00 98.12 405 CYS A O 1
ATOM 3145 N N . VAL A 1 406 ? -1.841 2.436 12.976 1.00 98.50 406 VAL A N 1
ATOM 3146 C CA . VAL A 1 406 ? -1.439 1.966 11.647 1.00 98.50 406 VAL A CA 1
ATOM 3147 C C . VAL A 1 406 ? -1.798 0.493 11.481 1.00 98.50 406 VAL A C 1
ATOM 3149 O O . VAL A 1 406 ? -1.473 -0.334 12.332 1.00 98.50 406 VAL A O 1
ATOM 3152 N N . ILE A 1 407 ? -2.441 0.163 10.361 1.00 97.62 407 ILE A N 1
ATOM 3153 C CA . ILE A 1 407 ? -2.747 -1.204 9.937 1.00 97.62 407 ILE A CA 1
ATOM 3154 C C . ILE A 1 407 ? -1.933 -1.513 8.684 1.00 97.62 407 ILE A C 1
ATOM 3156 O O . ILE A 1 407 ? -2.121 -0.883 7.647 1.00 97.62 407 ILE A O 1
ATOM 3160 N N . LEU A 1 408 ? -1.021 -2.476 8.790 1.00 97.69 408 LEU A N 1
ATOM 3161 C CA . LEU A 1 408 ? -0.143 -2.926 7.716 1.00 97.69 408 LEU A CA 1
ATOM 3162 C C . LEU A 1 408 ? -0.659 -4.263 7.183 1.00 97.69 408 LEU A C 1
ATOM 3164 O O . LEU A 1 408 ? -0.533 -5.285 7.854 1.00 97.69 408 LEU A O 1
ATOM 3168 N N . ASN A 1 409 ? -1.230 -4.256 5.984 1.00 93.50 409 ASN A N 1
ATOM 3169 C CA . ASN A 1 409 ? -1.758 -5.444 5.320 1.00 93.50 409 ASN A CA 1
ATOM 3170 C C . ASN A 1 409 ? -0.739 -5.962 4.308 1.00 93.50 409 ASN A C 1
ATOM 3172 O O . ASN A 1 409 ? -0.275 -5.194 3.462 1.00 93.50 409 ASN A O 1
ATOM 3176 N N . ASN A 1 410 ? -0.395 -7.249 4.393 1.00 90.44 410 ASN A N 1
ATOM 3177 C CA . ASN A 1 410 ? 0.454 -7.929 3.408 1.00 90.44 410 ASN A CA 1
ATOM 3178 C C . ASN A 1 410 ? 1.777 -7.174 3.156 1.00 90.44 410 ASN A C 1
ATOM 3180 O O . ASN A 1 410 ? 2.228 -6.997 2.029 1.00 90.44 410 ASN A O 1
ATOM 3184 N N . SER A 1 411 ? 2.390 -6.669 4.232 1.00 94.62 411 SER A N 1
ATOM 3185 C CA . SER A 1 411 ? 3.631 -5.901 4.161 1.00 94.62 411 SER A CA 1
ATOM 3186 C C . SER A 1 411 ? 4.795 -6.713 3.558 1.00 94.62 411 SER A C 1
ATOM 3188 O O . SER A 1 411 ? 5.162 -7.744 4.135 1.00 94.62 411 SER A O 1
ATOM 3190 N N . PRO A 1 412 ? 5.462 -6.222 2.493 1.00 90.25 412 PRO A N 1
ATOM 3191 C CA . PRO A 1 412 ? 6.678 -6.827 1.952 1.00 90.25 412 PRO A CA 1
ATOM 3192 C C . PRO A 1 412 ? 7.919 -6.530 2.805 1.00 90.25 412 PRO A C 1
ATOM 3194 O O . PRO A 1 412 ? 9.010 -6.993 2.482 1.00 90.25 412 PRO A O 1
ATOM 3197 N N . TYR A 1 413 ? 7.783 -5.772 3.902 1.00 94.31 413 TYR A N 1
ATOM 3198 C CA . TYR A 1 413 ? 8.895 -5.497 4.806 1.00 94.31 413 TYR A CA 1
ATOM 3199 C C . TYR A 1 413 ? 9.456 -6.798 5.392 1.00 94.31 413 TYR A C 1
ATOM 3201 O O . TYR A 1 413 ? 8.747 -7.520 6.098 1.00 94.31 413 TYR A O 1
ATOM 3209 N N . SER A 1 414 ? 10.726 -7.090 5.121 1.00 92.44 414 SER A N 1
ATOM 3210 C CA . SER A 1 414 ? 11.384 -8.311 5.587 1.00 92.44 414 SER A CA 1
ATOM 3211 C C . SER A 1 414 ? 12.162 -8.074 6.880 1.00 92.44 414 SER A C 1
ATOM 3213 O O . SER A 1 414 ? 12.872 -7.077 7.023 1.00 92.44 414 SER A O 1
ATOM 3215 N N . LEU A 1 415 ? 12.084 -9.042 7.796 1.00 92.88 415 LEU A N 1
ATOM 3216 C CA . LEU A 1 415 ? 12.776 -9.036 9.093 1.00 92.88 415 LEU A CA 1
ATOM 3217 C C . LEU A 1 415 ? 14.203 -9.599 9.042 1.00 92.88 415 LEU A C 1
ATOM 3219 O O . LEU A 1 415 ? 14.938 -9.499 10.024 1.00 92.88 415 LEU A O 1
ATOM 3223 N N . GLU A 1 416 ? 14.597 -10.192 7.918 1.00 87.62 416 GLU A N 1
ATOM 3224 C CA . GLU A 1 416 ? 15.964 -10.685 7.702 1.00 87.62 416 GLU A CA 1
ATOM 3225 C C . GLU A 1 416 ? 16.453 -10.243 6.321 1.00 87.62 416 GLU A C 1
ATOM 3227 O O . GLU A 1 416 ? 15.656 -9.879 5.443 1.00 87.62 416 GLU A O 1
ATOM 3232 N N . ASN A 1 417 ? 17.762 -10.233 6.132 1.00 80.75 417 ASN A N 1
ATOM 3233 C CA . ASN A 1 417 ? 18.383 -9.878 4.874 1.00 80.75 417 ASN A CA 1
ATOM 3234 C C . ASN A 1 417 ? 17.971 -10.854 3.763 1.00 80.75 417 ASN A C 1
ATOM 3236 O O . ASN A 1 417 ? 17.720 -12.038 3.989 1.00 80.75 417 ASN A O 1
ATOM 3240 N N . ARG A 1 418 ? 17.872 -10.345 2.534 1.00 73.75 418 ARG A N 1
ATOM 3241 C CA . ARG A 1 418 ? 17.509 -11.159 1.374 1.00 73.75 418 ARG A CA 1
ATOM 3242 C C . ARG A 1 418 ? 18.742 -11.380 0.516 1.00 73.75 418 ARG A C 1
ATOM 3244 O O . ARG A 1 418 ? 19.488 -10.452 0.212 1.00 73.75 418 ARG A O 1
ATOM 3251 N N . TRP A 1 419 ? 18.966 -12.627 0.115 1.00 57.62 419 TRP A N 1
ATOM 3252 C CA . TRP A 1 419 ? 20.167 -13.024 -0.625 1.00 57.62 419 TRP A CA 1
ATOM 3253 C C . TRP A 1 419 ? 20.344 -12.254 -1.945 1.00 57.62 419 TRP A C 1
ATOM 3255 O O . TRP A 1 419 ? 21.471 -11.968 -2.338 1.00 57.62 419 TRP A O 1
ATOM 3265 N N . LEU A 1 420 ? 19.238 -11.886 -2.600 1.00 54.69 420 LEU A N 1
ATOM 3266 C CA . LEU A 1 420 ? 19.256 -11.157 -3.864 1.00 54.69 420 LEU A CA 1
ATOM 3267 C C . LEU A 1 420 ? 19.532 -9.659 -3.685 1.00 54.69 420 LEU A C 1
ATOM 3269 O O . LEU A 1 420 ? 20.164 -9.049 -4.541 1.00 54.69 420 LEU A O 1
ATOM 3273 N N . GLU A 1 421 ? 19.127 -9.082 -2.553 1.00 57.31 421 GLU A N 1
ATOM 3274 C CA . GLU A 1 421 ? 19.509 -7.721 -2.156 1.00 57.31 421 GLU A CA 1
ATOM 3275 C C . GLU A 1 421 ? 21.002 -7.673 -1.803 1.00 57.31 421 GLU A C 1
ATOM 3277 O O . GLU A 1 421 ? 21.719 -6.795 -2.271 1.00 57.31 421 GLU A O 1
ATOM 3282 N N . ASN A 1 422 ? 21.517 -8.694 -1.104 1.00 50.94 422 ASN A N 1
ATOM 3283 C CA . ASN A 1 422 ? 22.952 -8.861 -0.824 1.00 50.94 422 ASN A CA 1
ATOM 3284 C C . ASN A 1 422 ? 23.833 -8.959 -2.082 1.00 50.94 422 ASN A C 1
ATOM 3286 O O . ASN A 1 422 ? 25.030 -8.686 -2.008 1.00 50.94 422 ASN A O 1
ATOM 3290 N N . ALA A 1 423 ? 23.257 -9.345 -3.224 1.00 46.22 423 ALA A N 1
ATOM 3291 C CA . ALA A 1 423 ? 23.953 -9.390 -4.506 1.00 46.22 423 ALA A CA 1
ATOM 3292 C C . ALA A 1 423 ? 23.982 -8.029 -5.232 1.00 46.22 423 ALA A C 1
ATOM 3294 O O . ALA A 1 423 ? 24.686 -7.895 -6.235 1.00 46.22 423 ALA A O 1
ATOM 3295 N N . GLN A 1 424 ? 23.240 -7.021 -4.752 1.00 49.88 424 GLN A N 1
ATOM 3296 C CA . GLN A 1 424 ? 23.222 -5.679 -5.334 1.00 49.88 424 GLN A CA 1
ATOM 3297 C C . GLN A 1 424 ? 24.290 -4.761 -4.716 1.00 49.88 424 GLN A C 1
ATOM 3299 O O . GLN A 1 424 ? 24.552 -4.830 -3.511 1.00 49.88 424 GLN A O 1
ATOM 3304 N N . PRO A 1 425 ? 24.896 -3.858 -5.513 1.00 42.56 425 PRO A N 1
ATOM 3305 C CA . PRO A 1 425 ? 25.882 -2.907 -5.011 1.00 42.56 425 PRO A CA 1
ATOM 3306 C C . PRO A 1 425 ? 25.253 -1.951 -3.985 1.00 42.56 425 PRO A C 1
ATOM 3308 O O . PRO A 1 425 ? 24.251 -1.304 -4.271 1.00 42.56 425 PRO A O 1
ATOM 3311 N N . GLY A 1 426 ? 25.859 -1.832 -2.801 1.00 54.34 426 GLY A N 1
ATOM 3312 C CA . GLY A 1 426 ? 25.393 -0.936 -1.737 1.00 54.34 426 GLY A CA 1
ATOM 3313 C C . GLY A 1 426 ? 25.620 -1.493 -0.330 1.00 54.34 426 GLY A C 1
ATOM 3314 O O . GLY A 1 426 ? 26.115 -2.606 -0.160 1.00 54.34 426 GLY A O 1
ATOM 3315 N N . ASN A 1 427 ? 25.254 -0.707 0.687 1.00 61.50 427 ASN A N 1
ATOM 3316 C CA . ASN A 1 427 ? 25.227 -1.159 2.079 1.00 61.50 427 ASN A CA 1
ATOM 3317 C C . ASN A 1 427 ? 23.863 -1.786 2.374 1.00 61.50 427 ASN A C 1
ATOM 3319 O O . ASN A 1 427 ? 22.885 -1.073 2.585 1.00 61.50 427 ASN A O 1
ATOM 3323 N N . GLN A 1 428 ? 23.814 -3.114 2.394 1.00 72.44 428 GLN A N 1
ATOM 3324 C CA . GLN A 1 428 ? 22.577 -3.861 2.602 1.00 72.44 428 GLN A CA 1
ATOM 3325 C C . GLN A 1 428 ? 22.224 -3.938 4.088 1.00 72.44 428 GLN A C 1
ATOM 3327 O O . GLN A 1 428 ? 23.096 -4.139 4.941 1.00 72.44 428 GLN A O 1
ATOM 3332 N N . GLN A 1 429 ? 20.942 -3.767 4.420 1.00 80.94 429 GLN A N 1
ATOM 3333 C CA . GLN A 1 429 ? 20.506 -3.849 5.813 1.00 80.94 429 GLN A CA 1
ATOM 3334 C C . GLN A 1 429 ? 20.619 -5.279 6.349 1.00 80.94 429 GLN A C 1
ATOM 3336 O O . GLN A 1 429 ? 20.031 -6.213 5.799 1.00 80.94 429 GLN A O 1
ATOM 3341 N N . THR A 1 430 ? 21.308 -5.416 7.483 1.00 88.06 430 THR A N 1
ATOM 3342 C CA . THR A 1 430 ? 21.358 -6.657 8.263 1.00 88.06 430 THR A CA 1
ATOM 3343 C C . THR A 1 430 ? 20.005 -6.967 8.906 1.00 88.06 430 THR A C 1
ATOM 3345 O O . THR A 1 430 ? 19.185 -6.072 9.119 1.00 88.06 430 THR A O 1
ATOM 3348 N N . ASP A 1 431 ? 19.802 -8.224 9.299 1.00 91.50 431 ASP A N 1
ATOM 3349 C CA . ASP A 1 431 ? 18.611 -8.687 10.026 1.00 91.50 431 ASP A CA 1
ATOM 3350 C C . ASP A 1 431 ? 18.361 -7.834 11.267 1.00 91.50 431 ASP A C 1
ATOM 3352 O O . ASP A 1 431 ? 17.266 -7.322 11.492 1.00 91.50 431 ASP A O 1
ATOM 3356 N N . LYS A 1 432 ? 19.431 -7.599 12.036 1.00 93.12 432 LYS A N 1
ATOM 3357 C CA . LYS A 1 432 ? 19.390 -6.777 13.242 1.00 93.12 432 LYS A CA 1
ATOM 3358 C C . LYS A 1 432 ? 18.903 -5.361 12.939 1.00 93.12 432 LYS A C 1
ATOM 3360 O O . LYS A 1 432 ? 18.050 -4.862 13.663 1.00 93.12 432 LYS A O 1
ATOM 3365 N N . ALA A 1 433 ? 19.410 -4.726 11.880 1.00 92.50 433 ALA A N 1
ATOM 3366 C CA . ALA A 1 433 ? 18.983 -3.380 11.507 1.00 92.50 433 ALA A CA 1
ATOM 3367 C C . ALA A 1 433 ? 17.492 -3.347 11.134 1.00 92.50 433 ALA A C 1
ATOM 3369 O O . ALA A 1 433 ? 16.768 -2.471 11.598 1.00 92.50 433 ALA A O 1
ATOM 3370 N N . ARG A 1 434 ? 17.009 -4.337 10.374 1.00 94.00 434 ARG A N 1
ATOM 3371 C CA . ARG A 1 434 ? 15.594 -4.438 9.974 1.00 94.00 434 ARG A CA 1
ATOM 3372 C C . ARG A 1 434 ? 14.664 -4.629 11.166 1.00 94.00 434 ARG A C 1
ATOM 3374 O O . ARG A 1 434 ? 13.637 -3.953 11.262 1.00 94.00 434 ARG A O 1
ATOM 3381 N N . GLN A 1 435 ? 15.030 -5.519 12.083 1.00 96.44 435 GLN A N 1
ATOM 3382 C CA . GLN A 1 435 ? 14.275 -5.771 13.312 1.00 96.44 435 GLN A CA 1
ATOM 3383 C C . GLN A 1 435 ? 14.262 -4.533 14.212 1.00 96.44 435 GLN A C 1
ATOM 3385 O O . GLN A 1 435 ? 13.207 -4.148 14.711 1.00 96.44 435 GLN A O 1
ATOM 3390 N N . GLN A 1 436 ? 15.403 -3.849 14.348 1.00 95.75 436 GLN A N 1
ATOM 3391 C CA . GLN A 1 436 ? 15.499 -2.593 15.093 1.00 95.75 436 GLN A CA 1
ATOM 3392 C C . GLN A 1 436 ? 14.658 -1.478 14.468 1.00 95.75 436 GLN A C 1
ATOM 3394 O O . GLN A 1 436 ? 14.006 -0.740 15.200 1.00 95.75 436 GLN A O 1
ATOM 3399 N N . THR A 1 437 ? 14.621 -1.362 13.139 1.00 96.19 437 THR A N 1
ATOM 3400 C CA . THR A 1 437 ? 13.759 -0.395 12.447 1.00 96.19 437 THR A CA 1
ATOM 3401 C C . THR A 1 437 ? 12.280 -0.660 12.731 1.00 96.19 437 THR A C 1
ATOM 3403 O O . THR A 1 437 ? 11.560 0.283 13.052 1.00 96.19 437 THR A O 1
ATOM 3406 N N . LEU A 1 438 ? 11.822 -1.918 12.686 1.00 97.44 438 LEU A N 1
ATOM 3407 C CA . LEU A 1 438 ? 10.441 -2.256 13.045 1.00 97.44 438 LEU A CA 1
ATOM 3408 C C . LEU A 1 438 ? 10.150 -1.954 14.523 1.00 97.44 438 LEU A C 1
ATOM 3410 O O . LEU A 1 438 ? 9.145 -1.316 14.831 1.00 97.44 438 LEU A O 1
ATOM 3414 N N . ALA A 1 439 ? 11.031 -2.375 15.433 1.00 97.19 439 ALA A N 1
ATOM 3415 C CA . ALA A 1 439 ? 10.878 -2.121 16.863 1.00 97.19 439 ALA A CA 1
ATOM 3416 C C . ALA A 1 439 ? 10.812 -0.617 17.167 1.00 97.19 439 ALA A C 1
ATOM 3418 O O . ALA A 1 439 ? 9.949 -0.177 17.927 1.00 97.19 439 ALA A O 1
ATOM 3419 N N . HIS A 1 440 ? 11.664 0.181 16.518 1.00 97.38 440 HIS A N 1
ATOM 3420 C CA . HIS A 1 440 ? 11.665 1.632 16.656 1.00 97.38 440 HIS A CA 1
ATOM 3421 C C . HIS A 1 440 ? 10.405 2.273 16.067 1.00 97.38 440 HIS A C 1
ATOM 3423 O O . HIS A 1 440 ? 9.823 3.150 16.697 1.00 97.38 440 HIS A O 1
ATOM 3429 N N . PHE A 1 441 ? 9.926 1.807 14.911 1.00 98.38 441 PHE A N 1
ATOM 3430 C CA . PHE A 1 441 ? 8.642 2.247 14.368 1.00 98.38 441 PHE A CA 1
ATOM 3431 C C . PHE A 1 441 ? 7.497 1.970 15.355 1.00 98.38 441 PHE A C 1
ATOM 3433 O O . PHE A 1 441 ? 6.739 2.880 15.687 1.00 98.38 441 PHE A O 1
ATOM 3440 N N . CYS A 1 442 ? 7.415 0.759 15.916 1.00 98.06 442 CYS A N 1
ATOM 3441 C CA . CYS A 1 442 ? 6.438 0.451 16.961 1.00 98.06 442 CYS A CA 1
ATOM 3442 C C . CYS A 1 442 ? 6.616 1.343 18.198 1.00 98.06 442 CYS A C 1
ATOM 3444 O O . CYS A 1 442 ? 5.621 1.788 18.761 1.00 98.06 442 CYS A O 1
ATOM 3446 N N . GLN A 1 443 ? 7.846 1.648 18.615 1.00 96.56 443 GLN A N 1
ATOM 3447 C CA . GLN A 1 443 ? 8.098 2.573 19.721 1.00 96.56 443 GLN A CA 1
ATOM 3448 C C . GLN A 1 443 ? 7.549 3.976 19.425 1.00 96.56 443 GLN A C 1
ATOM 3450 O O . GLN A 1 443 ? 6.822 4.515 20.256 1.00 96.56 443 GLN A O 1
ATOM 3455 N N . VAL A 1 444 ? 7.829 4.524 18.237 1.00 97.38 444 VAL A N 1
ATOM 3456 C CA . VAL A 1 444 ? 7.334 5.837 17.789 1.00 97.38 444 VAL A CA 1
ATOM 3457 C C . VAL A 1 444 ? 5.810 5.898 17.828 1.00 97.38 444 VAL A C 1
ATOM 3459 O O . VAL A 1 444 ? 5.254 6.853 18.364 1.00 97.38 444 VAL A O 1
ATOM 3462 N N . MET A 1 445 ? 5.132 4.864 17.326 1.00 98.06 445 MET A N 1
ATOM 3463 C CA . MET A 1 445 ? 3.670 4.782 17.389 1.00 98.06 445 MET A CA 1
ATOM 3464 C C . MET A 1 445 ? 3.176 4.666 18.837 1.00 98.06 445 MET A C 1
ATOM 3466 O O . MET A 1 445 ? 2.240 5.345 19.243 1.00 98.06 445 MET A O 1
ATOM 3470 N N . GLY A 1 446 ? 3.835 3.843 19.653 1.00 95.88 446 GLY A N 1
ATOM 3471 C CA . GLY A 1 446 ? 3.453 3.601 21.042 1.00 95.88 446 GLY A CA 1
ATOM 3472 C C . GLY A 1 446 ? 3.739 4.764 21.995 1.00 95.88 446 GLY A C 1
ATOM 3473 O O . GLY A 1 446 ? 3.309 4.717 23.146 1.00 95.88 446 GLY A O 1
ATOM 3474 N N . ASP A 1 447 ? 4.473 5.794 21.569 1.00 95.56 447 ASP A N 1
ATOM 3475 C CA . ASP A 1 447 ? 4.640 7.060 22.300 1.00 95.56 447 ASP A CA 1
ATOM 3476 C C . ASP A 1 447 ? 3.396 7.961 22.222 1.00 95.56 447 ASP A C 1
ATOM 3478 O O . ASP A 1 447 ? 3.378 9.040 22.815 1.00 95.56 447 ASP A O 1
ATOM 3482 N N . ASN A 1 448 ? 2.339 7.515 21.535 1.00 96.44 448 ASN A N 1
ATOM 3483 C CA . ASN A 1 448 ? 1.036 8.163 21.552 1.00 96.44 448 ASN A CA 1
ATOM 3484 C C . ASN A 1 448 ? 0.524 8.338 22.994 1.00 96.44 448 ASN A C 1
ATOM 3486 O O . ASN A 1 448 ? 0.397 7.369 23.745 1.00 96.44 448 ASN A O 1
ATOM 3490 N N . ALA A 1 449 ? 0.179 9.573 23.367 1.00 94.25 449 ALA A N 1
ATOM 3491 C CA . ALA A 1 449 ? -0.260 9.920 24.719 1.00 94.25 449 ALA A CA 1
ATOM 3492 C C . ALA A 1 449 ? -1.566 9.224 25.149 1.00 94.25 449 ALA A C 1
ATOM 3494 O O . ALA A 1 449 ? -1.841 9.119 26.342 1.00 94.25 449 ALA A O 1
ATOM 3495 N N . ARG A 1 450 ? -2.369 8.743 24.191 1.00 93.12 450 ARG A N 1
ATOM 3496 C CA . ARG A 1 450 ? -3.634 8.031 24.427 1.00 93.12 450 ARG A CA 1
ATOM 3497 C C . ARG A 1 450 ? -3.477 6.505 24.427 1.00 93.12 450 ARG A C 1
ATOM 3499 O O . ARG A 1 450 ? -4.467 5.794 24.618 1.00 93.12 450 ARG A O 1
ATOM 3506 N N . TYR A 1 451 ? -2.262 5.984 24.221 1.00 94.31 451 TYR A N 1
ATOM 3507 C CA . TYR A 1 451 ? -1.995 4.550 24.319 1.00 94.31 451 TYR A CA 1
ATOM 3508 C C . TYR A 1 451 ? -2.124 4.077 25.771 1.00 94.31 451 TYR A C 1
ATOM 3510 O O . TYR A 1 451 ? -1.387 4.503 26.655 1.00 94.31 451 TYR A O 1
ATOM 3518 N N . ASN A 1 452 ? -3.047 3.146 26.008 1.00 92.31 452 ASN A N 1
ATOM 3519 C CA . ASN A 1 452 ? -3.376 2.616 27.335 1.00 92.31 452 ASN A CA 1
ATOM 3520 C C . ASN A 1 452 ? -3.005 1.126 27.499 1.00 92.31 452 ASN A C 1
ATOM 3522 O O . ASN A 1 452 ? -3.615 0.415 28.295 1.00 92.31 452 ASN A O 1
ATOM 3526 N N . GLY A 1 453 ? -2.060 0.615 26.702 1.00 88.31 453 GLY A N 1
ATOM 3527 C CA . GLY A 1 453 ? -1.749 -0.821 26.654 1.00 88.31 453 GLY A CA 1
ATOM 3528 C C . GLY A 1 453 ? -2.683 -1.639 25.749 1.00 88.31 453 GLY A C 1
ATOM 3529 O O . GLY A 1 453 ? -2.646 -2.871 25.779 1.00 88.31 453 GLY A O 1
ATOM 3530 N N . GLY A 1 454 ? -3.524 -0.974 24.947 1.00 85.31 454 GLY A N 1
ATOM 3531 C CA . GLY A 1 454 ? -4.515 -1.615 24.077 1.00 85.31 454 GLY A CA 1
ATOM 3532 C C . GLY A 1 454 ? -5.721 -2.160 24.847 1.00 85.31 454 GLY A C 1
ATOM 3533 O O . GLY A 1 454 ? -6.314 -3.152 24.428 1.00 85.31 454 GLY A O 1
ATOM 3534 N N . GLN A 1 455 ? -6.032 -1.549 25.991 1.00 89.06 455 GLN A N 1
ATOM 3535 C CA . GLN A 1 455 ? -7.238 -1.812 26.779 1.00 89.06 455 GLN A CA 1
ATOM 3536 C C . GLN A 1 455 ? -8.432 -1.063 26.182 1.00 89.06 455 GLN A C 1
ATOM 3538 O O . GLN A 1 455 ? -8.252 -0.125 25.415 1.00 89.06 455 GLN A O 1
ATOM 3543 N N . SER A 1 456 ? -9.660 -1.421 26.545 1.00 90.88 456 SER A N 1
ATOM 3544 C CA . SER A 1 456 ? -10.857 -0.690 26.099 1.00 90.88 456 SER A CA 1
ATOM 3545 C C . SER A 1 456 ? -10.845 0.801 26.470 1.00 90.88 456 SER A C 1
ATOM 3547 O O . SER A 1 456 ? -10.128 1.204 27.391 1.00 90.88 456 SER A O 1
ATOM 3549 N N . HIS A 1 457 ? -11.620 1.633 25.759 1.00 91.00 457 HIS A N 1
ATOM 3550 C CA . HIS A 1 457 ? -11.806 3.027 26.176 1.00 91.00 457 HIS A CA 1
ATOM 3551 C C . HIS A 1 457 ? -12.480 3.089 27.548 1.00 91.00 457 HIS A C 1
ATOM 3553 O O . HIS A 1 457 ? -13.278 2.214 27.903 1.00 91.00 457 HIS A O 1
ATOM 3559 N N . SER A 1 458 ? -12.160 4.134 28.312 1.00 91.25 458 SER A N 1
ATOM 3560 C CA . SER A 1 458 ? -12.769 4.361 29.620 1.00 91.25 458 SER A CA 1
ATOM 3561 C C . SER A 1 458 ? -14.261 4.708 29.499 1.00 91.25 458 SER A C 1
ATOM 3563 O O . SER A 1 458 ? -14.772 5.016 28.415 1.00 91.25 458 SER A O 1
ATOM 3565 N N . ALA A 1 459 ? -14.977 4.661 30.625 1.00 91.19 459 ALA A N 1
ATOM 3566 C CA . ALA A 1 459 ? -16.359 5.133 30.679 1.00 91.19 459 ALA A CA 1
ATOM 3567 C C . ALA A 1 459 ? -16.445 6.625 30.307 1.00 91.19 459 ALA A C 1
ATOM 3569 O O . ALA A 1 459 ? -17.325 7.003 29.538 1.00 91.19 459 ALA A O 1
ATOM 3570 N N . ASP A 1 460 ? -15.482 7.430 30.763 1.00 91.75 460 ASP A N 1
ATOM 3571 C CA . ASP A 1 460 ? -15.406 8.865 30.473 1.00 91.75 460 ASP A CA 1
ATOM 3572 C C . ASP A 1 460 ? -15.173 9.137 28.978 1.00 91.75 460 ASP A C 1
ATOM 3574 O O . ASP A 1 460 ? -15.870 9.961 28.389 1.00 91.75 460 ASP A O 1
ATOM 3578 N N . ASP A 1 461 ? -14.261 8.397 28.331 1.00 91.38 461 ASP A N 1
ATOM 3579 C CA . ASP A 1 461 ? -14.055 8.476 26.874 1.00 91.38 461 ASP A CA 1
ATOM 3580 C C . ASP A 1 461 ? -15.345 8.136 26.111 1.00 91.38 461 ASP A C 1
ATOM 3582 O O . ASP A 1 461 ? -15.714 8.805 25.145 1.00 91.38 461 ASP A O 1
ATOM 3586 N N . THR A 1 462 ? -16.038 7.078 26.545 1.00 91.56 462 THR A N 1
ATOM 3587 C CA . THR A 1 462 ? -17.281 6.613 25.915 1.00 91.56 462 THR A CA 1
ATOM 3588 C C . THR A 1 462 ? -18.380 7.669 26.045 1.00 91.56 462 THR A C 1
ATOM 3590 O O . THR A 1 462 ? -19.089 7.953 25.079 1.00 91.56 462 THR A O 1
ATOM 3593 N N . GLU A 1 463 ? -18.493 8.292 27.219 1.00 91.88 463 GLU A N 1
ATOM 3594 C CA . GLU A 1 463 ? -19.429 9.384 27.482 1.00 91.88 463 GLU A CA 1
ATOM 3595 C C . GLU A 1 463 ? -19.097 10.630 26.650 1.00 91.88 463 GLU A C 1
ATOM 3597 O O . GLU A 1 463 ? -19.990 11.269 26.095 1.00 91.88 463 GLU A O 1
ATOM 3602 N N . GLN A 1 464 ? -17.813 10.958 26.487 1.00 91.00 464 GLN A N 1
ATOM 3603 C CA . GLN A 1 464 ? -17.383 12.075 25.649 1.00 91.00 464 GLN A CA 1
ATOM 3604 C C . GLN A 1 464 ? -17.741 11.856 24.172 1.00 91.00 464 GLN A C 1
ATOM 3606 O O . GLN A 1 464 ? -18.304 12.754 23.542 1.00 91.00 464 GLN A O 1
ATOM 3611 N N . LEU A 1 465 ? -17.467 10.665 23.627 1.00 91.06 465 LEU A N 1
ATOM 3612 C CA . LEU A 1 465 ? -17.822 10.310 22.247 1.00 91.06 465 LEU A CA 1
ATOM 3613 C C . LEU A 1 465 ? -19.337 10.365 22.019 1.00 91.06 465 LEU A C 1
ATOM 3615 O O . LEU A 1 465 ? -19.788 10.817 20.964 1.00 91.06 465 LEU A O 1
ATOM 3619 N N . PHE A 1 466 ? -20.120 9.944 23.013 1.00 91.06 466 PHE A N 1
ATOM 3620 C CA . PHE A 1 466 ? -21.576 10.046 22.995 1.00 91.06 466 PHE A CA 1
ATOM 3621 C C . PHE A 1 466 ? -22.050 11.509 22.975 1.00 91.06 466 PHE A C 1
ATOM 3623 O O . PHE A 1 466 ? -22.799 11.907 22.086 1.00 91.06 466 PHE A O 1
ATOM 3630 N N . ASN A 1 467 ? -21.530 12.354 23.870 1.00 89.06 467 ASN A N 1
ATOM 3631 C CA . ASN A 1 467 ? -21.895 13.776 23.959 1.00 89.06 467 ASN A CA 1
ATOM 3632 C C . ASN A 1 467 ? -21.513 14.605 22.715 1.00 89.06 467 ASN A C 1
ATOM 3634 O O . ASN A 1 467 ? -22.093 15.666 22.453 1.00 89.06 467 ASN A O 1
ATOM 3638 N N . GLN A 1 468 ? -20.535 14.128 21.941 1.00 87.00 468 GLN A N 1
ATOM 3639 C CA . GLN A 1 468 ? -20.118 14.699 20.656 1.00 87.00 468 GLN A CA 1
ATOM 3640 C C . GLN A 1 468 ? -20.932 14.166 19.459 1.00 87.00 468 GLN A C 1
ATOM 3642 O O . GLN A 1 468 ? -20.695 14.570 18.319 1.00 87.00 468 GLN A O 1
ATOM 3647 N N . GLY A 1 469 ? -21.871 13.242 19.691 1.00 88.38 469 GLY A N 1
ATOM 3648 C CA . GLY A 1 469 ? -22.641 12.567 18.643 1.00 88.38 469 GLY A CA 1
ATOM 3649 C C . GLY A 1 469 ? -21.814 11.593 17.796 1.00 88.38 469 GLY A C 1
ATOM 3650 O O . GLY A 1 469 ? -22.309 11.073 16.798 1.00 88.38 469 GLY A O 1
ATOM 3651 N N . CYS A 1 470 ? -20.554 11.341 18.167 1.00 90.56 470 CYS A N 1
ATOM 3652 C CA . CYS A 1 470 ? -19.691 10.376 17.492 1.00 90.56 470 CYS A CA 1
ATOM 3653 C C . CYS A 1 470 ? -20.178 8.938 17.736 1.00 90.56 470 CYS A C 1
ATOM 3655 O O . CYS A 1 470 ? -20.132 8.103 16.831 1.00 90.56 470 CYS A O 1
ATOM 3657 N N . LEU A 1 471 ? -20.703 8.682 18.937 1.00 91.81 471 LEU A N 1
ATOM 3658 C CA . LEU A 1 471 ? -21.357 7.441 19.338 1.00 91.81 471 LEU A CA 1
ATOM 3659 C C . LEU A 1 471 ? -22.865 7.683 19.509 1.00 91.81 471 LEU A C 1
ATOM 3661 O O . LEU A 1 471 ? -23.259 8.643 20.164 1.00 91.81 471 LEU A O 1
ATOM 3665 N N . SER A 1 472 ? -23.706 6.821 18.935 1.00 92.19 472 SER A N 1
ATOM 3666 C CA . SER A 1 472 ? -25.167 6.862 19.139 1.00 92.19 472 SER A CA 1
ATOM 3667 C C . SER A 1 472 ? -25.595 6.092 20.396 1.00 92.19 472 SER A C 1
ATOM 3669 O O . SER A 1 472 ? -24.795 5.342 20.957 1.00 92.19 472 SER A O 1
ATOM 3671 N N . ASP A 1 473 ? -26.874 6.173 20.782 1.00 90.81 473 ASP A N 1
ATOM 3672 C CA . ASP A 1 473 ? -27.448 5.324 21.842 1.00 90.81 473 ASP A CA 1
ATOM 3673 C C . ASP A 1 473 ? -27.236 3.828 21.555 1.00 90.81 473 ASP A C 1
ATOM 3675 O O . ASP A 1 473 ? -26.706 3.091 22.388 1.00 90.81 473 ASP A O 1
ATOM 3679 N N . SER A 1 474 ? -27.567 3.391 20.333 1.00 89.94 474 SER A N 1
ATOM 3680 C CA . SER A 1 474 ? -27.386 1.994 19.910 1.00 89.94 474 SER A CA 1
ATOM 3681 C C . SER A 1 474 ? -25.910 1.577 19.877 1.00 89.94 474 SER A C 1
ATOM 3683 O O . SER A 1 474 ? -25.567 0.429 20.154 1.00 89.94 474 SER A O 1
ATOM 3685 N N . GLY A 1 475 ? -25.011 2.517 19.573 1.00 90.06 475 GLY A N 1
ATOM 3686 C CA . GLY A 1 475 ? -23.570 2.307 19.639 1.00 90.06 475 GLY A CA 1
ATOM 3687 C C . GLY A 1 475 ? -23.089 2.138 21.076 1.00 90.06 475 GLY A C 1
ATOM 3688 O O . GLY A 1 475 ? -22.342 1.206 21.366 1.00 90.06 475 GLY A O 1
ATOM 3689 N N . LYS A 1 476 ? -23.549 3.000 21.986 1.00 90.00 476 LYS A N 1
ATOM 3690 C CA . LYS A 1 476 ? -23.194 2.972 23.409 1.00 90.00 476 LYS A CA 1
ATOM 3691 C C . LYS A 1 476 ? -23.584 1.651 24.068 1.00 90.00 476 LYS A C 1
ATOM 3693 O O . LYS A 1 476 ? -22.791 1.105 24.830 1.00 90.00 476 LYS A O 1
ATOM 3698 N N . GLU A 1 477 ? -24.739 1.095 23.708 1.00 90.25 477 GLU A N 1
ATOM 3699 C CA . GLU A 1 477 ? -25.152 -0.245 24.142 1.00 90.25 477 GLU A CA 1
ATOM 3700 C C . GLU A 1 477 ? -24.162 -1.329 23.673 1.00 90.25 477 GLU A C 1
ATOM 3702 O O . GLU A 1 477 ? -23.660 -2.111 24.485 1.00 90.25 477 GLU A O 1
ATOM 3707 N N . LYS A 1 478 ? -23.792 -1.338 22.381 1.00 88.44 478 LYS A N 1
ATOM 3708 C CA . LYS A 1 478 ? -22.813 -2.297 21.826 1.00 88.44 478 LYS A CA 1
ATOM 3709 C C . LYS A 1 478 ? -21.433 -2.183 22.475 1.00 88.44 478 LYS A C 1
ATOM 3711 O O . LYS A 1 478 ? -20.739 -3.188 22.636 1.00 88.44 478 LYS A O 1
ATOM 3716 N N . TRP A 1 479 ? -21.026 -0.973 22.858 1.00 90.25 479 TRP A N 1
ATOM 3717 C CA . TRP A 1 479 ? -19.732 -0.696 23.491 1.00 90.25 479 TRP A CA 1
ATOM 3718 C C . TRP A 1 479 ? -19.604 -1.253 24.917 1.00 90.25 479 TRP A C 1
ATOM 3720 O O . TRP A 1 479 ? -18.502 -1.246 25.467 1.00 90.25 479 TRP A O 1
ATOM 3730 N N . GLY A 1 480 ? -20.669 -1.838 25.481 1.00 84.06 480 GLY A N 1
ATOM 3731 C CA . GLY A 1 480 ? -20.567 -2.706 26.658 1.00 84.06 480 GLY A CA 1
ATOM 3732 C C . GLY A 1 480 ? -19.716 -3.963 26.418 1.00 84.06 480 GLY A C 1
ATOM 3733 O O . GLY A 1 480 ? -19.143 -4.512 27.358 1.00 84.06 480 GLY A O 1
ATOM 3734 N N . ALA A 1 481 ? -19.573 -4.405 25.162 1.00 84.12 481 ALA A N 1
ATOM 3735 C CA . ALA A 1 481 ? -18.664 -5.481 24.784 1.00 84.12 481 ALA A CA 1
ATOM 3736 C C . ALA A 1 481 ? -17.287 -4.935 24.359 1.00 84.12 481 ALA A C 1
ATOM 3738 O O . ALA A 1 481 ? -17.169 -4.083 23.473 1.00 84.12 481 ALA A O 1
ATOM 3739 N N . ALA A 1 482 ? -16.219 -5.506 24.929 1.00 79.69 482 ALA A N 1
ATOM 3740 C CA . ALA A 1 482 ? -14.833 -5.098 24.670 1.00 79.69 482 ALA A CA 1
ATOM 3741 C C . ALA A 1 482 ? -14.420 -5.174 23.184 1.00 79.69 482 ALA A C 1
ATOM 3743 O O . ALA A 1 482 ? -13.503 -4.479 22.755 1.00 79.69 482 ALA A O 1
ATOM 3744 N N . THR A 1 483 ? -15.108 -5.985 22.374 1.00 78.06 483 THR A N 1
ATOM 3745 C CA . THR A 1 483 ? -14.883 -6.101 20.924 1.00 78.06 483 THR A CA 1
ATOM 3746 C C . THR A 1 483 ? -15.262 -4.832 20.148 1.00 78.06 483 THR A C 1
ATOM 3748 O O . THR A 1 483 ? -14.616 -4.519 19.142 1.00 78.06 483 THR A O 1
ATOM 3751 N N . TYR A 1 484 ? -16.257 -4.075 20.619 1.00 83.50 484 TYR A N 1
ATOM 3752 C CA . TYR A 1 484 ? -16.688 -2.802 20.029 1.00 83.50 484 TYR A CA 1
ATOM 3753 C C . TYR A 1 484 ? -15.928 -1.614 20.626 1.00 83.50 484 TYR A C 1
ATOM 3755 O O . TYR A 1 484 ? -15.490 -0.718 19.896 1.00 83.50 484 TYR A O 1
ATOM 3763 N N . ASN A 1 485 ? -15.678 -1.650 21.933 1.00 88.12 485 ASN A N 1
ATOM 3764 C CA . ASN A 1 485 ? -14.956 -0.618 22.666 1.00 88.12 485 ASN A CA 1
ATOM 3765 C C . ASN A 1 485 ? -13.431 -0.870 22.673 1.00 88.12 485 ASN A C 1
ATOM 3767 O O . ASN A 1 485 ? -12.808 -1.000 23.722 1.00 88.12 485 ASN A O 1
ATOM 3771 N N . ARG A 1 486 ? -12.810 -1.011 21.497 1.00 87.25 486 ARG A N 1
ATOM 3772 C CA . ARG A 1 486 ? -11.348 -1.172 21.368 1.00 87.25 486 ARG A CA 1
ATOM 3773 C C . ARG A 1 486 ? -10.646 0.180 21.244 1.00 87.25 486 ARG A C 1
ATOM 3775 O O . ARG A 1 486 ? -10.951 0.919 20.307 1.00 87.25 486 ARG A O 1
ATOM 3782 N N . ASN A 1 487 ? -9.671 0.447 22.116 1.00 89.44 487 ASN A N 1
ATOM 3783 C CA . ASN A 1 487 ? -8.739 1.561 21.955 1.00 89.44 487 ASN A CA 1
ATOM 3784 C C . ASN A 1 487 ? -7.549 1.120 21.091 1.00 89.44 487 ASN A C 1
ATOM 3786 O O . ASN A 1 487 ? -6.779 0.241 21.486 1.00 89.44 487 ASN A O 1
ATOM 3790 N N . ASN A 1 488 ? -7.395 1.757 19.931 1.00 92.69 488 ASN A N 1
ATOM 3791 C CA . ASN A 1 488 ? -6.302 1.476 19.003 1.00 92.69 488 ASN A CA 1
ATOM 3792 C C . ASN A 1 488 ? -5.184 2.533 19.020 1.00 92.69 488 ASN A C 1
ATOM 3794 O O . ASN A 1 488 ? -4.238 2.406 18.247 1.00 92.69 488 ASN A O 1
ATOM 3798 N N . PHE A 1 489 ? -5.261 3.556 19.878 1.00 96.06 489 PHE A N 1
ATOM 3799 C CA . PHE A 1 489 ? -4.230 4.590 19.979 1.00 96.06 489 PHE A CA 1
ATOM 3800 C C . PHE A 1 489 ? -2.862 3.967 20.265 1.00 96.06 489 PHE A C 1
ATOM 3802 O O . PHE A 1 489 ? -2.704 3.155 21.172 1.00 96.06 489 PHE A O 1
ATOM 3809 N N . GLY A 1 490 ? -1.872 4.349 19.467 1.00 96.56 490 GLY A N 1
ATOM 3810 C CA . GLY A 1 490 ? -0.505 3.853 19.497 1.00 96.56 490 GLY A CA 1
ATOM 3811 C C . GLY A 1 490 ? -0.315 2.409 19.038 1.00 96.56 490 GLY A C 1
ATOM 3812 O O . GLY A 1 490 ? 0.811 1.918 19.123 1.00 96.56 490 GLY A O 1
ATOM 3813 N N . LEU A 1 491 ? -1.351 1.711 18.558 1.00 96.56 491 LEU A N 1
ATOM 3814 C CA . LEU A 1 491 ? -1.211 0.338 18.069 1.00 96.56 491 LEU A CA 1
ATOM 3815 C C . LEU A 1 491 ? -0.658 0.284 16.640 1.00 96.56 491 LEU A C 1
ATOM 3817 O O . LEU A 1 491 ? -0.987 1.094 15.770 1.00 96.56 491 LEU A O 1
ATOM 3821 N N . VAL A 1 492 ? 0.150 -0.748 16.400 1.00 98.06 492 VAL A N 1
ATOM 3822 C CA . VAL A 1 492 ? 0.568 -1.177 15.064 1.00 98.06 492 VAL A CA 1
ATOM 3823 C C . VAL A 1 492 ? -0.024 -2.552 14.817 1.00 98.06 492 VAL A C 1
ATOM 3825 O O . VAL A 1 492 ? 0.256 -3.499 15.550 1.00 98.06 492 VAL A O 1
ATOM 3828 N N . HIS A 1 493 ? -0.832 -2.680 13.775 1.00 96.94 493 HIS A N 1
ATOM 3829 C CA . HIS A 1 493 ? -1.398 -3.955 13.373 1.00 96.94 493 HIS A CA 1
ATOM 3830 C C . HIS A 1 493 ? -0.620 -4.532 12.191 1.00 96.94 493 HIS A C 1
ATOM 3832 O O . HIS A 1 493 ? -0.513 -3.884 11.155 1.00 96.94 493 HIS A O 1
ATOM 3838 N N . ASN A 1 494 ? -0.117 -5.760 12.327 1.00 97.12 494 ASN A N 1
ATOM 3839 C CA . ASN A 1 494 ? 0.365 -6.562 11.203 1.00 97.12 494 ASN A CA 1
ATOM 3840 C C . ASN A 1 494 ? -0.728 -7.553 10.801 1.00 97.12 494 ASN A C 1
ATOM 3842 O O . ASN A 1 494 ? -1.075 -8.452 11.572 1.00 97.12 494 ASN A O 1
ATOM 3846 N N . TYR A 1 495 ? -1.298 -7.354 9.622 1.00 94.69 495 TYR A N 1
ATOM 3847 C CA . TYR A 1 495 ? -2.292 -8.230 9.021 1.00 94.69 495 TYR A CA 1
ATOM 3848 C C . TYR A 1 495 ? -1.557 -9.088 7.995 1.00 94.69 495 TYR A C 1
ATOM 3850 O O . TYR A 1 495 ? -1.107 -8.578 6.967 1.00 94.69 495 TYR A O 1
ATOM 3858 N N . PHE A 1 496 ? -1.382 -10.369 8.318 1.00 93.06 496 PHE A N 1
ATOM 3859 C CA . PHE A 1 496 ? -0.615 -11.299 7.501 1.00 93.06 496 PHE A CA 1
ATOM 3860 C C . PHE A 1 496 ? -1.480 -12.415 6.919 1.00 93.06 496 PHE A C 1
ATOM 3862 O O . PHE A 1 496 ? -2.451 -12.856 7.536 1.00 93.06 496 PHE A O 1
ATOM 3869 N N . CYS A 1 497 ? -1.113 -12.875 5.727 1.00 90.19 497 CYS A N 1
ATOM 3870 C CA . CYS A 1 497 ? -1.806 -13.928 5.002 1.00 90.19 497 CYS A CA 1
ATOM 3871 C C . CYS A 1 497 ? -0.815 -15.036 4.612 1.00 90.19 497 CYS A C 1
ATOM 3873 O O . CYS A 1 497 ? -0.016 -14.844 3.698 1.00 90.19 497 CYS A O 1
ATOM 3875 N N . PRO A 1 498 ? -0.864 -16.214 5.258 1.00 85.81 498 PRO A N 1
ATOM 3876 C CA . PRO A 1 498 ? -0.035 -17.363 4.892 1.00 85.81 498 PRO A CA 1
ATOM 3877 C C . PRO A 1 498 ? -0.247 -17.862 3.459 1.00 85.81 498 PRO A C 1
ATOM 3879 O O . PRO A 1 498 ? 0.618 -18.538 2.909 1.00 85.81 498 PRO A O 1
ATOM 3882 N N . ASN A 1 499 ? -1.403 -17.544 2.866 1.00 82.00 499 ASN A N 1
ATOM 3883 C CA . ASN A 1 499 ? -1.750 -17.885 1.488 1.00 82.00 499 ASN A CA 1
ATOM 3884 C C . ASN A 1 499 ? -1.234 -16.862 0.455 1.00 82.00 499 ASN A C 1
ATOM 3886 O O . ASN A 1 499 ? -1.457 -17.062 -0.734 1.00 82.00 499 ASN A O 1
ATOM 3890 N N . ASP A 1 500 ? -0.593 -15.769 0.881 1.00 75.62 500 ASP A N 1
ATOM 3891 C CA . ASP A 1 500 ? -0.039 -14.753 -0.018 1.00 75.62 500 ASP A CA 1
ATOM 3892 C C . ASP A 1 500 ? 1.218 -15.275 -0.724 1.00 75.62 500 ASP A C 1
ATOM 3894 O O . ASP A 1 500 ? 2.264 -15.408 -0.094 1.00 75.62 500 ASP A O 1
ATOM 3898 N N . GLN A 1 501 ? 1.093 -15.546 -2.027 1.00 66.81 501 GLN A N 1
ATOM 3899 C CA . GLN A 1 501 ? 2.156 -16.087 -2.886 1.00 66.81 501 GLN A CA 1
ATOM 3900 C C . GLN A 1 501 ? 3.100 -15.018 -3.463 1.00 66.81 501 GLN A C 1
ATOM 3902 O O . GLN A 1 501 ? 4.105 -15.331 -4.095 1.00 66.81 501 GLN A O 1
ATOM 3907 N N . VAL A 1 502 ? 2.780 -13.737 -3.272 1.00 66.06 502 VAL A N 1
ATOM 3908 C CA . VAL A 1 502 ? 3.602 -12.615 -3.738 1.00 66.06 502 VAL A CA 1
ATOM 3909 C C . VAL A 1 502 ? 4.613 -12.241 -2.662 1.00 66.06 502 VAL A C 1
ATOM 3911 O O . VAL A 1 502 ? 5.808 -12.092 -2.919 1.00 66.06 502 VAL A O 1
ATOM 3914 N N . VAL A 1 503 ? 4.142 -12.109 -1.425 1.00 73.94 503 VAL A N 1
ATOM 3915 C CA . VAL A 1 503 ? 4.979 -11.706 -0.291 1.00 73.94 503 VAL A CA 1
ATOM 3916 C C . VAL A 1 503 ? 5.792 -12.888 0.264 1.00 73.94 503 VAL A C 1
ATOM 3918 O O . VAL A 1 503 ? 6.820 -12.668 0.913 1.00 73.94 503 VAL A O 1
ATOM 3921 N N . SER A 1 504 ? 5.395 -14.132 -0.029 1.00 71.25 504 SER A N 1
ATOM 3922 C CA . SER A 1 504 ? 6.115 -15.370 0.323 1.00 71.25 504 SER A CA 1
ATOM 3923 C C . SER A 1 504 ? 7.361 -15.657 -0.505 1.00 71.25 504 SER A C 1
ATOM 3925 O O . SER A 1 504 ? 8.194 -16.463 -0.075 1.00 71.25 504 SER A O 1
ATOM 3927 N N . MET A 1 505 ? 7.491 -15.034 -1.681 1.00 65.19 505 MET A N 1
ATOM 3928 C CA . MET A 1 505 ? 8.551 -15.357 -2.632 1.00 65.19 505 MET A CA 1
ATOM 3929 C C . MET A 1 505 ? 9.929 -15.254 -1.968 1.00 65.19 505 MET A C 1
ATOM 3931 O O . MET A 1 505 ? 10.194 -14.315 -1.215 1.00 65.19 505 MET A O 1
ATOM 3935 N N . LEU A 1 506 ? 10.847 -16.167 -2.303 1.00 65.19 506 LEU A N 1
ATOM 3936 C CA . LEU A 1 506 ? 12.235 -16.188 -1.815 1.00 65.19 506 LEU A CA 1
ATOM 3937 C C . LEU A 1 506 ? 12.934 -14.809 -1.718 1.00 65.19 506 LEU A C 1
ATOM 3939 O O . LEU A 1 506 ? 13.594 -14.585 -0.696 1.00 65.19 506 LEU A O 1
ATOM 3943 N N . PRO A 1 507 ? 12.846 -13.900 -2.716 1.00 63.88 507 PRO A N 1
ATOM 3944 C CA . PRO A 1 507 ? 13.448 -12.567 -2.630 1.00 63.88 507 PRO A CA 1
ATOM 3945 C C . PRO A 1 507 ? 12.719 -11.581 -1.702 1.00 63.88 507 PRO A C 1
ATOM 3947 O O . PRO A 1 507 ? 13.323 -10.574 -1.350 1.00 63.88 507 PRO A O 1
ATOM 3950 N N . VAL A 1 508 ? 11.469 -11.844 -1.307 1.00 72.56 508 VAL A N 1
ATOM 3951 C CA . VAL A 1 508 ? 10.637 -10.940 -0.495 1.00 72.56 508 VAL A CA 1
ATOM 3952 C C . VAL A 1 508 ? 10.552 -11.423 0.953 1.00 72.56 508 VAL A C 1
ATOM 3954 O O . VAL A 1 508 ? 11.108 -10.774 1.834 1.00 72.56 508 VAL A O 1
ATOM 3957 N N . GLN A 1 509 ? 9.895 -12.565 1.197 1.00 81.44 509 GLN A N 1
ATOM 3958 C CA . GLN A 1 509 ? 9.643 -13.148 2.527 1.00 81.44 509 GLN A CA 1
ATOM 3959 C C . GLN A 1 509 ? 9.203 -12.108 3.578 1.00 81.44 509 GLN A C 1
ATOM 3961 O O . GLN A 1 509 ? 9.743 -12.030 4.686 1.00 81.44 509 GLN A O 1
ATOM 3966 N N . GLY A 1 510 ? 8.232 -11.274 3.204 1.00 89.56 510 GLY A N 1
ATOM 3967 C CA . GLY A 1 510 ? 7.779 -10.152 4.020 1.00 89.56 510 GLY A CA 1
ATOM 3968 C C . GLY A 1 510 ? 6.967 -10.578 5.247 1.00 89.56 510 GLY A C 1
ATOM 3969 O O . GLY A 1 510 ? 6.326 -11.635 5.278 1.00 89.56 510 GLY A O 1
ATOM 3970 N N . MET A 1 511 ? 6.934 -9.711 6.262 1.00 95.31 511 MET A N 1
ATOM 3971 C CA . MET A 1 511 ? 6.171 -9.926 7.500 1.00 95.31 511 MET A CA 1
ATOM 3972 C C . MET A 1 511 ? 4.650 -10.019 7.280 1.00 95.31 511 MET A C 1
ATOM 3974 O O . MET A 1 511 ? 3.931 -10.520 8.144 1.00 95.31 511 MET A O 1
ATOM 3978 N N . GLY A 1 512 ? 4.160 -9.563 6.125 1.00 92.25 512 GLY A N 1
ATOM 3979 C CA . GLY A 1 512 ? 2.771 -9.688 5.690 1.00 92.25 512 GLY A CA 1
ATOM 3980 C C . GLY A 1 512 ? 2.373 -11.060 5.152 1.00 92.25 512 GLY A C 1
ATOM 3981 O O . GLY A 1 512 ? 1.187 -11.328 5.020 1.00 92.25 512 GLY A O 1
ATOM 3982 N N . TRP A 1 513 ? 3.328 -11.942 4.879 1.00 90.44 513 TRP A N 1
ATOM 3983 C CA . TRP A 1 513 ? 3.057 -13.356 4.611 1.00 90.44 513 TRP A CA 1
ATOM 3984 C C . TRP A 1 513 ? 3.411 -14.211 5.830 1.00 90.44 513 TRP A C 1
ATOM 3986 O O . TRP A 1 513 ? 2.641 -15.071 6.257 1.00 90.44 513 TRP A O 1
ATOM 3996 N N . ARG A 1 514 ? 4.583 -13.944 6.416 1.00 89.81 514 ARG A N 1
ATOM 3997 C CA . ARG A 1 514 ? 5.167 -14.747 7.494 1.00 89.81 514 ARG A CA 1
ATOM 3998 C C . ARG A 1 514 ? 4.515 -14.513 8.858 1.00 89.81 514 ARG A C 1
ATOM 4000 O O . ARG A 1 514 ? 4.523 -15.405 9.700 1.00 89.81 514 ARG A O 1
ATOM 4007 N N . GLY A 1 515 ? 3.998 -13.311 9.100 1.00 94.06 515 GLY A N 1
ATOM 4008 C CA . GLY A 1 515 ? 3.853 -12.804 10.461 1.00 94.06 515 GLY A CA 1
ATOM 4009 C C . GLY A 1 515 ? 5.205 -12.390 11.059 1.00 94.06 515 GLY A C 1
ATOM 4010 O O . GLY A 1 515 ? 6.253 -12.454 10.412 1.00 94.06 515 GLY A O 1
ATOM 4011 N N . ILE A 1 516 ? 5.179 -11.925 12.304 1.00 96.12 516 ILE A N 1
ATOM 4012 C CA . ILE A 1 516 ? 6.340 -11.467 13.071 1.00 96.12 516 ILE A CA 1
ATOM 4013 C C . ILE A 1 516 ? 6.574 -12.472 14.207 1.00 96.12 516 ILE A C 1
ATOM 4015 O O . ILE A 1 516 ? 5.714 -12.592 15.084 1.00 96.12 516 ILE A O 1
ATOM 4019 N N . PRO A 1 517 ? 7.715 -13.178 14.216 1.00 95.12 517 PRO A N 1
ATOM 4020 C CA . PRO A 1 517 ? 8.067 -14.116 15.277 1.00 95.12 517 PRO A CA 1
ATOM 4021 C C . PRO A 1 517 ? 8.094 -13.490 16.675 1.00 95.12 517 PRO A C 1
ATOM 4023 O O . PRO A 1 517 ? 8.462 -12.325 16.836 1.00 95.12 517 PRO A O 1
ATOM 4026 N N . ASP A 1 518 ? 7.778 -14.270 17.705 1.00 94.94 518 ASP A N 1
ATOM 4027 C CA . ASP A 1 518 ? 7.648 -13.800 19.089 1.00 94.94 518 ASP A CA 1
ATOM 4028 C C . ASP A 1 518 ? 8.965 -13.256 19.674 1.00 94.94 518 ASP A C 1
ATOM 4030 O O . ASP A 1 518 ? 8.982 -12.261 20.405 1.00 94.94 518 ASP A O 1
ATOM 4034 N N . ASN A 1 519 ? 10.108 -13.831 19.295 1.00 93.31 519 ASN A N 1
ATOM 4035 C CA . ASN A 1 519 ? 11.429 -13.316 19.682 1.00 93.31 519 ASN A CA 1
ATOM 4036 C C . ASN A 1 519 ? 11.749 -11.932 19.071 1.00 93.31 519 ASN A C 1
ATOM 4038 O O . ASN A 1 519 ? 12.633 -11.225 19.561 1.00 93.31 519 ASN A O 1
ATOM 4042 N N . ILE A 1 520 ? 11.043 -11.539 18.008 1.00 94.31 520 ILE A N 1
ATOM 4043 C CA . ILE A 1 520 ? 11.129 -10.212 17.391 1.00 94.31 520 ILE A CA 1
ATOM 4044 C C . ILE A 1 520 ? 10.015 -9.311 17.937 1.00 94.31 520 ILE A C 1
ATOM 4046 O O . ILE A 1 520 ? 10.281 -8.165 18.294 1.00 94.31 520 ILE A O 1
ATOM 4050 N N . SER A 1 521 ? 8.782 -9.815 18.071 1.00 92.94 521 SER A N 1
ATOM 4051 C CA . SER A 1 521 ? 7.636 -9.031 18.560 1.00 92.94 521 SER A CA 1
ATOM 4052 C C . SER A 1 521 ? 7.849 -8.507 19.985 1.00 92.94 521 SER A C 1
ATOM 4054 O O . SER A 1 521 ? 7.460 -7.379 20.290 1.00 92.94 521 SER A O 1
ATOM 4056 N N . THR A 1 522 ? 8.540 -9.270 20.834 1.00 91.25 522 THR A N 1
ATOM 4057 C CA . THR A 1 522 ? 8.916 -8.881 22.206 1.00 91.25 522 THR A CA 1
ATOM 4058 C C . THR A 1 522 ? 9.840 -7.664 22.282 1.00 91.25 522 THR A C 1
ATOM 4060 O O . THR A 1 522 ? 9.932 -7.041 23.336 1.00 91.25 522 THR A O 1
ATOM 4063 N N . GLN A 1 523 ? 10.483 -7.276 21.176 1.00 89.50 523 GLN A N 1
ATOM 4064 C CA . GLN A 1 523 ? 11.292 -6.055 21.085 1.00 89.50 523 GLN A CA 1
ATOM 4065 C C . GLN A 1 523 ? 10.434 -4.792 20.868 1.00 89.50 523 GLN A C 1
ATOM 4067 O O . GLN A 1 523 ? 10.952 -3.678 20.920 1.00 89.50 523 GLN A O 1
ATOM 4072 N N . THR A 1 524 ? 9.129 -4.942 20.617 1.00 87.06 524 THR A N 1
ATOM 4073 C CA . THR A 1 524 ? 8.179 -3.827 20.456 1.00 87.06 524 THR A CA 1
ATOM 4074 C C . THR A 1 524 ? 7.609 -3.365 21.807 1.00 87.06 524 THR A C 1
ATOM 4076 O O . THR A 1 524 ? 7.706 -4.071 22.808 1.00 87.06 524 THR A O 1
ATOM 4079 N N . LYS A 1 525 ? 6.950 -2.195 21.862 1.00 81.75 525 LYS A N 1
ATOM 4080 C CA . LYS A 1 525 ? 6.378 -1.593 23.094 1.00 81.75 525 LYS A CA 1
ATOM 4081 C C . LYS A 1 525 ? 5.103 -2.310 23.599 1.00 81.75 525 LYS A C 1
ATOM 4083 O O . LYS A 1 525 ? 4.230 -1.696 24.213 1.00 81.75 525 LYS A O 1
ATOM 4088 N N . GLY A 1 526 ? 4.930 -3.594 23.267 1.00 88.12 526 GLY A N 1
ATOM 4089 C CA . GLY A 1 526 ? 3.708 -4.372 23.517 1.00 88.12 526 GLY A CA 1
ATOM 4090 C C . GLY A 1 526 ? 2.482 -3.915 22.709 1.00 88.12 526 GLY A C 1
ATOM 4091 O O . GLY A 1 526 ? 1.390 -4.459 22.883 1.00 88.12 526 GLY A O 1
ATOM 4092 N N . ASN A 1 527 ? 2.668 -2.931 21.825 1.00 94.81 527 ASN A N 1
ATOM 4093 C CA . ASN A 1 527 ? 1.645 -2.280 21.010 1.00 94.81 527 ASN A CA 1
ATOM 4094 C C . ASN A 1 527 ? 1.510 -2.883 19.601 1.00 94.81 527 ASN A C 1
ATOM 4096 O O . ASN A 1 527 ? 0.689 -2.424 18.808 1.00 94.81 527 ASN A O 1
ATOM 4100 N N . LEU A 1 528 ? 2.303 -3.908 19.281 1.00 96.31 528 LEU A N 1
ATOM 4101 C CA . LEU A 1 528 ? 2.146 -4.694 18.065 1.00 96.31 528 LEU A CA 1
ATOM 4102 C C . LEU A 1 528 ? 1.011 -5.714 18.242 1.00 96.31 528 LEU A C 1
ATOM 4104 O O . LEU A 1 528 ? 0.969 -6.471 19.217 1.00 96.31 528 LEU A O 1
ATOM 4108 N N . ARG A 1 529 ? 0.096 -5.759 17.274 1.00 93.81 529 ARG A N 1
ATOM 4109 C CA . ARG A 1 529 ? -0.995 -6.736 17.206 1.00 93.81 529 ARG A CA 1
ATOM 4110 C C . ARG A 1 529 ? -0.942 -7.479 15.883 1.00 93.81 529 ARG A C 1
ATOM 4112 O O . ARG A 1 529 ? -0.896 -6.859 14.828 1.00 93.81 529 ARG A O 1
ATOM 4119 N N . GLN A 1 530 ? -0.984 -8.803 15.934 1.00 94.19 530 GLN A N 1
ATOM 4120 C CA . GLN A 1 530 ? -0.925 -9.635 14.734 1.00 94.19 530 GLN A CA 1
ATOM 4121 C C . GLN A 1 530 ? -2.278 -10.255 14.444 1.00 94.19 530 GLN A C 1
ATOM 4123 O O . GLN A 1 530 ? -2.898 -10.828 15.345 1.00 94.19 530 GLN A O 1
ATOM 4128 N N . ARG A 1 531 ? -2.718 -10.159 13.193 1.00 91.56 531 ARG A N 1
ATOM 4129 C CA . ARG A 1 531 ? -3.934 -10.796 12.704 1.00 91.56 531 ARG A CA 1
ATOM 4130 C C . ARG A 1 531 ? -3.598 -11.643 11.491 1.00 91.56 531 ARG A C 1
ATOM 4132 O O . ARG A 1 531 ? -2.901 -11.178 10.598 1.00 91.56 531 ARG A O 1
ATOM 4139 N N . VAL A 1 532 ? -4.122 -12.858 11.476 1.00 90.62 532 VAL A N 1
ATOM 4140 C CA . VAL A 1 532 ? -3.962 -13.792 10.368 1.00 90.62 532 VAL A CA 1
ATOM 4141 C C . VAL A 1 532 ? -5.229 -13.814 9.517 1.00 90.62 532 VAL A C 1
ATOM 4143 O O . VAL A 1 532 ? -6.332 -13.778 10.065 1.00 90.62 532 VAL A O 1
ATOM 4146 N N . PHE A 1 533 ? -5.065 -13.886 8.199 1.00 88.50 533 PHE A N 1
ATOM 4147 C CA . PHE A 1 533 ? -6.108 -14.224 7.232 1.00 88.50 533 PHE A CA 1
ATOM 4148 C C . PHE A 1 533 ? -5.676 -15.502 6.535 1.00 88.50 533 PHE A C 1
ATOM 4150 O O . PHE A 1 533 ? -4.622 -15.531 5.910 1.00 88.50 533 PHE A O 1
ATOM 4157 N N . CYS A 1 534 ? -6.447 -16.573 6.682 1.00 84.81 534 CYS A N 1
ATOM 4158 C CA . CYS A 1 534 ? -6.101 -17.854 6.089 1.00 84.81 534 CYS A CA 1
ATOM 4159 C C . CYS A 1 534 ? -7.337 -18.456 5.434 1.00 84.81 534 CYS A C 1
ATOM 4161 O O . CYS A 1 534 ? -8.397 -18.539 6.058 1.00 84.81 534 CYS A O 1
ATOM 4163 N N . LYS A 1 535 ? -7.185 -18.842 4.167 1.00 81.19 535 LYS A N 1
ATOM 4164 C CA . LYS A 1 535 ? -8.249 -19.413 3.344 1.00 81.19 535 LYS A CA 1
ATOM 4165 C C . LYS A 1 535 ? -8.863 -20.629 4.033 1.00 81.19 535 LYS A C 1
ATOM 4167 O O . LYS A 1 535 ? -8.138 -21.505 4.498 1.00 81.19 535 LYS A O 1
ATOM 4172 N N . ASP A 1 536 ? -10.192 -20.696 4.056 1.00 81.56 536 ASP A N 1
ATOM 4173 C CA . ASP A 1 536 ? -10.981 -21.776 4.658 1.00 81.56 536 ASP A CA 1
ATOM 4174 C C . ASP A 1 536 ? -10.791 -21.969 6.174 1.00 81.56 536 ASP A C 1
ATOM 4176 O O . ASP A 1 536 ? -11.311 -22.936 6.743 1.00 81.56 536 ASP A O 1
ATOM 4180 N N . VAL A 1 537 ? -10.087 -21.061 6.852 1.00 81.12 537 VAL A N 1
ATOM 4181 C CA . VAL A 1 537 ? -9.892 -21.099 8.302 1.00 81.12 537 VAL A CA 1
ATOM 4182 C C . VAL A 1 537 ? -10.680 -19.959 8.927 1.00 81.12 537 VAL A C 1
ATOM 4184 O O . VAL A 1 537 ? -10.531 -18.795 8.564 1.00 81.12 537 VAL A O 1
ATOM 4187 N N . SER A 1 538 ? -11.530 -20.288 9.899 1.00 81.50 538 SER A N 1
ATOM 4188 C CA . SER A 1 538 ? -12.147 -19.258 10.738 1.00 81.50 538 SER A CA 1
ATOM 4189 C C . SER A 1 538 ? -11.087 -18.692 11.675 1.00 81.50 538 SER A C 1
ATOM 4191 O O . SER A 1 538 ? -10.485 -19.433 12.453 1.00 81.50 538 SER A O 1
ATOM 4193 N N . VAL A 1 539 ? -10.837 -17.391 11.564 1.00 80.94 539 VAL A N 1
ATOM 4194 C CA . VAL A 1 539 ? -9.782 -16.686 12.299 1.00 80.94 539 VAL A CA 1
ATOM 4195 C C . VAL A 1 539 ? -10.316 -15.386 12.902 1.00 80.94 539 VAL A C 1
ATOM 4197 O O . VAL A 1 539 ? -11.313 -14.818 12.452 1.00 80.94 539 VAL A O 1
ATOM 4200 N N . GLY A 1 540 ? -9.636 -14.900 13.943 1.00 74.75 540 GLY A N 1
ATOM 4201 C CA . GLY A 1 540 ? -9.948 -13.644 14.639 1.00 74.75 540 GLY A CA 1
ATOM 4202 C C . GLY A 1 540 ? -10.853 -13.786 15.867 1.00 74.75 540 GLY A C 1
ATOM 4203 O O . GLY A 1 540 ? -10.813 -12.918 16.735 1.00 74.75 540 GLY A O 1
ATOM 4204 N N . ASP A 1 541 ? -11.577 -14.900 15.991 1.00 76.25 541 ASP A N 1
ATOM 4205 C CA . ASP A 1 541 ? -12.483 -15.226 17.103 1.00 76.25 541 ASP A CA 1
ATOM 4206 C C . ASP A 1 541 ? -11.776 -15.400 18.459 1.00 76.25 541 ASP A C 1
ATOM 4208 O O . ASP A 1 541 ? -12.381 -15.207 19.514 1.00 76.25 541 ASP A O 1
ATOM 4212 N N . LYS A 1 542 ? -10.483 -15.725 18.435 1.00 81.00 542 LYS A N 1
ATOM 4213 C CA . LYS A 1 542 ? -9.615 -15.847 19.610 1.00 81.00 542 LYS A CA 1
ATOM 4214 C C . LYS A 1 542 ? -8.266 -15.162 19.384 1.00 81.00 542 LYS A C 1
ATOM 4216 O O . LYS A 1 542 ? -7.845 -14.939 18.249 1.00 81.00 542 LYS A O 1
ATOM 4221 N N . THR A 1 543 ? -7.565 -14.871 20.474 1.00 87.62 543 THR A N 1
ATOM 4222 C CA . THR A 1 543 ? -6.201 -14.316 20.488 1.00 87.62 543 THR A CA 1
ATOM 4223 C C . THR A 1 543 ? -5.330 -15.054 21.505 1.00 87.62 543 THR A C 1
ATOM 4225 O O . THR A 1 543 ? -5.821 -15.894 22.256 1.00 87.62 543 THR A O 1
ATOM 4228 N N . GLY A 1 544 ? -4.026 -14.770 21.513 1.00 89.00 544 GLY A N 1
ATOM 4229 C CA . GLY A 1 544 ? -3.066 -15.349 22.455 1.00 89.00 544 GLY A CA 1
ATOM 4230 C C . GLY A 1 544 ? -2.652 -16.782 22.119 1.00 89.00 544 GLY A C 1
ATOM 4231 O O . GLY A 1 544 ? -2.247 -17.518 23.011 1.00 89.00 544 GLY A O 1
ATOM 4232 N N . TYR A 1 545 ? -2.775 -17.190 20.854 1.00 90.88 545 TYR A N 1
ATOM 4233 C CA . TYR A 1 545 ? -2.383 -18.520 20.389 1.00 90.88 545 TYR A CA 1
ATOM 4234 C C . TYR A 1 545 ? -1.346 -18.419 19.270 1.00 90.88 545 TYR A C 1
ATOM 4236 O O . TYR A 1 545 ? -1.362 -17.464 18.490 1.00 90.88 545 TYR A O 1
ATOM 4244 N N . HIS A 1 546 ? -0.466 -19.416 19.178 1.00 92.19 546 HIS A N 1
ATOM 4245 C CA . HIS A 1 546 ? 0.446 -19.546 18.043 1.00 92.19 546 HIS A CA 1
ATOM 4246 C C . HIS A 1 546 ? -0.335 -20.046 16.833 1.00 92.19 546 HIS A C 1
ATOM 4248 O O . HIS A 1 546 ? -1.074 -21.032 16.936 1.00 92.19 546 HIS A O 1
ATOM 4254 N N . PHE A 1 547 ? -0.197 -19.367 15.697 1.00 88.06 547 PHE A N 1
ATOM 4255 C CA . PHE A 1 547 ? -0.871 -19.804 14.483 1.00 88.06 547 PHE A CA 1
ATOM 4256 C C . PHE A 1 547 ? -0.279 -21.130 13.995 1.00 88.06 547 PHE A C 1
ATOM 4258 O O . PHE A 1 547 ? 0.932 -21.333 13.992 1.00 88.06 547 PHE A O 1
ATOM 4265 N N . VAL A 1 548 ? -1.149 -22.039 13.570 1.00 85.69 548 VAL A N 1
ATOM 4266 C CA . VAL A 1 548 ? -0.749 -23.295 12.941 1.00 85.69 548 VAL A CA 1
ATOM 4267 C C . VAL A 1 548 ? -1.423 -23.331 11.585 1.00 85.69 548 VAL A C 1
ATOM 4269 O O . VAL A 1 548 ? -2.651 -23.273 11.507 1.00 85.69 548 VAL A O 1
ATOM 4272 N N . MET A 1 549 ? -0.615 -23.404 10.529 1.00 83.94 549 MET A N 1
ATOM 4273 C CA . MET A 1 549 ? -1.131 -23.546 9.172 1.00 83.94 549 MET A CA 1
ATOM 4274 C C . MET A 1 549 ? -1.957 -24.842 9.087 1.00 83.94 549 MET A C 1
ATOM 4276 O O . MET A 1 549 ? -1.457 -25.887 9.517 1.00 83.94 549 MET A O 1
ATOM 4280 N N . PRO A 1 550 ? -3.200 -24.805 8.571 1.00 81.75 550 PRO A N 1
ATOM 4281 C CA . PRO A 1 550 ? -3.980 -26.021 8.361 1.00 81.75 550 PRO A CA 1
ATOM 4282 C C . PRO A 1 550 ? -3.251 -26.977 7.410 1.00 81.75 550 PRO A C 1
ATOM 4284 O O . PRO A 1 550 ? -2.470 -26.554 6.554 1.00 81.75 550 PRO A O 1
ATOM 4287 N N . GLU A 1 551 ? -3.524 -28.277 7.544 1.00 78.81 551 GLU A N 1
ATOM 4288 C CA . GLU A 1 551 ? -3.050 -29.257 6.566 1.00 78.81 551 GLU A CA 1
ATOM 4289 C C . GLU A 1 551 ? -3.593 -28.919 5.173 1.00 78.81 551 GLU A C 1
ATOM 4291 O O . GLU A 1 551 ? -4.772 -28.592 5.015 1.00 78.81 551 GLU A O 1
ATOM 4296 N N . ALA A 1 552 ? -2.722 -29.009 4.165 1.00 70.81 552 ALA A N 1
ATOM 4297 C CA . ALA A 1 552 ? -3.101 -28.763 2.781 1.00 70.81 552 ALA A CA 1
ATOM 4298 C C . ALA A 1 552 ? -4.171 -29.770 2.335 1.00 70.81 552 ALA A C 1
ATOM 4300 O O . ALA A 1 552 ? -4.017 -30.984 2.499 1.00 70.81 552 ALA A O 1
ATOM 4301 N N . LYS A 1 553 ? -5.252 -29.268 1.742 1.00 76.06 553 LYS A N 1
ATOM 4302 C CA . LYS A 1 553 ? -6.315 -30.087 1.159 1.00 76.06 553 LYS A CA 1
ATOM 4303 C C . LYS A 1 553 ? -5.875 -30.630 -0.200 1.00 76.06 553 LYS A C 1
ATOM 4305 O O . LYS A 1 553 ? -5.033 -30.054 -0.880 1.00 76.06 553 LYS A O 1
ATOM 4310 N N . GLN A 1 554 ? -6.507 -31.716 -0.646 1.00 63.53 554 GLN A N 1
ATOM 4311 C CA . GLN A 1 554 ? -6.177 -32.396 -1.909 1.00 63.53 554 GLN A CA 1
ATOM 4312 C C . GLN A 1 554 ? -6.265 -31.491 -3.158 1.00 63.53 554 GLN A C 1
ATOM 4314 O O . GLN A 1 554 ? -5.576 -31.754 -4.140 1.00 63.53 554 GLN A O 1
ATOM 4319 N N . ASN A 1 555 ? -7.080 -30.432 -3.104 1.00 66.56 555 ASN A N 1
ATOM 4320 C CA . ASN A 1 555 ? -7.286 -29.474 -4.195 1.00 66.56 555 ASN A CA 1
ATOM 4321 C C . ASN A 1 555 ? -6.585 -28.127 -3.958 1.00 66.56 555 ASN A C 1
ATOM 4323 O O . ASN A 1 555 ? -6.822 -27.187 -4.716 1.00 66.56 555 ASN A O 1
ATOM 4327 N N . ASP A 1 556 ? -5.780 -27.998 -2.900 1.00 62.16 556 ASP A N 1
ATOM 4328 C CA . ASP A 1 556 ? -5.011 -26.774 -2.707 1.00 62.16 556 ASP A CA 1
ATOM 4329 C C . ASP A 1 556 ? -3.920 -26.684 -3.783 1.00 62.16 556 ASP A C 1
ATOM 4331 O O . ASP A 1 556 ? -3.283 -27.697 -4.103 1.00 62.16 556 ASP A O 1
ATOM 4335 N N . PRO A 1 557 ? -3.698 -25.491 -4.363 1.00 56.97 557 PRO A N 1
ATOM 4336 C CA . PRO A 1 557 ? -2.621 -25.300 -5.321 1.00 56.97 557 PRO A CA 1
ATOM 4337 C C . PRO A 1 557 ? -1.297 -25.708 -4.672 1.00 56.97 557 PRO A C 1
ATOM 4339 O O . PRO A 1 557 ? -1.038 -25.411 -3.501 1.00 56.97 557 PRO A O 1
ATOM 4342 N N . LYS A 1 558 ? -0.458 -26.433 -5.422 1.00 59.69 558 LYS A N 1
ATOM 4343 C CA . LYS A 1 558 ? 0.862 -26.830 -4.925 1.00 59.69 558 LYS A CA 1
ATOM 4344 C C . LYS A 1 558 ? 1.633 -25.573 -4.539 1.00 59.69 558 LYS A C 1
ATOM 4346 O O . LYS A 1 558 ? 1.692 -24.635 -5.325 1.00 59.69 558 LYS A O 1
ATOM 4351 N N . ILE A 1 559 ? 2.243 -25.585 -3.351 1.00 58.66 559 ILE A N 1
ATOM 4352 C CA . ILE A 1 559 ? 3.136 -24.502 -2.934 1.00 58.66 559 ILE A CA 1
ATOM 4353 C C . ILE A 1 559 ? 4.275 -24.421 -3.961 1.00 58.66 559 ILE A C 1
ATOM 4355 O O . ILE A 1 559 ? 4.986 -25.423 -4.136 1.00 58.66 559 ILE A O 1
ATOM 4359 N N . PRO A 1 560 ? 4.440 -23.273 -4.630 1.00 53.12 560 PRO A N 1
ATOM 4360 C CA . PRO A 1 560 ? 5.498 -23.063 -5.597 1.00 53.12 560 PRO A CA 1
ATOM 4361 C C . PRO A 1 560 ? 6.875 -23.281 -4.945 1.00 53.12 560 PRO A C 1
ATOM 4363 O O . PRO A 1 560 ? 7.090 -22.898 -3.801 1.00 53.12 560 PRO A O 1
ATOM 4366 N N . PRO A 1 561 ? 7.853 -23.876 -5.630 1.00 51.53 561 PRO A N 1
ATOM 4367 C CA . PRO A 1 561 ? 9.214 -24.089 -5.124 1.00 51.53 561 PRO A CA 1
ATOM 4368 C C . PRO A 1 561 ? 9.976 -22.808 -4.773 1.00 51.53 561 PRO A C 1
ATOM 4370 O O . PRO A 1 561 ? 10.933 -22.860 -4.003 1.00 51.53 561 PRO A O 1
ATOM 4373 N N . GLN A 1 562 ? 9.556 -21.667 -5.320 1.00 48.91 562 GLN A N 1
ATOM 4374 C CA . GLN A 1 562 ? 10.038 -20.342 -4.934 1.00 48.91 562 GLN A CA 1
ATOM 4375 C C . GLN A 1 562 ? 9.394 -19.780 -3.658 1.00 48.91 562 GLN A C 1
ATOM 4377 O O . GLN A 1 562 ? 9.812 -18.710 -3.212 1.00 48.91 562 GLN A O 1
ATOM 4382 N N . ASP A 1 563 ? 8.408 -20.468 -3.084 1.00 54.06 563 ASP A N 1
ATOM 4383 C CA . ASP A 1 563 ? 7.789 -20.106 -1.816 1.00 54.06 563 ASP A CA 1
ATOM 4384 C C . ASP A 1 563 ? 8.397 -20.921 -0.681 1.00 54.06 563 ASP A C 1
ATOM 4386 O O . ASP A 1 563 ? 8.617 -22.135 -0.763 1.00 54.06 563 ASP A O 1
ATOM 4390 N N . VAL A 1 564 ? 8.685 -20.232 0.418 1.00 62.06 564 VAL A N 1
ATOM 4391 C CA . VAL A 1 564 ? 9.266 -20.862 1.599 1.00 62.06 564 VAL A CA 1
ATOM 4392 C C . VAL A 1 564 ? 8.151 -21.503 2.414 1.00 62.06 564 VAL A C 1
ATOM 4394 O O . VAL A 1 564 ? 7.149 -20.872 2.723 1.00 62.06 564 VAL A O 1
ATOM 4397 N N . LYS A 1 565 ? 8.322 -22.761 2.825 1.00 65.00 565 LYS A N 1
ATOM 4398 C CA . LYS A 1 565 ? 7.428 -23.351 3.828 1.00 65.00 565 LYS A CA 1
ATOM 4399 C C . LYS A 1 565 ? 7.735 -22.743 5.191 1.00 65.00 565 LYS A C 1
ATOM 4401 O O . LYS A 1 565 ? 8.869 -22.819 5.656 1.00 65.00 565 LYS A O 1
ATOM 4406 N N . TYR A 1 566 ? 6.714 -22.201 5.840 1.00 76.00 566 TYR A N 1
ATOM 4407 C CA . TYR A 1 566 ? 6.808 -21.650 7.185 1.00 76.00 566 TYR A CA 1
ATOM 4408 C C . TYR A 1 566 ? 5.805 -22.346 8.102 1.00 76.00 566 TYR A C 1
ATOM 4410 O O . TYR A 1 566 ? 4.687 -22.646 7.690 1.00 76.00 566 TYR A O 1
ATOM 4418 N N . THR A 1 567 ? 6.212 -22.666 9.330 1.00 75.12 567 THR A N 1
ATOM 4419 C CA . THR A 1 567 ? 5.371 -23.440 10.258 1.00 75.12 567 THR A CA 1
ATOM 4420 C C . THR A 1 567 ? 4.479 -22.557 11.125 1.00 75.12 567 THR A C 1
ATOM 4422 O O . THR A 1 567 ? 3.509 -23.066 11.678 1.00 75.12 567 THR A O 1
ATOM 4425 N N . TYR A 1 568 ? 4.782 -21.255 11.230 1.00 85.06 568 TYR A N 1
ATOM 4426 C CA . TYR A 1 568 ? 4.049 -20.237 12.003 1.00 85.06 568 TYR A CA 1
ATOM 4427 C C . TYR A 1 568 ? 3.938 -20.487 13.516 1.00 85.06 568 TYR A C 1
ATOM 4429 O O . TYR A 1 568 ? 3.370 -19.670 14.238 1.00 85.06 568 TYR A O 1
ATOM 4437 N N . GLN A 1 569 ? 4.538 -21.570 14.019 1.00 86.50 569 GLN A N 1
ATOM 4438 C CA . GLN A 1 569 ? 4.490 -21.975 15.428 1.00 86.50 569 GLN A CA 1
ATOM 4439 C C . GLN A 1 569 ? 5.201 -21.002 16.378 1.00 86.50 569 GLN A C 1
ATOM 4441 O O . GLN A 1 569 ? 5.124 -21.178 17.591 1.00 86.50 569 GLN A O 1
ATOM 4446 N N . ASP A 1 570 ? 5.898 -20.008 15.837 1.00 91.19 570 ASP A N 1
ATOM 4447 C CA . ASP A 1 570 ? 6.584 -18.938 16.552 1.00 91.19 570 ASP A CA 1
ATOM 4448 C C . ASP A 1 570 ? 5.895 -17.572 16.396 1.00 91.19 570 ASP A C 1
ATOM 4450 O O . ASP A 1 570 ? 6.475 -16.559 16.773 1.00 91.19 570 ASP A O 1
ATOM 4454 N N . VAL A 1 571 ? 4.683 -17.526 15.832 1.00 93.19 571 VAL A N 1
ATOM 4455 C CA . VAL A 1 571 ? 3.912 -16.295 15.615 1.00 93.19 571 VAL A CA 1
ATOM 4456 C C . VAL A 1 571 ? 2.639 -16.326 16.452 1.00 93.19 571 VAL A C 1
ATOM 4458 O O . VAL A 1 571 ? 1.685 -17.046 16.140 1.00 93.19 571 VAL A O 1
ATOM 4461 N N . THR A 1 572 ? 2.579 -15.484 17.484 1.00 93.62 572 THR A N 1
ATOM 4462 C CA . THR A 1 572 ? 1.362 -15.305 18.281 1.00 93.62 572 THR A CA 1
ATOM 4463 C C . THR A 1 572 ? 0.356 -14.373 17.595 1.00 93.62 572 THR A C 1
ATOM 4465 O O . THR A 1 572 ? 0.625 -13.187 17.371 1.00 93.62 572 THR A O 1
ATOM 4468 N N . VAL A 1 573 ? -0.859 -14.876 17.344 1.00 92.44 573 VAL A N 1
ATOM 4469 C CA . VAL A 1 573 ? -2.019 -14.074 16.918 1.00 92.44 573 VAL A CA 1
ATOM 4470 C C . VAL A 1 573 ? -2.570 -13.325 18.126 1.00 92.44 573 VAL A C 1
ATOM 4472 O O . VAL A 1 573 ? -3.127 -13.919 19.047 1.00 92.44 573 VAL A O 1
ATOM 4475 N N . SER A 1 574 ? -2.420 -12.004 18.130 1.00 88.31 574 SER A N 1
ATOM 4476 C CA . SER A 1 574 ? -2.734 -11.141 19.278 1.00 88.31 574 SER A CA 1
ATOM 4477 C C . SER A 1 574 ? -3.803 -10.081 18.993 1.00 88.31 574 SER A C 1
ATOM 4479 O O . SER A 1 574 ? -4.298 -9.447 19.923 1.00 88.31 574 SER A O 1
ATOM 4481 N N . GLY A 1 575 ? -4.185 -9.879 17.729 1.00 77.12 575 GLY A N 1
ATOM 4482 C CA . GLY A 1 575 ? -5.232 -8.942 17.325 1.00 77.12 575 GLY A CA 1
ATOM 4483 C C . GLY A 1 575 ? -6.613 -9.596 17.273 1.00 77.12 575 GLY A C 1
ATOM 4484 O O . GLY A 1 575 ? -6.857 -10.441 16.416 1.00 77.12 575 GLY A O 1
ATOM 4485 N N . ALA A 1 576 ? -7.527 -9.171 18.149 1.00 61.97 576 ALA A N 1
ATOM 4486 C CA . ALA A 1 576 ? -8.919 -9.623 18.143 1.00 61.97 576 ALA A CA 1
ATOM 4487 C C . ALA A 1 576 ? -9.752 -8.845 17.116 1.00 61.97 576 ALA A C 1
ATOM 4489 O O . ALA A 1 576 ? -9.610 -7.624 16.987 1.00 61.97 576 ALA A O 1
ATOM 4490 N N . ALA A 1 577 ? -10.672 -9.529 16.445 1.00 56.09 577 ALA A N 1
ATOM 4491 C CA . ALA A 1 577 ? -11.779 -8.945 15.691 1.00 56.09 577 ALA A CA 1
ATOM 4492 C C . ALA A 1 577 ? -12.865 -10.020 15.544 1.00 56.09 577 ALA A C 1
ATOM 4494 O O . ALA A 1 577 ? -12.536 -11.196 15.587 1.00 56.09 577 ALA A O 1
ATOM 4495 N N . GLY A 1 578 ? -14.138 -9.646 15.379 1.00 53.50 578 GLY A N 1
ATOM 4496 C CA . GLY A 1 578 ? -15.210 -10.628 15.154 1.00 53.50 578 GLY A CA 1
ATOM 4497 C C . GLY A 1 578 ? -14.834 -11.682 14.100 1.00 53.50 578 GLY A C 1
ATOM 4498 O O . GLY A 1 578 ? -14.010 -11.412 13.220 1.00 53.50 578 GLY A O 1
ATOM 4499 N N . THR A 1 579 ? -15.395 -12.888 14.229 1.00 44.66 579 THR A N 1
ATOM 4500 C CA . THR A 1 579 ? -15.072 -14.047 13.385 1.00 44.66 579 THR A CA 1
ATOM 4501 C C . THR A 1 579 ? -15.101 -13.668 11.905 1.00 44.66 579 THR A C 1
ATOM 4503 O O . THR A 1 579 ? -16.144 -13.270 11.391 1.00 44.66 579 THR A O 1
ATOM 4506 N N . LEU A 1 580 ? -13.965 -13.803 11.217 1.00 52.22 580 LEU A N 1
ATOM 4507 C CA . LEU A 1 580 ? -13.904 -13.716 9.760 1.00 52.22 580 LEU A CA 1
ATOM 4508 C C . LEU A 1 580 ? -13.670 -15.110 9.191 1.00 52.22 580 LEU A C 1
ATOM 4510 O O . LEU A 1 580 ? -12.814 -15.859 9.669 1.00 52.22 580 LEU A O 1
ATOM 4514 N N . ARG A 1 581 ? -14.436 -15.437 8.153 1.00 38.75 581 ARG A N 1
ATOM 4515 C CA . ARG A 1 581 ? -14.228 -16.615 7.317 1.00 38.75 581 ARG A CA 1
ATOM 4516 C C . ARG A 1 581 ? -13.801 -16.101 5.947 1.00 38.75 581 ARG A C 1
ATOM 4518 O O . ARG A 1 581 ? -14.575 -15.380 5.322 1.00 38.75 581 ARG A O 1
ATOM 4525 N N . VAL A 1 582 ? -12.557 -16.396 5.574 1.00 46.50 582 VAL A N 1
ATOM 4526 C CA . VAL A 1 582 ? -11.941 -15.999 4.298 1.00 46.50 582 VAL A CA 1
ATOM 4527 C C . VAL A 1 582 ? -12.056 -17.137 3.304 1.00 46.50 582 VAL A C 1
ATOM 4529 O O . VAL A 1 582 ? -11.728 -18.284 3.700 1.00 46.50 582 VAL A O 1
#